Protein AF-C3XWB2-F1 (afdb_monomer_lite)

Structure (mmCIF, N/CA/C/O backbone):
data_AF-C3XWB2-F1
#
_entry.id   AF-C3XWB2-F1
#
loop_
_atom_site.group_PDB
_atom_site.id
_atom_site.type_symbol
_atom_site.label_atom_id
_atom_site.label_alt_id
_atom_site.label_comp_id
_atom_site.label_asym_id
_atom_site.label_entity_id
_atom_site.label_seq_id
_atom_site.pdbx_PDB_ins_code
_atom_site.Cartn_x
_atom_site.Cartn_y
_atom_site.Cartn_z
_atom_site.occupancy
_atom_site.B_iso_or_equiv
_atom_site.auth_seq_id
_atom_site.auth_comp_id
_atom_site.auth_asym_id
_atom_site.auth_atom_id
_atom_site.pdbx_PDB_model_num
ATOM 1 N N . MET A 1 1 ? -42.160 6.434 71.445 1.00 35.78 1 MET A N 1
ATOM 2 C CA . MET A 1 1 ? -40.838 6.828 71.969 1.00 35.78 1 MET A CA 1
ATOM 3 C C . MET A 1 1 ? -39.786 6.283 71.013 1.00 35.78 1 MET A C 1
ATOM 5 O O . MET A 1 1 ? -39.747 5.075 70.828 1.00 35.78 1 MET A O 1
ATOM 9 N N . SER A 1 2 ? -39.023 7.144 70.338 1.00 33.69 2 SER A N 1
ATOM 10 C CA . SER A 1 2 ? -37.844 6.731 69.563 1.00 33.69 2 SER A CA 1
ATOM 11 C C . SER A 1 2 ? -36.627 7.032 70.425 1.00 33.69 2 SER A C 1
ATOM 13 O O . SER A 1 2 ? -36.360 8.200 70.686 1.00 33.69 2 SER A O 1
ATOM 15 N N . LEU A 1 3 ? -35.946 5.997 70.908 1.00 37.41 3 LEU A N 1
ATOM 16 C CA . LEU A 1 3 ? -34.710 6.100 71.681 1.00 37.41 3 LEU A CA 1
ATOM 17 C C . LEU A 1 3 ? -33.627 5.369 70.893 1.00 37.41 3 LEU A C 1
ATOM 19 O O . LEU A 1 3 ? -33.675 4.149 70.769 1.00 37.41 3 LEU A O 1
ATOM 23 N N . SER A 1 4 ? -32.680 6.118 70.330 1.00 36.78 4 SER A N 1
ATOM 24 C CA . SER A 1 4 ? -31.512 5.552 69.651 1.00 36.78 4 SER A CA 1
ATOM 25 C C . SER A 1 4 ? -30.283 5.754 70.532 1.00 36.78 4 SER A C 1
ATOM 27 O O . SER A 1 4 ? -29.968 6.891 70.875 1.00 36.78 4 SER A O 1
ATOM 29 N N . LEU A 1 5 ? -29.584 4.665 70.858 1.00 39.09 5 LEU A N 1
ATOM 30 C CA . LEU A 1 5 ? -28.258 4.664 71.481 1.00 39.09 5 LEU A CA 1
ATOM 31 C C . LEU A 1 5 ? -27.229 4.379 70.385 1.00 39.09 5 LEU A C 1
ATOM 33 O O . LEU A 1 5 ? -27.269 3.314 69.772 1.00 39.09 5 LEU A O 1
ATOM 37 N N . LYS A 1 6 ? -26.335 5.330 70.103 1.00 40.38 6 LYS A N 1
ATOM 38 C CA . LYS A 1 6 ? -25.231 5.129 69.148 1.00 40.38 6 LYS A CA 1
ATOM 39 C C . LYS A 1 6 ? -23.874 5.197 69.862 1.00 40.38 6 LYS A C 1
ATOM 41 O O . LYS A 1 6 ? -23.682 6.118 70.664 1.00 40.38 6 LYS A O 1
ATOM 46 N N . PRO A 1 7 ? -22.929 4.281 69.571 1.00 38.84 7 PRO A N 1
ATOM 47 C CA . PRO A 1 7 ? -21.527 4.447 69.944 1.00 38.84 7 PRO A CA 1
ATOM 48 C C . PRO A 1 7 ? -20.937 5.652 69.202 1.00 38.84 7 PRO A C 1
ATOM 50 O O . PRO A 1 7 ? -21.255 5.885 68.034 1.00 38.84 7 PRO A O 1
ATOM 53 N N . LYS A 1 8 ? -20.073 6.425 69.862 1.00 42.78 8 LYS A N 1
ATOM 54 C CA . LYS A 1 8 ? -19.453 7.639 69.306 1.00 42.78 8 LYS A CA 1
ATOM 55 C C . LYS A 1 8 ? -18.313 7.321 68.326 1.00 42.78 8 LYS A C 1
ATOM 57 O O . LYS A 1 8 ? -17.195 7.795 68.494 1.00 42.78 8 LYS A O 1
ATOM 62 N N . GLU A 1 9 ? -18.569 6.536 67.288 1.00 39.50 9 GLU A N 1
ATOM 63 C CA . GLU A 1 9 ? -17.632 6.371 66.171 1.00 39.50 9 GLU A CA 1
ATOM 64 C C . GLU A 1 9 ? -17.945 7.387 65.071 1.00 39.50 9 GLU A C 1
ATOM 66 O O . GLU A 1 9 ? -18.591 7.056 64.088 1.00 39.50 9 GLU A O 1
ATOM 71 N N . SER A 1 10 ? -17.521 8.639 65.281 1.00 37.78 10 SER A N 1
ATOM 72 C CA . SER A 1 10 ? -17.172 9.645 64.256 1.00 37.78 10 SER A CA 1
ATOM 73 C C . SER A 1 10 ? -17.427 11.048 64.809 1.00 37.78 10 SER A C 1
ATOM 75 O O . SER A 1 10 ? -18.551 11.530 64.748 1.00 37.78 10 SER A O 1
ATOM 77 N N . LEU A 1 11 ? -16.405 11.687 65.383 1.00 38.25 11 LEU A N 1
ATOM 78 C CA . LEU A 1 11 ? -16.204 13.146 65.464 1.00 38.25 11 LEU A CA 1
ATOM 79 C C . LEU A 1 11 ? -14.917 13.385 66.271 1.00 38.25 11 LEU A C 1
ATOM 81 O O . LEU A 1 11 ? -14.787 12.925 67.406 1.00 38.25 11 LEU A O 1
ATOM 85 N N . THR A 1 12 ? -13.943 14.068 65.672 1.00 37.78 12 THR A N 1
ATOM 86 C CA . THR A 1 12 ? -12.661 14.425 66.301 1.00 37.78 12 THR A CA 1
ATOM 87 C C . THR A 1 12 ? -12.878 15.299 67.545 1.00 37.78 12 THR A C 1
ATOM 89 O O . THR A 1 12 ? -13.650 16.257 67.468 1.00 37.78 12 THR A O 1
ATOM 92 N N . PRO A 1 13 ? -12.217 15.020 68.686 1.00 37.06 13 PRO A N 1
ATOM 93 C CA . PRO A 1 13 ? -12.400 15.806 69.903 1.00 37.06 13 PRO A CA 1
ATOM 94 C C . PRO A 1 13 ? -11.777 17.212 69.763 1.00 37.06 13 PRO A C 1
ATOM 96 O O . PRO A 1 13 ? -10.713 17.339 69.151 1.00 37.06 13 PRO A O 1
ATOM 99 N N . PRO A 1 14 ? -12.377 18.270 70.347 1.00 37.12 14 PRO A N 1
ATOM 100 C CA . PRO A 1 14 ? -11.758 19.593 70.403 1.00 37.12 14 PRO A CA 1
ATOM 101 C C . PRO A 1 14 ? -10.474 19.577 71.244 1.00 37.12 14 PRO A C 1
ATOM 103 O O . PRO A 1 14 ? -10.357 18.835 72.224 1.00 37.12 14 PRO A O 1
ATOM 106 N N . ALA A 1 15 ? -9.504 20.411 70.868 1.00 36.38 15 ALA A N 1
ATOM 107 C CA . ALA A 1 15 ? -8.192 20.477 71.505 1.00 36.38 15 ALA A CA 1
ATOM 108 C C . ALA A 1 15 ? -8.295 20.886 72.989 1.00 36.38 15 ALA A C 1
ATOM 110 O O . ALA A 1 15 ? -8.676 22.009 73.306 1.00 36.38 15 ALA A O 1
ATOM 111 N N . GLY A 1 16 ? -7.931 19.971 73.895 1.00 40.25 16 GLY A N 1
ATOM 112 C CA . GLY A 1 16 ? -7.853 20.244 75.338 1.00 40.25 16 GLY A CA 1
ATOM 113 C C . GLY A 1 16 ? -7.986 19.029 76.263 1.00 40.25 16 GLY A C 1
ATOM 114 O O . GLY A 1 16 ? -7.648 19.131 77.437 1.00 40.25 16 GLY A O 1
ATOM 115 N N . LEU A 1 17 ? -8.430 17.871 75.760 1.00 40.91 17 LEU A N 1
ATOM 116 C CA . LEU A 1 17 ? -8.706 16.674 76.577 1.00 40.91 17 LEU A CA 1
ATOM 117 C C . LEU A 1 17 ? -8.000 15.408 76.056 1.00 40.91 17 LEU A C 1
ATOM 119 O O . LEU A 1 17 ? -8.582 14.329 75.983 1.00 40.91 17 LEU A O 1
ATOM 123 N N . ALA A 1 18 ? -6.720 15.519 75.703 1.00 36.84 18 ALA A N 1
ATOM 124 C CA . ALA A 1 18 ? -5.893 14.349 75.413 1.00 36.84 18 ALA A CA 1
ATOM 125 C C . ALA A 1 18 ? -5.374 13.747 76.732 1.00 36.84 18 ALA A C 1
ATOM 127 O O . ALA A 1 18 ? -4.408 14.252 77.299 1.00 36.84 18 ALA A O 1
ATOM 128 N N . GLY A 1 19 ? -6.013 12.684 77.239 1.00 39.84 19 GLY A N 1
ATOM 129 C CA . GLY A 1 19 ? -5.405 11.879 78.311 1.00 39.84 19 GLY A CA 1
ATOM 130 C C . GLY A 1 19 ? -6.315 11.098 79.263 1.00 39.84 19 GLY A C 1
ATOM 131 O O . GLY A 1 19 ? -5.789 10.356 80.086 1.00 39.84 19 GLY A O 1
ATOM 132 N N . LYS A 1 20 ? -7.645 11.204 79.181 1.00 33.16 20 LYS A N 1
ATOM 133 C CA . LYS A 1 20 ? -8.568 10.323 79.922 1.00 33.16 20 LYS A CA 1
ATOM 134 C C . LYS A 1 20 ? -9.719 9.933 78.998 1.00 33.16 20 LYS A C 1
ATOM 136 O O . LYS A 1 20 ? -10.407 10.817 78.500 1.00 33.16 20 LYS A O 1
ATOM 141 N N . ALA A 1 21 ? -9.881 8.638 78.717 1.00 42.06 21 ALA A N 1
ATOM 142 C CA . ALA A 1 21 ? -11.020 8.134 77.944 1.00 42.06 21 ALA A CA 1
ATOM 143 C C . ALA A 1 21 ? -12.341 8.548 78.619 1.00 42.06 21 ALA A C 1
ATOM 145 O O . ALA A 1 21 ? -12.369 8.699 79.845 1.00 42.06 21 ALA A O 1
ATOM 146 N N . PRO A 1 22 ? -13.430 8.705 77.851 1.00 41.75 22 PRO A N 1
ATOM 147 C CA . PRO A 1 22 ? -14.461 7.682 78.016 1.00 41.75 22 PRO A CA 1
ATOM 148 C C . PRO A 1 22 ? -15.227 7.344 76.728 1.00 41.75 22 PRO A C 1
ATOM 150 O O . PRO A 1 22 ? -15.430 8.180 75.848 1.00 41.75 22 PRO A O 1
ATOM 153 N N . GLU A 1 23 ? -15.701 6.104 76.648 1.00 38.88 23 GLU A N 1
ATOM 154 C CA . GLU A 1 23 ? -16.850 5.740 75.821 1.00 38.88 23 GLU A CA 1
ATOM 155 C C . GLU A 1 23 ? -18.050 6.581 76.271 1.00 38.88 23 GLU A C 1
ATOM 157 O O . GLU A 1 23 ? -18.413 6.590 77.446 1.00 38.88 23 GLU A O 1
ATOM 162 N N . VAL A 1 24 ? -18.638 7.335 75.348 1.00 38.25 24 VAL A N 1
ATOM 163 C CA . VAL A 1 24 ? -19.809 8.177 75.608 1.00 38.25 24 VAL A CA 1
ATOM 164 C C . VAL A 1 24 ? -20.880 7.787 74.604 1.00 38.25 24 VAL A C 1
ATOM 166 O O . VAL A 1 24 ? -20.602 7.720 73.407 1.00 38.25 24 VAL A O 1
ATOM 169 N N . PHE A 1 25 ? -22.098 7.547 75.080 1.00 38.28 25 PHE A N 1
ATOM 170 C CA . PHE A 1 25 ? -23.236 7.179 74.241 1.00 38.28 25 PHE A CA 1
ATOM 171 C C . PHE A 1 25 ? -24.106 8.404 73.962 1.00 38.28 25 PHE A C 1
ATOM 173 O O . PHE A 1 25 ? -24.352 9.216 74.858 1.00 38.28 25 PHE A O 1
ATOM 180 N N . GLN A 1 26 ? -24.567 8.539 72.717 1.00 38.66 26 GLN A N 1
ATOM 181 C CA . GLN A 1 26 ? -25.491 9.599 72.320 1.00 38.66 26 GLN A CA 1
ATOM 182 C C . GLN A 1 26 ? -26.931 9.089 72.438 1.00 38.66 26 GLN A C 1
ATOM 184 O O . GLN A 1 26 ? -27.289 8.114 71.775 1.00 38.66 26 GLN A O 1
ATOM 189 N N . LEU A 1 27 ? -27.742 9.757 73.265 1.00 41.56 27 LEU A N 1
ATOM 190 C CA . LEU A 1 27 ? -29.195 9.582 73.318 1.00 41.56 27 LEU A CA 1
ATOM 191 C C . LEU A 1 27 ? -29.868 10.631 72.421 1.00 41.56 27 LEU A C 1
ATOM 193 O O . LEU A 1 27 ? -29.627 11.827 72.584 1.00 41.56 27 LEU A O 1
ATOM 197 N N . GLN A 1 28 ? -30.732 10.192 71.505 1.00 42.50 28 GLN A N 1
ATOM 198 C CA . GLN A 1 28 ? -31.629 11.063 70.735 1.00 42.50 28 GLN A CA 1
ATOM 199 C C . GLN A 1 28 ? -33.080 10.605 70.898 1.00 42.50 28 GLN A C 1
ATOM 201 O O . GLN A 1 28 ? -33.379 9.424 70.701 1.00 42.50 28 GLN A O 1
ATOM 206 N N . GLY A 1 29 ? -33.973 11.547 71.213 1.00 43.44 29 GLY A N 1
ATOM 207 C CA . GLY A 1 29 ? -35.415 11.320 71.271 1.00 43.44 29 GLY A CA 1
ATOM 208 C C . GLY A 1 29 ? -36.224 12.614 71.159 1.00 43.44 29 GLY A C 1
ATOM 209 O O . GLY A 1 29 ? -35.775 13.677 71.580 1.00 43.44 29 GLY A O 1
ATOM 210 N N . SER A 1 30 ? -37.421 12.514 70.579 1.00 39.12 30 SER A N 1
ATOM 211 C CA . SER A 1 30 ? -38.456 13.5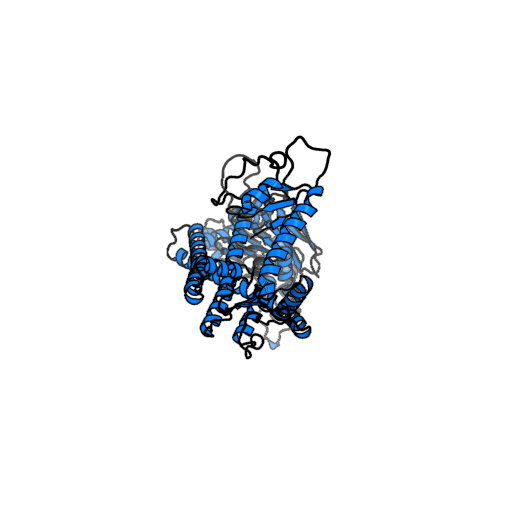54 70.612 1.00 39.12 30 SER A CA 1
ATOM 212 C C . SER A 1 30 ? -39.375 13.285 71.802 1.00 39.12 30 SER A C 1
ATOM 214 O O . SER A 1 30 ? -39.965 12.200 71.875 1.00 39.12 30 SER A O 1
ATOM 216 N N . VAL A 1 31 ? -39.480 14.231 72.728 1.00 43.53 31 VAL A N 1
ATOM 217 C CA . VAL A 1 31 ? -40.151 14.036 74.019 1.00 43.53 31 VAL A CA 1
ATOM 218 C C . VAL A 1 31 ? -41.009 15.267 74.327 1.00 43.53 31 VAL A C 1
ATOM 220 O O . VAL A 1 31 ? -40.606 16.376 73.986 1.00 43.53 31 VAL A O 1
ATOM 223 N N . SER A 1 32 ? -42.197 15.096 74.916 1.00 39.44 32 SER A N 1
ATOM 224 C CA . SER A 1 32 ? -43.096 16.214 75.249 1.00 39.44 32 SER A CA 1
ATOM 225 C C . SER A 1 32 ? -43.724 16.046 76.633 1.00 39.44 32 SER A C 1
ATOM 227 O O . SER A 1 32 ? -44.299 14.997 76.911 1.00 39.44 32 SER A O 1
ATOM 229 N N . GLY A 1 33 ? -43.705 17.100 77.457 1.00 52.94 33 GLY A N 1
ATOM 230 C CA . GLY A 1 33 ? -44.376 17.142 78.767 1.00 52.94 33 GLY A CA 1
ATOM 231 C C . GLY A 1 33 ? -43.506 16.643 79.928 1.00 52.94 33 GLY A C 1
ATOM 232 O O . GLY A 1 33 ? -42.292 16.816 79.896 1.00 52.94 33 GLY A O 1
ATOM 233 N N . GLU A 1 34 ? -44.121 16.006 80.938 1.00 45.06 34 GLU A N 1
ATOM 234 C CA . GLU A 1 34 ? -43.472 15.456 82.160 1.00 45.06 34 GLU A CA 1
ATOM 235 C C . GLU A 1 34 ? -42.282 14.511 81.871 1.00 45.06 34 GLU A C 1
ATOM 237 O O . GLU A 1 34 ? -41.472 14.204 82.739 1.00 45.06 34 GLU A O 1
ATOM 242 N N . GLU A 1 35 ? -42.153 14.057 80.626 1.00 50.09 35 GLU A N 1
ATOM 243 C CA . GLU A 1 35 ? -41.076 13.211 80.121 1.00 50.09 35 GLU A CA 1
ATOM 244 C C . GLU A 1 35 ? -39.731 13.959 79.930 1.00 50.09 35 GLU A C 1
ATOM 246 O O . GLU A 1 35 ? -38.678 13.319 79.897 1.00 50.09 35 GLU A O 1
ATOM 251 N N . GLU A 1 36 ? -39.736 15.295 79.825 1.00 47.91 36 GLU A N 1
ATOM 252 C CA . GLU A 1 36 ? -38.521 16.120 79.705 1.00 47.91 36 GLU A CA 1
ATOM 253 C C . GLU A 1 36 ? -37.814 16.310 81.065 1.00 47.91 36 GLU A C 1
ATOM 255 O O . GLU A 1 36 ? -36.582 16.302 81.127 1.00 47.91 36 GLU A O 1
ATOM 260 N N . GLU A 1 37 ? -38.571 16.379 82.168 1.00 48.28 37 GLU A N 1
ATOM 261 C CA . GLU A 1 37 ? -38.039 16.594 83.528 1.00 48.28 37 GLU A CA 1
ATOM 262 C C . GLU A 1 37 ? -37.189 15.416 84.038 1.00 48.28 37 GLU A C 1
ATOM 264 O O . GLU A 1 37 ? -36.161 15.623 84.686 1.00 48.28 37 GLU A O 1
ATOM 269 N N . ASP A 1 38 ? -37.548 14.174 83.699 1.00 49.09 38 ASP A N 1
ATOM 270 C CA . ASP A 1 38 ? -36.793 12.986 84.127 1.00 49.09 38 ASP A CA 1
ATOM 271 C C . ASP A 1 38 ? -35.475 12.808 83.357 1.00 49.09 38 ASP A C 1
ATOM 273 O O . ASP A 1 38 ? -34.470 12.359 83.914 1.00 49.09 38 ASP A O 1
ATOM 277 N N . LEU A 1 39 ? -35.452 13.172 82.069 1.00 47.81 39 LEU A N 1
ATOM 278 C CA . LEU A 1 39 ? -34.228 13.171 81.259 1.00 47.81 39 LEU A CA 1
ATOM 279 C C . LEU A 1 39 ? -33.274 14.288 81.707 1.00 47.81 39 LEU A C 1
ATOM 281 O O . LEU A 1 39 ? -32.059 14.078 81.753 1.00 47.81 39 LEU A O 1
ATOM 285 N N . GLN A 1 40 ? -33.818 15.436 82.121 1.00 49.50 40 GLN A N 1
ATOM 286 C CA . GLN A 1 40 ? -33.062 16.537 82.724 1.00 49.50 40 GLN A CA 1
ATOM 287 C C . GLN A 1 40 ? -32.513 16.204 84.128 1.00 49.50 40 GLN A C 1
ATOM 289 O O . GLN A 1 40 ? -31.502 16.774 84.529 1.00 49.50 40 GLN A O 1
ATOM 294 N N . GLN A 1 41 ? -33.097 15.249 84.867 1.00 51.56 41 GLN A N 1
ATOM 295 C CA . GLN A 1 41 ? -32.522 14.768 86.137 1.00 51.56 41 GLN A CA 1
ATOM 296 C C . GLN A 1 41 ? -31.297 13.859 85.953 1.00 51.56 41 GLN A C 1
ATOM 298 O O . GLN A 1 41 ? -30.424 13.819 86.823 1.00 51.56 41 GLN A O 1
ATOM 303 N N . ILE A 1 42 ? -31.211 13.133 84.836 1.00 49.38 42 ILE A N 1
ATOM 304 C CA . ILE A 1 42 ? -30.071 12.253 84.525 1.00 49.38 42 ILE A CA 1
ATOM 305 C C . ILE A 1 42 ? -28.914 13.065 83.914 1.00 49.38 42 ILE A C 1
ATOM 307 O O . ILE A 1 42 ? -27.742 12.823 84.234 1.00 49.38 42 ILE A O 1
ATOM 311 N N . CYS A 1 43 ? -29.248 14.051 83.077 1.00 47.72 43 CYS A N 1
ATOM 312 C CA . CYS A 1 43 ? -28.313 14.936 82.388 1.00 47.72 43 CYS A CA 1
ATOM 313 C C . CYS A 1 43 ? -28.108 16.247 83.149 1.00 47.72 43 CYS A C 1
ATOM 315 O O . CYS A 1 43 ? -28.883 17.191 83.016 1.00 47.72 43 CYS A O 1
ATOM 317 N N . THR A 1 44 ? -27.030 16.327 83.932 1.00 47.69 44 THR A N 1
ATOM 318 C CA . THR A 1 44 ? -26.681 17.572 84.631 1.00 47.69 44 THR A CA 1
ATOM 319 C C . THR A 1 44 ? -26.093 18.602 83.650 1.00 47.69 44 THR A C 1
ATOM 321 O O . THR A 1 44 ? -25.522 18.207 82.633 1.00 47.69 44 THR A O 1
ATOM 324 N N . PRO A 1 45 ? -26.143 19.921 83.933 1.00 45.31 45 PRO A N 1
ATOM 325 C CA . PRO A 1 45 ? -25.582 20.954 83.046 1.00 45.31 45 PRO A CA 1
ATOM 326 C C . PRO A 1 45 ? -24.081 20.795 82.742 1.00 45.31 45 PRO A C 1
ATOM 328 O O . PRO A 1 45 ? -23.584 21.396 81.797 1.00 45.31 45 PRO A O 1
ATOM 331 N N . ALA A 1 46 ? -23.355 19.993 83.529 1.00 43.53 46 ALA A N 1
ATOM 332 C CA . ALA A 1 46 ? -21.951 19.658 83.297 1.00 43.53 46 ALA A CA 1
ATOM 333 C C . ALA A 1 46 ? -21.743 18.539 82.250 1.00 43.53 46 ALA A C 1
ATOM 335 O O . ALA A 1 46 ? -20.660 18.446 81.678 1.00 43.53 46 ALA A O 1
ATOM 336 N N . ASP A 1 47 ? -22.774 17.728 81.978 1.00 43.88 47 ASP A N 1
ATOM 337 C CA . ASP A 1 47 ? -22.771 16.621 81.005 1.00 43.88 47 ASP A CA 1
ATOM 338 C C . ASP A 1 47 ? -23.290 17.070 79.613 1.00 43.88 47 ASP A C 1
ATOM 340 O O . ASP A 1 47 ? -23.163 16.363 78.607 1.00 43.88 47 ASP A O 1
ATOM 344 N N . ALA A 1 48 ? -23.863 18.278 79.538 1.00 44.09 48 ALA A N 1
ATOM 345 C CA . ALA A 1 48 ? -24.312 18.919 78.308 1.00 44.09 48 ALA A CA 1
ATOM 346 C C . ALA A 1 48 ? -23.127 19.608 77.612 1.00 44.09 48 ALA A C 1
ATOM 348 O O . ALA A 1 48 ? -22.715 20.712 77.966 1.00 44.09 48 ALA A O 1
ATOM 349 N N . VAL A 1 49 ? -22.551 18.955 76.602 1.00 41.44 49 VAL A N 1
ATOM 350 C CA . VAL A 1 49 ? -21.564 19.608 75.732 1.00 41.44 49 VAL A CA 1
ATOM 351 C C . VAL A 1 49 ? -22.287 20.697 74.940 1.00 41.44 49 VAL A C 1
ATOM 353 O O . VAL A 1 49 ? -23.236 20.404 74.216 1.00 41.44 49 VAL A O 1
ATOM 356 N N . ASN A 1 50 ? -21.827 21.944 75.066 1.00 38.38 50 ASN A N 1
ATOM 357 C CA . ASN A 1 50 ? -22.317 23.085 74.294 1.00 38.38 50 ASN A CA 1
ATOM 358 C C . ASN A 1 50 ? -21.977 22.881 72.802 1.00 38.38 50 ASN A C 1
ATOM 360 O O . ASN A 1 50 ? -20.935 23.316 72.315 1.00 38.38 50 ASN A O 1
ATOM 364 N N . LEU A 1 51 ? -22.835 22.165 72.078 1.00 35.84 51 LEU A N 1
ATOM 365 C CA . LEU A 1 51 ? -22.805 22.060 70.622 1.00 35.84 51 LEU A CA 1
ATOM 366 C C . LEU A 1 51 ? -23.639 23.205 70.042 1.00 35.84 51 LEU A C 1
ATOM 368 O O . LEU A 1 51 ? -24.741 23.001 69.547 1.00 35.84 51 LEU A O 1
ATOM 372 N N . THR A 1 52 ? -23.122 24.429 70.119 1.00 33.53 52 THR A N 1
ATOM 373 C CA . THR A 1 52 ? -23.711 25.601 69.443 1.00 33.53 52 THR A CA 1
ATOM 374 C C . THR A 1 52 ? -23.286 25.741 67.977 1.00 33.53 52 THR A C 1
ATOM 376 O O . THR A 1 52 ? -23.434 26.810 67.402 1.00 33.53 52 THR A O 1
ATOM 379 N N . GLU A 1 53 ? -22.800 24.679 67.333 1.00 32.94 53 GLU A N 1
ATOM 380 C CA . GLU A 1 53 ? -22.518 24.681 65.892 1.00 32.94 53 GLU A CA 1
ATOM 381 C C . GLU A 1 53 ? -23.062 23.411 65.234 1.00 32.94 53 GLU A C 1
ATOM 383 O O . GLU A 1 53 ? -22.317 22.499 64.903 1.00 32.94 53 GLU A O 1
ATOM 388 N N . LEU A 1 54 ? -24.382 23.341 65.081 1.00 33.66 54 LEU A N 1
ATOM 389 C CA . LEU A 1 54 ? -25.074 22.580 64.038 1.00 33.66 54 LEU A CA 1
ATOM 390 C C . LEU A 1 54 ? -26.472 23.196 63.938 1.00 33.66 54 LEU A C 1
ATOM 392 O O . LEU A 1 54 ? -27.293 23.038 64.840 1.00 33.66 54 LEU A O 1
ATOM 396 N N . GLU A 1 55 ? -26.714 23.974 62.884 1.00 28.75 55 GLU A N 1
ATOM 397 C CA . GLU A 1 55 ? -28.048 24.509 62.615 1.00 28.75 55 GLU A CA 1
ATOM 398 C C . GLU A 1 55 ? -29.062 23.357 62.467 1.00 28.75 55 GLU A C 1
ATOM 400 O O . GLU A 1 55 ? -28.766 22.363 61.795 1.00 28.75 55 GLU A O 1
ATOM 405 N N . PRO A 1 56 ? -30.261 23.460 63.065 1.00 34.00 56 PRO A N 1
ATOM 406 C CA . PRO A 1 56 ? -31.311 22.473 62.875 1.00 34.00 56 PRO A CA 1
ATOM 407 C C . PRO A 1 56 ? -31.957 22.682 61.502 1.00 34.00 56 PRO A C 1
ATOM 409 O O . PRO A 1 56 ? -32.569 23.718 61.249 1.00 34.00 56 PRO A O 1
ATOM 412 N N . SER A 1 57 ? -31.861 21.687 60.617 1.00 31.80 57 SER A N 1
ATOM 413 C CA . SER A 1 57 ? -32.609 21.698 59.353 1.00 31.80 57 SER A CA 1
ATOM 414 C C . SER A 1 57 ? -34.088 21.355 59.519 1.00 31.80 57 SER A C 1
ATOM 416 O O . SER A 1 57 ? -34.854 21.596 58.599 1.00 31.80 57 SER A O 1
ATOM 418 N N . ASP A 1 58 ? -34.523 20.862 60.678 1.00 34.16 58 ASP A N 1
ATOM 419 C CA . ASP A 1 58 ? -35.922 20.522 60.924 1.00 34.16 58 ASP A CA 1
ATOM 420 C C . ASP A 1 58 ? -36.269 20.858 62.375 1.00 34.16 58 ASP A C 1
ATOM 422 O O . ASP A 1 58 ? -35.663 20.325 63.301 1.00 34.16 58 ASP A O 1
ATOM 426 N N . GLY A 1 59 ? -37.201 21.795 62.573 1.00 34.66 59 GLY A N 1
ATOM 427 C CA . GLY A 1 59 ? -37.543 22.430 63.852 1.00 34.66 59 GLY A CA 1
ATOM 428 C C . GLY A 1 59 ? -38.146 21.511 64.921 1.00 34.66 59 GLY A C 1
ATOM 429 O O . GLY A 1 59 ? -39.277 21.722 65.352 1.00 34.66 59 GLY A O 1
ATOM 430 N N . VAL A 1 60 ? -37.380 20.532 65.393 1.00 34.25 60 VAL A N 1
ATOM 431 C CA . VAL A 1 60 ? -37.684 19.692 66.553 1.00 34.25 60 VAL A CA 1
ATOM 432 C C . VAL A 1 60 ? -36.601 19.944 67.602 1.00 34.25 60 VAL A C 1
ATOM 434 O O . VAL A 1 60 ? -35.442 19.586 67.404 1.00 34.25 60 VAL A O 1
ATOM 437 N N . LEU A 1 61 ? -36.966 20.575 68.724 1.00 33.84 61 LEU A N 1
ATOM 438 C CA . LEU A 1 61 ? -36.093 20.672 69.898 1.00 33.84 61 LEU A CA 1
ATOM 439 C C . LEU A 1 61 ? -35.882 19.260 70.468 1.00 33.84 61 LEU A C 1
ATOM 441 O O . LEU A 1 61 ? -36.733 18.734 71.179 1.00 33.84 61 LEU A O 1
ATOM 445 N N . GLY A 1 62 ? -34.768 18.624 70.111 1.00 41.78 62 GLY A N 1
ATOM 446 C CA . GLY A 1 62 ? -34.325 17.358 70.687 1.00 41.78 62 GLY A CA 1
ATOM 447 C C . GLY A 1 62 ? -33.215 17.594 71.706 1.00 41.78 62 GLY A C 1
ATOM 448 O O . GLY A 1 62 ? -32.172 18.158 71.371 1.00 41.78 62 GLY A O 1
ATOM 449 N N . VAL A 1 63 ? -33.407 17.145 72.946 1.00 43.19 63 VAL A N 1
ATOM 450 C CA . VAL A 1 63 ? -32.354 17.172 73.970 1.00 43.19 63 VAL A CA 1
ATOM 451 C C . VAL A 1 63 ? -31.301 16.123 73.600 1.00 43.19 63 VAL A C 1
ATOM 453 O O . VAL A 1 63 ? -31.595 14.931 73.561 1.00 43.19 63 VAL A O 1
ATOM 456 N N . THR A 1 64 ? -30.076 16.561 73.302 1.00 41.75 64 THR A N 1
ATOM 457 C CA . THR A 1 64 ? -28.938 15.670 73.017 1.00 41.75 64 THR A CA 1
ATOM 458 C C . THR A 1 64 ? -27.976 15.723 74.200 1.00 41.75 64 THR A C 1
ATOM 460 O O . THR A 1 64 ? -27.495 16.798 74.546 1.00 41.75 64 THR A O 1
ATOM 463 N N . CYS A 1 65 ? -27.698 14.582 74.832 1.00 42.84 65 CYS A N 1
ATOM 464 C CA . CYS A 1 65 ? -26.867 14.514 76.036 1.00 42.84 65 CYS A CA 1
ATOM 465 C C . CYS A 1 65 ? -25.868 13.350 75.973 1.00 42.84 65 CYS A C 1
ATOM 467 O O . CYS A 1 65 ? -26.162 12.290 75.418 1.00 42.84 65 CYS A O 1
ATOM 469 N N . CYS A 1 66 ? -24.679 13.579 76.533 1.00 41.72 66 CYS A N 1
ATOM 470 C CA . CYS A 1 66 ? -23.571 12.633 76.609 1.00 41.72 66 CYS A CA 1
ATOM 471 C C . CYS A 1 66 ? -23.567 11.967 77.992 1.00 41.72 66 CYS A C 1
ATOM 473 O O . CYS A 1 66 ? -23.283 12.633 78.983 1.00 41.72 66 CYS A O 1
ATOM 475 N N . VAL A 1 67 ? -23.872 10.668 78.074 1.00 43.56 67 VAL A N 1
ATOM 476 C CA . VAL A 1 67 ? -23.978 9.959 79.365 1.00 43.56 67 VAL A CA 1
ATOM 477 C C . VAL A 1 67 ? -22.704 9.139 79.649 1.00 43.56 67 VAL A C 1
ATOM 479 O O . VAL A 1 67 ? -22.303 8.357 78.782 1.00 43.56 67 VAL A O 1
ATOM 482 N N . PRO A 1 68 ? -22.061 9.285 80.830 1.00 42.28 68 PRO A N 1
ATOM 483 C CA . PRO A 1 68 ? -20.909 8.472 81.234 1.00 42.28 68 PRO A CA 1
ATOM 484 C C . PRO A 1 68 ? -21.278 6.994 81.496 1.00 42.28 68 PRO A C 1
ATOM 486 O O . PRO A 1 68 ? -22.400 6.728 81.939 1.00 42.28 68 PRO A O 1
ATOM 489 N N . PRO A 1 69 ? -20.342 6.034 81.330 1.00 40.19 69 PRO A N 1
ATOM 490 C CA . PRO A 1 69 ? -20.595 4.594 81.500 1.00 40.19 69 PRO A CA 1
ATOM 491 C C . PRO A 1 69 ? -21.187 4.209 82.862 1.00 40.19 69 PRO A C 1
ATOM 493 O O . PRO A 1 69 ? -22.050 3.346 82.960 1.00 40.19 69 PRO A O 1
ATOM 496 N N . GLU A 1 70 ? -20.783 4.904 83.921 1.00 40.81 70 GLU A N 1
ATOM 497 C CA . GLU A 1 70 ? -21.235 4.674 85.299 1.00 40.81 70 GLU A CA 1
ATOM 498 C C . GLU A 1 70 ? -22.683 5.114 85.592 1.00 40.81 70 GLU A C 1
ATOM 500 O O . GLU A 1 70 ? -23.212 4.819 86.662 1.00 40.81 70 GLU A O 1
ATOM 505 N N . LYS A 1 71 ? -23.354 5.776 84.637 1.00 41.72 71 LYS A N 1
ATOM 506 C CA . LYS A 1 71 ? -24.787 6.113 84.701 1.00 41.72 71 LYS A CA 1
ATOM 507 C C . LYS A 1 71 ? -25.652 5.279 83.737 1.00 41.72 71 LYS A C 1
ATOM 509 O O . LYS A 1 71 ? -26.871 5.467 83.730 1.00 41.72 71 LYS A O 1
ATOM 514 N N . LEU A 1 72 ? -25.073 4.352 82.955 1.00 45.81 72 LEU A N 1
ATOM 515 C CA . LEU A 1 72 ? -25.837 3.518 82.010 1.00 45.81 72 LEU A CA 1
ATOM 516 C C . LEU A 1 72 ? -26.856 2.617 82.714 1.00 45.81 72 LEU A C 1
ATOM 518 O O . LEU A 1 72 ? -27.995 2.554 82.261 1.00 45.81 72 LEU A O 1
ATOM 522 N N . ASP A 1 73 ? -26.505 2.028 83.860 1.00 41.28 73 ASP A N 1
ATOM 523 C CA . ASP A 1 73 ? -27.428 1.201 84.651 1.00 41.28 73 ASP A CA 1
ATOM 524 C C . ASP A 1 73 ? -28.675 1.985 85.084 1.00 41.28 73 ASP A C 1
ATOM 526 O O . ASP A 1 73 ? -29.764 1.425 85.155 1.00 41.28 73 ASP A O 1
ATOM 530 N N . ALA A 1 74 ? -28.570 3.295 85.335 1.00 46.22 74 ALA A N 1
ATOM 531 C CA . ALA A 1 74 ? -29.714 4.130 85.708 1.00 46.22 74 ALA A CA 1
ATOM 532 C C . ALA A 1 74 ? -30.626 4.444 84.507 1.00 46.22 74 ALA A C 1
ATOM 534 O O . ALA A 1 74 ? -31.852 4.483 84.654 1.00 46.22 74 ALA A O 1
ATOM 535 N N . VAL A 1 75 ? -30.047 4.618 83.314 1.00 48.62 75 VAL A N 1
ATOM 536 C CA . VAL A 1 75 ? -30.788 4.786 82.052 1.00 48.62 75 VAL A CA 1
ATOM 537 C C . VAL A 1 75 ? -31.478 3.479 81.673 1.00 48.62 75 VAL A C 1
ATOM 539 O O . VAL A 1 75 ? -32.683 3.471 81.419 1.00 48.62 75 VAL A O 1
ATOM 542 N N . GLU A 1 76 ? -30.752 2.364 81.726 1.00 46.38 76 GLU A N 1
ATOM 543 C CA . GLU A 1 76 ? -31.283 1.028 81.478 1.00 46.38 76 GLU A CA 1
ATOM 544 C C . GLU A 1 76 ? -32.362 0.679 82.503 1.00 46.38 76 GLU A C 1
ATOM 546 O O . GLU A 1 76 ? -33.437 0.233 82.117 1.00 46.38 76 GLU A O 1
ATOM 551 N N . THR A 1 77 ? -32.173 0.988 83.788 1.00 48.31 77 THR A N 1
ATOM 552 C CA . THR A 1 77 ? -33.189 0.768 84.829 1.00 48.31 77 THR A CA 1
ATOM 553 C C . THR A 1 77 ? -34.424 1.642 84.617 1.00 48.31 77 THR A C 1
ATOM 555 O O . THR A 1 77 ? -35.533 1.160 84.825 1.00 48.31 77 THR A O 1
ATOM 558 N N . THR A 1 78 ? -34.291 2.891 84.165 1.00 51.47 78 THR A N 1
ATOM 559 C CA . THR A 1 78 ? -35.434 3.801 83.948 1.00 51.47 78 THR A CA 1
ATOM 560 C C . THR A 1 78 ? -36.229 3.433 82.695 1.00 51.47 78 THR A C 1
ATOM 562 O O . THR A 1 78 ? -37.461 3.360 82.744 1.00 51.47 78 THR A O 1
ATOM 565 N N . VAL A 1 79 ? -35.542 3.110 81.594 1.00 50.38 79 VAL A N 1
ATOM 566 C CA . VAL A 1 79 ? -36.162 2.605 80.359 1.00 50.38 79 VAL A CA 1
ATOM 567 C C . VAL A 1 79 ? -36.787 1.233 80.610 1.00 50.38 79 VAL A C 1
ATOM 569 O O . VAL A 1 79 ? -37.958 1.030 80.299 1.00 50.38 79 VAL A O 1
ATOM 572 N N . THR A 1 80 ? -36.075 0.320 81.274 1.00 45.50 80 THR A N 1
ATOM 573 C CA . THR A 1 80 ? -36.576 -1.018 81.626 1.00 45.50 80 THR A CA 1
ATOM 574 C C . THR A 1 80 ? -37.735 -0.944 82.612 1.00 45.50 80 THR A C 1
ATOM 576 O O . THR A 1 80 ? -38.695 -1.693 82.465 1.00 45.50 80 THR A O 1
ATOM 579 N N . LYS A 1 81 ? -37.717 -0.029 83.589 1.00 47.94 81 LYS A N 1
ATOM 580 C CA . LYS A 1 81 ? -38.836 0.198 84.516 1.00 47.94 81 LYS A CA 1
ATOM 581 C C . LYS A 1 81 ? -40.063 0.722 83.778 1.00 47.94 81 LYS A C 1
ATOM 583 O O . LYS A 1 81 ? -41.144 0.206 84.026 1.00 47.94 81 LYS A O 1
ATOM 588 N N . ARG A 1 82 ? -39.922 1.664 82.838 1.00 54.00 82 ARG A N 1
ATOM 589 C CA . ARG A 1 82 ? -41.052 2.204 82.054 1.00 54.00 82 ARG A CA 1
ATOM 590 C C . ARG A 1 82 ? -41.590 1.222 81.020 1.00 54.00 82 ARG A C 1
ATOM 592 O O . ARG A 1 82 ? -42.804 1.092 80.902 1.00 54.00 82 ARG A O 1
ATOM 599 N N . VAL A 1 83 ? -40.721 0.470 80.346 1.00 47.81 83 VAL A N 1
ATOM 600 C CA . VAL A 1 83 ? -41.119 -0.638 79.466 1.00 47.81 83 VAL A CA 1
ATOM 601 C C . VAL A 1 83 ? -41.835 -1.715 80.286 1.00 47.81 83 VAL A C 1
ATOM 603 O O . VAL A 1 83 ? -42.937 -2.103 79.921 1.00 47.81 83 VAL A O 1
ATOM 606 N N . LYS A 1 84 ? -41.311 -2.110 81.457 1.00 45.22 84 LYS A N 1
ATOM 607 C CA . LYS A 1 84 ? -41.987 -3.043 82.380 1.00 45.22 84 LYS A CA 1
ATOM 608 C C . LYS A 1 84 ? -43.296 -2.491 82.944 1.00 45.22 84 LYS A C 1
ATOM 610 O O . LYS A 1 84 ? -44.223 -3.266 83.119 1.00 45.22 84 LYS A O 1
ATOM 615 N N . GLN A 1 85 ? -43.406 -1.189 83.204 1.00 48.59 85 GLN A N 1
ATOM 616 C CA . GLN A 1 85 ? -44.620 -0.553 83.726 1.00 48.59 85 GLN A CA 1
ATOM 617 C C . GLN A 1 85 ? -45.708 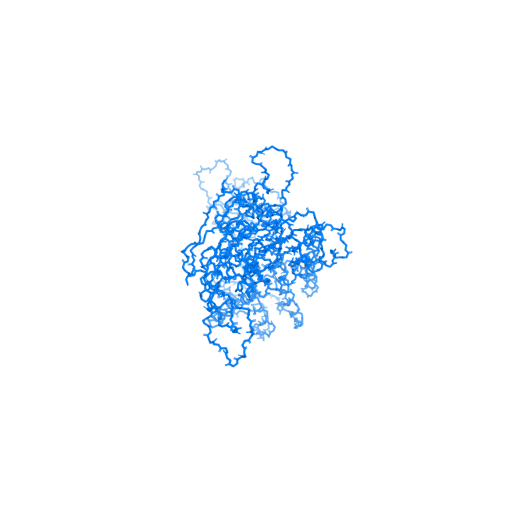-0.454 82.648 1.00 48.59 85 GLN A C 1
ATOM 619 O O . GLN A 1 85 ? -46.858 -0.777 82.923 1.00 48.59 85 GLN A O 1
ATOM 624 N N . ARG A 1 86 ? -45.339 -0.147 81.396 1.00 48.22 86 ARG A N 1
ATOM 625 C CA . ARG A 1 86 ? -46.262 -0.171 80.250 1.00 48.22 86 ARG A CA 1
ATOM 626 C C . ARG A 1 86 ? -46.664 -1.598 79.868 1.00 48.22 86 ARG A C 1
ATOM 628 O O . ARG A 1 86 ? -47.826 -1.843 79.572 1.00 48.22 86 ARG A O 1
ATOM 635 N N . ILE A 1 87 ? -45.735 -2.555 79.947 1.00 43.09 87 ILE A N 1
ATOM 636 C CA . ILE A 1 87 ? -46.013 -3.992 79.799 1.00 43.09 87 ILE A CA 1
ATOM 637 C C . ILE A 1 87 ? -46.903 -4.497 80.944 1.00 43.09 87 ILE A C 1
ATOM 639 O O . ILE A 1 87 ? -47.792 -5.295 80.686 1.00 43.09 87 ILE A O 1
ATOM 643 N N . ALA A 1 88 ? -46.727 -4.032 82.186 1.00 44.12 88 ALA A N 1
ATOM 644 C CA . ALA A 1 88 ? -47.562 -4.408 83.331 1.00 44.12 88 ALA A CA 1
ATOM 645 C C . ALA A 1 88 ? -48.985 -3.822 83.243 1.00 44.12 88 ALA A C 1
ATOM 647 O O . ALA A 1 88 ? -49.948 -4.526 83.543 1.00 44.12 88 ALA A O 1
ATOM 648 N N . GLU A 1 89 ? -49.131 -2.583 82.762 1.00 46.28 89 GLU A N 1
ATOM 649 C CA . GLU A 1 89 ? -50.430 -1.961 82.451 1.00 46.28 89 GLU A CA 1
ATOM 650 C C . GLU A 1 89 ? -51.159 -2.683 81.302 1.00 46.28 89 GLU A C 1
ATOM 652 O O . GLU A 1 89 ? -52.384 -2.801 81.320 1.00 46.28 89 GLU A O 1
ATOM 657 N N . LEU A 1 90 ? -50.419 -3.217 80.323 1.00 38.59 90 LEU A N 1
ATOM 658 C CA . LEU A 1 90 ? -50.965 -3.973 79.186 1.00 38.59 90 LEU A CA 1
ATOM 659 C C . LEU A 1 90 ? -51.195 -5.467 79.503 1.00 38.59 90 LEU A C 1
ATOM 661 O O . LEU A 1 90 ? -52.107 -6.082 78.951 1.00 38.59 90 LEU A O 1
ATOM 665 N N . SER A 1 91 ? -50.420 -6.037 80.430 1.00 36.88 91 SER A N 1
ATOM 666 C CA . SER A 1 91 ? -50.519 -7.417 80.936 1.00 36.88 91 SER A CA 1
ATOM 667 C C . SER A 1 91 ? -51.758 -7.633 81.809 1.00 36.88 91 SER A C 1
ATOM 669 O O . SER A 1 91 ? -52.376 -8.694 81.752 1.00 36.88 91 SER A O 1
ATOM 671 N N . GLN A 1 92 ? -52.229 -6.598 82.518 1.00 41.59 92 GLN A N 1
ATOM 672 C CA . GLN A 1 92 ? -53.499 -6.660 83.257 1.00 41.59 92 GLN A CA 1
ATOM 673 C C . GLN A 1 92 ? -54.747 -6.843 82.364 1.00 41.59 92 GLN A C 1
ATOM 675 O O . GLN A 1 92 ? -55.853 -6.967 82.890 1.00 41.59 92 GLN A O 1
ATOM 680 N N . ARG A 1 93 ? -54.603 -6.890 81.029 1.00 43.84 93 ARG A N 1
ATOM 681 C CA . ARG A 1 93 ? -55.710 -7.069 80.075 1.00 43.84 93 ARG A CA 1
ATOM 682 C C . ARG A 1 93 ? -55.630 -8.294 79.152 1.00 43.84 93 ARG A C 1
ATOM 684 O O . ARG A 1 93 ? -56.505 -8.415 78.300 1.00 43.84 93 ARG A O 1
ATOM 691 N N . SER A 1 94 ? -54.685 -9.228 79.308 1.00 34.12 94 SER A N 1
ATOM 692 C CA . SER A 1 94 ? -54.632 -10.416 78.431 1.00 34.12 94 SER A CA 1
ATOM 693 C C . SER A 1 94 ? -54.323 -11.715 79.173 1.00 34.12 94 SER A C 1
ATOM 695 O O . SER A 1 94 ? -53.323 -11.820 79.874 1.00 34.12 94 SER A O 1
ATOM 697 N N . GLY A 1 95 ? -55.193 -12.710 78.969 1.00 37.03 95 GLY A N 1
ATOM 698 C CA . GLY A 1 95 ? -55.084 -14.069 79.495 1.00 37.03 95 GLY A CA 1
ATOM 699 C C . GLY A 1 95 ? -53.976 -14.915 78.858 1.00 37.03 95 GLY A C 1
ATOM 700 O O . GLY A 1 95 ? -53.382 -14.563 77.839 1.00 37.03 95 GLY A O 1
ATOM 701 N N . GLU A 1 96 ? -53.720 -16.034 79.530 1.00 40.06 96 GLU A N 1
ATOM 702 C CA . GLU A 1 96 ? -52.592 -16.965 79.428 1.00 40.06 96 GLU A CA 1
ATOM 703 C C . GLU A 1 96 ? -52.381 -17.567 78.024 1.00 40.06 96 GLU A C 1
ATOM 705 O O . GLU A 1 96 ? -53.059 -18.513 77.631 1.00 40.06 96 GLU A O 1
ATOM 710 N N . ASN A 1 97 ? -51.443 -16.992 77.262 1.00 39.94 97 ASN A N 1
ATOM 711 C CA . ASN A 1 97 ? -50.435 -17.651 76.405 1.00 39.94 97 ASN A CA 1
ATOM 712 C C . ASN A 1 97 ? -49.809 -16.580 75.496 1.00 39.94 97 ASN A C 1
ATOM 714 O O . ASN A 1 97 ? -50.242 -16.338 74.370 1.00 39.94 97 ASN A O 1
ATOM 718 N N . GLY A 1 98 ? -48.826 -15.865 76.050 1.00 48.66 98 GLY A N 1
ATOM 719 C CA . GLY A 1 98 ? -48.194 -14.700 75.436 1.00 48.66 98 GLY A CA 1
ATOM 720 C C . GLY A 1 98 ? -47.269 -15.049 74.271 1.00 48.66 98 GLY A C 1
ATOM 721 O O . GLY A 1 98 ? -46.299 -15.774 74.450 1.00 48.66 98 GLY A O 1
ATOM 722 N N . THR A 1 99 ? -47.582 -14.490 73.101 1.00 43.47 99 THR A N 1
ATOM 723 C CA . THR A 1 99 ? -46.684 -14.238 71.943 1.00 43.47 99 THR A CA 1
ATOM 724 C C . THR A 1 99 ? -47.339 -13.300 70.909 1.00 43.47 99 THR A C 1
ATOM 726 O O . THR A 1 99 ? -46.642 -12.690 70.104 1.00 43.47 99 THR A O 1
ATOM 729 N N . CYS A 1 100 ? -48.663 -13.084 70.966 1.00 37.00 100 CYS A N 1
ATOM 730 C CA . CYS A 1 100 ? -49.375 -12.081 70.163 1.00 37.00 100 CYS A CA 1
ATOM 731 C C . CYS A 1 100 ? -50.277 -11.189 71.026 1.00 37.00 100 CYS A C 1
ATOM 733 O O . CYS A 1 100 ? -51.083 -11.695 71.805 1.00 37.00 100 CYS A O 1
ATOM 735 N N . ILE A 1 101 ? -50.213 -9.870 70.815 1.00 40.12 101 ILE A N 1
ATOM 736 C CA . ILE A 1 101 ? -51.214 -8.918 71.321 1.00 40.12 101 ILE A CA 1
ATOM 737 C C . ILE A 1 101 ? -52.215 -8.673 70.184 1.00 40.12 101 ILE A C 1
ATOM 739 O O . ILE A 1 101 ? -51.858 -8.118 69.143 1.00 40.12 101 ILE A O 1
ATOM 743 N N . ARG A 1 102 ? -53.468 -9.116 70.351 1.00 35.88 102 ARG A N 1
ATOM 744 C CA . ARG A 1 102 ? -54.555 -8.831 69.399 1.00 35.88 102 ARG A CA 1
ATOM 745 C C . ARG A 1 102 ? -55.137 -7.446 69.690 1.00 35.88 102 ARG A C 1
ATOM 747 O O . ARG A 1 102 ? -55.825 -7.276 70.692 1.00 35.88 102 ARG A O 1
ATOM 754 N N . LEU A 1 103 ? -54.893 -6.483 68.805 1.00 39.53 103 LEU A N 1
ATOM 755 C CA . LEU A 1 103 ? -55.748 -5.301 68.659 1.00 39.53 103 LEU A CA 1
ATOM 756 C C . LEU A 1 103 ? -56.827 -5.629 67.617 1.00 39.53 103 LEU A C 1
ATOM 758 O O . LEU A 1 103 ? -56.571 -6.436 66.724 1.00 39.53 103 LEU A O 1
ATOM 762 N N . GLU A 1 104 ? -58.020 -5.035 67.730 1.00 41.47 104 GLU A N 1
ATOM 763 C CA . GLU A 1 104 ? -59.200 -5.370 66.906 1.00 41.47 104 GLU A CA 1
ATOM 764 C C . GLU A 1 104 ? -58.973 -5.266 65.384 1.00 41.47 104 GLU A C 1
ATOM 766 O O . GLU A 1 104 ? -59.745 -5.854 64.633 1.00 41.47 104 GLU A O 1
ATOM 771 N N . GLU A 1 105 ? -57.887 -4.635 64.916 1.00 41.09 105 GLU A N 1
ATOM 772 C CA . GLU A 1 105 ? -57.572 -4.550 63.480 1.00 41.09 105 GLU A CA 1
ATOM 773 C C . GLU A 1 105 ? -56.123 -4.895 63.083 1.00 41.09 105 GLU A C 1
ATOM 775 O O . GLU A 1 105 ? -55.854 -5.062 61.896 1.00 41.09 105 GLU A O 1
ATOM 780 N N . THR A 1 106 ? -55.174 -5.067 64.014 1.00 35.91 106 THR A N 1
ATOM 781 C CA . THR A 1 106 ? -53.789 -5.461 63.665 1.00 35.91 106 THR A CA 1
ATOM 782 C C . THR A 1 106 ? -53.104 -6.263 64.781 1.00 35.91 106 THR A C 1
ATOM 784 O O . THR A 1 106 ? -53.006 -5.790 65.915 1.00 35.91 106 THR A O 1
ATOM 787 N N . PRO A 1 107 ? -52.607 -7.484 64.505 1.00 43.31 107 PRO A N 1
ATOM 788 C CA . PRO A 1 107 ? -51.833 -8.243 65.481 1.00 43.31 107 PRO A CA 1
ATOM 789 C C . PRO A 1 107 ? -50.425 -7.652 65.625 1.00 43.31 107 PRO A C 1
ATOM 791 O O . PRO A 1 107 ? -49.722 -7.464 64.633 1.00 43.31 107 PRO A O 1
ATOM 794 N N . ILE A 1 108 ? -49.994 -7.399 66.863 1.00 44.28 108 ILE A N 1
ATOM 795 C CA . ILE A 1 108 ? -48.603 -7.043 67.170 1.00 44.28 108 ILE A CA 1
ATOM 796 C C . ILE A 1 108 ? -47.871 -8.320 67.593 1.00 44.28 108 ILE A C 1
ATOM 798 O O . ILE A 1 108 ? -48.254 -8.970 68.573 1.00 44.28 108 ILE A O 1
ATOM 802 N N . VAL A 1 109 ? -46.827 -8.673 66.838 1.00 47.06 109 VAL A N 1
ATOM 803 C CA . VAL A 1 109 ? -45.912 -9.789 67.119 1.00 47.06 109 VAL A CA 1
ATOM 804 C C . VAL A 1 109 ? -44.634 -9.212 67.722 1.00 47.06 109 VAL A C 1
ATOM 806 O O . VAL A 1 109 ? -44.019 -8.327 67.129 1.00 47.06 109 VAL A O 1
ATOM 809 N N . VAL A 1 110 ? -44.248 -9.692 68.904 1.00 49.81 110 VAL A N 1
ATOM 810 C CA . VAL A 1 110 ? -42.991 -9.316 69.565 1.00 49.81 110 VAL A CA 1
ATOM 811 C C . VAL A 1 110 ? -42.011 -10.464 69.363 1.00 49.81 110 VAL A C 1
ATOM 813 O O . VAL A 1 110 ? -42.248 -11.552 69.878 1.00 49.81 110 VAL A O 1
ATOM 816 N N . LEU A 1 111 ? -40.950 -10.221 68.592 1.00 53.56 111 LEU A N 1
ATOM 817 C CA . LEU A 1 111 ? -39.869 -11.178 68.342 1.00 53.56 111 LEU A CA 1
ATOM 818 C C . LEU A 1 111 ? -38.658 -10.816 69.210 1.00 53.56 111 LEU A C 1
ATOM 820 O O . LEU A 1 111 ? -38.317 -9.638 69.341 1.00 53.56 111 LEU A O 1
ATOM 824 N N . SER A 1 112 ? -38.004 -11.819 69.790 1.00 57.56 112 SER A N 1
ATOM 825 C CA . SER A 1 112 ? -36.642 -11.685 70.319 1.00 57.56 112 SER A CA 1
ATOM 826 C C . SER A 1 112 ? -35.628 -11.490 69.178 1.00 57.56 112 SER A C 1
ATOM 828 O O . SER A 1 112 ? -35.953 -11.713 68.012 1.00 57.56 112 SER A O 1
ATOM 830 N N . GLY A 1 113 ? -34.399 -11.061 69.495 1.00 60.44 113 GLY A N 1
ATOM 831 C CA . GLY A 1 113 ? -33.342 -10.870 68.488 1.00 60.44 113 GLY A CA 1
ATOM 832 C C . GLY A 1 113 ? -33.088 -12.131 67.652 1.00 60.44 113 GLY A C 1
ATOM 833 O O . GLY A 1 113 ? -33.129 -12.066 66.428 1.00 60.44 113 GLY A O 1
ATOM 834 N N . ASP A 1 114 ? -32.972 -13.287 68.312 1.00 64.25 114 ASP A N 1
ATOM 835 C CA . ASP A 1 114 ? -32.743 -14.582 67.654 1.00 64.25 114 ASP A CA 1
ATOM 836 C C . ASP A 1 114 ? -33.921 -15.009 66.753 1.00 64.25 114 ASP A C 1
ATOM 838 O O . ASP A 1 114 ? -33.732 -15.609 65.695 1.00 64.25 114 ASP A O 1
ATOM 842 N N . GLU A 1 115 ? -35.159 -14.692 67.146 1.00 62.28 115 GLU A N 1
ATOM 843 C CA . GLU A 1 115 ? -36.355 -14.988 66.344 1.00 62.28 115 GLU A CA 1
ATOM 844 C C . GLU A 1 115 ? -36.480 -14.059 65.132 1.00 62.28 115 GLU A C 1
ATOM 846 O O . GLU A 1 115 ? -36.931 -14.490 64.068 1.00 62.28 115 GLU A O 1
ATOM 851 N N . LEU A 1 116 ? -36.073 -12.794 65.269 1.00 75.88 116 LEU A N 1
ATOM 852 C CA . LEU A 1 116 ? -36.008 -11.861 64.149 1.00 75.88 116 LEU A CA 1
ATOM 853 C C . LEU A 1 116 ? -34.956 -12.311 63.132 1.00 75.88 116 LEU A C 1
ATOM 855 O O . LEU A 1 116 ? -35.254 -12.332 61.937 1.00 75.88 116 LEU A O 1
ATOM 859 N N . ASP A 1 117 ? -33.780 -12.731 63.596 1.00 77.75 117 ASP A N 1
ATOM 860 C CA . ASP A 1 117 ? -32.723 -13.261 62.734 1.00 77.75 117 ASP A CA 1
ATOM 861 C C . ASP A 1 117 ? -33.189 -14.522 61.994 1.00 77.75 117 ASP A C 1
ATOM 863 O O . ASP A 1 117 ? -33.027 -14.616 60.778 1.00 77.75 117 ASP A O 1
ATOM 867 N N . ALA A 1 118 ? -33.893 -15.437 62.669 1.00 75.88 118 ALA A N 1
ATOM 868 C CA . ALA A 1 118 ? -34.468 -16.619 62.025 1.00 75.88 118 ALA A CA 1
ATOM 869 C C . ALA A 1 118 ? -35.506 -16.269 60.937 1.00 75.88 118 ALA A C 1
ATOM 871 O O . ALA A 1 118 ? -35.548 -16.904 59.879 1.00 75.88 118 ALA A O 1
ATOM 872 N N . VAL A 1 119 ? -36.348 -15.253 61.163 1.00 80.38 119 VAL A N 1
ATOM 873 C CA . VAL A 1 119 ? -37.302 -14.770 60.149 1.00 80.38 119 VAL A CA 1
ATOM 874 C C . VAL A 1 119 ? -36.564 -14.129 58.974 1.00 80.38 119 VAL A C 1
ATOM 876 O O . VAL A 1 119 ? -36.908 -14.400 57.821 1.00 80.38 119 VAL A O 1
ATOM 879 N N . ILE A 1 120 ? -35.539 -13.319 59.245 1.00 85.81 120 ILE A N 1
ATOM 880 C CA . ILE A 1 120 ? -34.698 -12.708 58.211 1.00 85.81 120 ILE A CA 1
ATOM 881 C C . ILE A 1 120 ? -34.012 -13.796 57.382 1.00 85.81 120 ILE A C 1
ATOM 883 O O . ILE A 1 120 ? -34.079 -13.730 56.158 1.00 85.81 120 ILE A O 1
ATOM 887 N N . ASP A 1 121 ? -33.451 -14.834 58.000 1.00 85.25 121 ASP A N 1
ATOM 888 C CA . ASP A 1 121 ? -32.804 -15.951 57.305 1.00 85.25 121 ASP A CA 1
ATOM 889 C C . ASP A 1 121 ? -33.765 -16.684 56.364 1.00 85.25 121 ASP A C 1
ATOM 891 O O . ASP A 1 121 ? -33.420 -16.989 55.217 1.00 85.25 121 ASP A O 1
ATOM 895 N N . VAL A 1 122 ? -35.002 -16.929 56.805 1.00 81.31 122 VAL A N 1
ATOM 896 C CA . VAL A 1 122 ? -36.039 -17.548 55.965 1.00 81.31 122 VAL A CA 1
ATOM 897 C C . VAL A 1 122 ? -36.426 -16.632 54.805 1.00 81.31 122 VAL A C 1
ATOM 899 O O . VAL A 1 122 ? -36.565 -17.104 53.673 1.00 81.31 122 VAL A O 1
ATOM 902 N N . VAL A 1 123 ? -36.564 -15.326 55.049 1.00 81.81 123 VAL A N 1
ATOM 903 C CA . VAL A 1 123 ? -36.863 -14.333 54.007 1.00 81.81 123 VAL A CA 1
ATOM 904 C C . VAL A 1 123 ? -35.717 -14.240 52.999 1.00 81.81 123 VAL A C 1
ATOM 906 O O . VAL A 1 123 ? -35.961 -14.283 51.794 1.00 81.81 123 VAL A O 1
ATOM 909 N N . VAL A 1 124 ? -34.468 -14.187 53.459 1.00 81.56 124 VAL A N 1
ATOM 910 C CA . VAL A 1 124 ? -33.267 -14.167 52.615 1.00 81.56 124 VAL A CA 1
ATOM 911 C C . VAL A 1 124 ? -33.173 -15.452 51.794 1.00 81.56 124 VAL A C 1
ATOM 913 O O . VAL A 1 124 ? -32.944 -15.395 50.586 1.00 81.56 124 VAL A O 1
ATOM 916 N N . LEU A 1 125 ? -33.421 -16.617 52.396 1.00 77.44 125 LEU A N 1
ATOM 917 C CA . LEU A 1 125 ? -33.457 -17.898 51.690 1.00 77.44 125 LEU A CA 1
ATOM 918 C C . LEU A 1 125 ? -34.562 -17.937 50.624 1.00 77.44 125 LEU A C 1
ATOM 920 O O . LEU A 1 125 ? -34.333 -18.443 49.523 1.00 77.44 125 LEU A O 1
ATOM 924 N N . ALA A 1 126 ? -35.748 -17.409 50.932 1.00 74.69 126 ALA A N 1
ATOM 925 C CA . ALA A 1 126 ? -36.859 -17.321 49.992 1.00 74.69 126 ALA A CA 1
ATOM 926 C C . ALA A 1 126 ? -36.509 -16.410 48.805 1.00 74.69 126 ALA A C 1
ATOM 928 O O . ALA A 1 126 ? -36.654 -16.824 47.653 1.00 74.69 126 ALA A O 1
ATOM 929 N N . VAL A 1 127 ? -35.951 -15.226 49.074 1.00 73.75 127 VAL A N 1
ATOM 930 C CA . VAL A 1 127 ? -35.478 -14.285 48.047 1.00 73.75 127 VAL A CA 1
ATOM 931 C C . VAL A 1 127 ? -34.379 -14.915 47.185 1.00 73.75 127 VAL A C 1
ATOM 933 O O . VAL A 1 127 ? -34.455 -14.842 45.959 1.00 73.75 127 VAL A O 1
ATOM 936 N N . ASN A 1 128 ? -33.421 -15.624 47.789 1.00 69.81 128 ASN A N 1
ATOM 937 C CA . ASN A 1 128 ? -32.356 -16.343 47.077 1.00 69.81 128 ASN A CA 1
ATOM 938 C C . ASN A 1 128 ? -32.884 -17.477 46.185 1.00 69.81 128 ASN A C 1
ATOM 940 O O . ASN A 1 128 ? -32.258 -17.833 45.189 1.00 69.81 128 ASN A O 1
ATOM 944 N N . ARG A 1 129 ? -34.050 -18.040 46.517 1.00 69.12 129 ARG A N 1
ATOM 945 C CA . ARG A 1 129 ? -34.767 -19.019 45.683 1.00 69.12 129 ARG A CA 1
ATOM 946 C C . ARG A 1 129 ? -35.700 -18.368 44.654 1.00 69.12 129 ARG A C 1
ATOM 948 O O . ARG A 1 129 ? -36.407 -19.083 43.947 1.00 69.12 129 ARG A O 1
ATOM 955 N N . GLY A 1 130 ? -35.696 -17.038 44.551 1.00 63.75 130 GLY A N 1
ATOM 956 C CA . GLY A 1 130 ? -36.518 -16.274 43.612 1.00 63.75 130 GLY A CA 1
ATOM 957 C C . GLY A 1 130 ? -37.984 -16.134 44.029 1.00 63.75 130 GLY A C 1
ATOM 958 O O . GLY A 1 130 ? -38.828 -15.854 43.178 1.00 63.75 130 GLY A O 1
ATOM 959 N N . LEU A 1 131 ? -38.303 -16.349 45.308 1.00 68.56 131 LEU A N 1
ATOM 960 C CA . LEU A 1 131 ? -39.645 -16.165 45.863 1.00 68.56 131 LEU A CA 1
ATOM 961 C C . LEU A 1 131 ? -39.816 -14.717 46.344 1.00 68.56 131 LEU A C 1
ATOM 963 O O . LEU A 1 131 ? -38.893 -14.137 46.915 1.00 68.56 131 LEU A O 1
ATOM 967 N N . ASP A 1 132 ? -40.993 -14.124 46.120 1.00 64.50 132 ASP A N 1
ATOM 968 C CA . ASP A 1 132 ? -41.329 -12.811 46.682 1.00 64.50 132 ASP A CA 1
ATOM 969 C C . ASP A 1 132 ? -41.941 -12.988 48.081 1.00 64.50 132 ASP A C 1
ATOM 971 O O . ASP A 1 132 ? -43.071 -13.474 48.179 1.00 64.50 132 ASP A O 1
ATOM 975 N N . PRO A 1 133 ? -41.250 -12.582 49.162 1.00 65.62 133 PRO A N 1
ATOM 976 C CA . PRO A 1 133 ? -41.754 -12.721 50.529 1.00 65.62 133 PRO A CA 1
ATOM 977 C C . PRO A 1 133 ? -42.983 -11.840 50.816 1.00 65.62 133 PRO A C 1
ATOM 979 O O . PRO A 1 133 ? -43.603 -11.988 51.864 1.00 65.62 133 PRO A O 1
ATOM 982 N N . ARG A 1 134 ? -43.347 -10.926 49.904 1.00 59.56 134 ARG A N 1
ATOM 983 C CA . ARG A 1 134 ? -44.518 -10.040 50.017 1.00 59.56 134 ARG A CA 1
ATOM 984 C C . ARG A 1 134 ? -45.736 -10.549 49.238 1.00 59.56 134 ARG A C 1
ATOM 986 O O . ARG A 1 134 ? -46.803 -9.949 49.334 1.00 59.56 134 ARG A O 1
ATOM 993 N N . SER A 1 135 ? -45.591 -11.615 48.446 1.00 59.19 135 SER A N 1
ATOM 994 C CA . SER A 1 135 ? -46.694 -12.167 47.654 1.00 59.19 135 SER A CA 1
ATOM 995 C C . SER A 1 135 ? -47.707 -12.874 48.556 1.00 59.19 135 SER A C 1
ATOM 997 O O . SER A 1 135 ? -47.388 -13.869 49.198 1.00 59.19 135 SER A O 1
ATOM 999 N N . THR A 1 136 ? -48.952 -12.397 48.557 1.00 53.91 136 THR A N 1
ATOM 1000 C CA . THR A 1 136 ? -50.085 -12.996 49.287 1.00 53.91 136 THR A CA 1
ATOM 1001 C C . THR A 1 136 ? -50.846 -14.054 48.481 1.00 53.91 136 THR A C 1
ATOM 1003 O O . THR A 1 136 ? -51.836 -14.600 48.963 1.00 53.91 136 THR A O 1
ATOM 1006 N N . GLN A 1 137 ? -50.416 -14.363 47.252 1.00 52.53 137 GLN A N 1
ATOM 1007 C CA . GLN A 1 137 ? -51.075 -15.354 46.398 1.00 52.53 137 GLN A CA 1
ATOM 1008 C C . GLN A 1 137 ? -50.417 -16.737 46.508 1.00 52.53 137 GLN A C 1
ATOM 1010 O O . GLN A 1 137 ? -49.267 -16.909 46.105 1.00 52.53 137 GLN A O 1
ATOM 1015 N N . GLU A 1 138 ? -51.181 -17.743 46.951 1.00 50.00 138 GLU A N 1
ATOM 1016 C CA . GLU A 1 138 ? -50.759 -19.157 47.058 1.00 50.00 138 GLU A CA 1
ATOM 1017 C C . GLU A 1 138 ? -50.340 -19.793 45.710 1.00 50.00 138 GLU A C 1
ATOM 1019 O O . GLU A 1 138 ? -49.637 -20.800 45.694 1.00 50.00 138 GLU A O 1
ATOM 1024 N N . ASN A 1 139 ? -50.723 -19.200 44.568 1.00 47.69 139 ASN A N 1
ATOM 1025 C CA . ASN A 1 139 ? -50.494 -19.753 43.223 1.00 47.69 139 ASN A CA 1
ATOM 1026 C C . ASN A 1 139 ? -49.308 -19.150 42.446 1.00 47.69 139 ASN A C 1
ATOM 1028 O O . ASN A 1 139 ? -49.032 -19.594 41.327 1.00 47.69 139 ASN A O 1
ATOM 1032 N N . ASN A 1 140 ? -48.571 -18.189 43.010 1.00 44.19 140 ASN A N 1
ATOM 1033 C CA . ASN A 1 140 ? -47.386 -17.632 42.353 1.00 44.19 140 ASN A CA 1
ATOM 1034 C C . ASN A 1 140 ? -46.123 -18.370 42.804 1.00 44.19 140 ASN A C 1
ATOM 1036 O O . ASN A 1 140 ? -45.320 -17.896 43.603 1.00 44.19 140 ASN A O 1
ATOM 1040 N N . SER A 1 141 ? -45.966 -19.565 42.229 1.00 47.91 141 SER A N 1
ATOM 1041 C CA . SER A 1 141 ? -44.682 -20.252 42.037 1.00 47.91 141 SER A CA 1
ATOM 1042 C C . SER A 1 141 ? -43.600 -19.270 41.537 1.00 47.91 141 SER A C 1
ATOM 1044 O O . SER A 1 141 ? -43.967 -18.251 40.943 1.00 47.91 141 SER A O 1
ATOM 1046 N N . PRO A 1 142 ? -42.288 -19.556 41.716 1.00 50.78 142 PRO A N 1
ATOM 1047 C CA . PRO A 1 142 ? -41.206 -18.678 41.249 1.00 50.78 142 PRO A CA 1
ATOM 1048 C C . PRO A 1 142 ? -41.464 -18.213 39.811 1.00 50.78 142 PRO A C 1
ATOM 1050 O O . PRO A 1 142 ? -42.056 -18.986 39.047 1.00 50.78 142 PRO A O 1
ATOM 1053 N N . PRO A 1 143 ? -41.055 -16.982 39.436 1.00 54.00 143 PRO A N 1
ATOM 1054 C CA . PRO A 1 143 ? -41.381 -16.386 38.144 1.00 54.00 143 PRO A CA 1
ATOM 1055 C C . PRO A 1 143 ? -41.171 -17.417 37.036 1.00 54.00 143 PRO A C 1
ATOM 1057 O O . PRO A 1 143 ? -40.052 -17.873 36.797 1.00 54.00 143 PRO A O 1
ATOM 1060 N N . LYS A 1 144 ? -42.269 -17.869 36.415 1.00 56.38 144 LYS A N 1
ATOM 1061 C CA . LYS A 1 144 ? -42.198 -18.885 35.363 1.00 56.38 144 LYS A CA 1
ATOM 1062 C C . LYS A 1 144 ? -41.330 -18.306 34.252 1.00 56.38 144 LYS A C 1
ATOM 1064 O O . LYS A 1 144 ? -41.637 -17.224 33.755 1.00 56.38 144 LYS A O 1
ATOM 1069 N N . TRP A 1 145 ? -40.266 -19.015 33.865 1.00 65.75 145 TRP A N 1
ATOM 1070 C CA . TRP A 1 145 ? -39.462 -18.654 32.698 1.00 65.75 145 TRP A CA 1
ATOM 1071 C C . TRP A 1 145 ? -40.387 -18.542 31.484 1.00 65.75 145 TRP A C 1
ATOM 1073 O O . TRP A 1 145 ? -40.838 -19.544 30.931 1.00 65.75 145 TRP A O 1
ATOM 1083 N N . SER A 1 146 ? -40.714 -17.311 31.098 1.00 71.19 146 SER A N 1
ATOM 1084 C CA . SER A 1 146 ? -41.438 -17.029 29.867 1.00 71.19 146 SER A CA 1
ATOM 1085 C C . SER A 1 146 ? -40.442 -16.987 28.713 1.00 71.19 146 SER A C 1
ATOM 1087 O O . SER A 1 146 ? -39.261 -16.703 28.914 1.00 71.19 146 SER A O 1
ATOM 1089 N N . PHE A 1 147 ? -40.901 -17.245 27.487 1.00 75.31 147 PHE A N 1
ATOM 1090 C CA . PHE A 1 147 ? -40.039 -17.133 26.305 1.00 75.31 147 PHE A CA 1
ATOM 1091 C C . PHE A 1 147 ? -39.383 -15.745 26.214 1.00 75.31 147 PHE A C 1
ATOM 1093 O O . PHE A 1 147 ? -38.188 -15.631 25.972 1.00 75.31 147 PHE A O 1
ATOM 1100 N N . SER A 1 148 ? -40.150 -14.693 26.505 1.00 69.75 148 SER A N 1
ATOM 1101 C CA . SER A 1 148 ? -39.647 -13.320 26.525 1.00 69.75 148 SER A CA 1
ATOM 1102 C C . SER A 1 148 ? -38.628 -13.074 27.647 1.00 69.75 148 SER A C 1
ATOM 1104 O O . SER A 1 148 ? -37.572 -12.500 27.402 1.00 69.75 148 SER A O 1
ATOM 1106 N N . GLY A 1 149 ? -38.874 -13.594 28.856 1.00 74.88 149 GLY A N 1
ATOM 1107 C CA . GLY A 1 149 ? -37.897 -13.558 29.948 1.00 74.88 149 GLY A CA 1
ATOM 1108 C C . GLY A 1 149 ? -36.604 -14.306 29.603 1.00 74.88 149 GLY A C 1
ATOM 1109 O O . GLY A 1 149 ? -35.515 -13.840 29.935 1.00 74.88 149 GLY A O 1
ATOM 1110 N N . ALA A 1 150 ? -36.709 -15.415 28.860 1.00 80.69 150 ALA A N 1
ATOM 1111 C CA . ALA A 1 150 ? -35.561 -16.152 28.343 1.00 80.69 150 ALA A CA 1
ATOM 1112 C C . ALA A 1 150 ? -34.765 -15.345 27.308 1.00 80.69 150 ALA A C 1
ATOM 1114 O O . ALA A 1 150 ? -33.537 -15.307 27.387 1.00 80.69 150 ALA A O 1
ATOM 1115 N N . CYS A 1 151 ? -35.443 -14.652 26.387 1.00 78.75 151 CYS A N 1
ATOM 1116 C CA . CYS A 1 151 ? -34.807 -13.730 25.446 1.00 78.75 151 CYS A CA 1
ATOM 1117 C C . CYS A 1 151 ? -34.093 -12.581 26.168 1.00 78.75 151 CYS A C 1
ATOM 1119 O O . CYS A 1 151 ? -32.942 -12.296 25.844 1.00 78.75 151 CYS A O 1
ATOM 1121 N N . SER A 1 152 ? -34.729 -11.964 27.168 1.00 78.06 152 SER A N 1
ATOM 1122 C CA . SER A 1 152 ? -34.130 -10.882 27.959 1.00 78.06 152 SER A CA 1
ATOM 1123 C C . SER A 1 152 ? -32.891 -11.346 28.721 1.00 78.06 152 SER A C 1
ATOM 1125 O O . SER A 1 152 ? -31.846 -10.706 28.625 1.00 78.06 152 SER A O 1
ATOM 1127 N N . PHE A 1 153 ? -32.959 -12.492 29.408 1.00 84.69 153 PHE A N 1
ATOM 1128 C CA . PHE A 1 153 ? -31.794 -13.085 30.069 1.00 84.69 153 PHE A CA 1
ATOM 1129 C C . PHE A 1 153 ? -30.664 -13.338 29.063 1.00 84.69 153 PHE A C 1
ATOM 1131 O O . PHE A 1 153 ? -29.547 -12.857 29.237 1.00 84.69 153 PHE A O 1
ATOM 1138 N N . SER A 1 154 ? -30.980 -14.024 27.964 1.00 88.25 154 SER A N 1
ATOM 1139 C CA . SER A 1 154 ? -30.021 -14.382 26.923 1.00 88.25 154 SER A CA 1
ATOM 1140 C C . SER A 1 154 ? -29.336 -13.155 26.308 1.00 88.25 154 SER A C 1
ATOM 1142 O O . SER A 1 154 ? -28.114 -13.159 26.158 1.00 88.25 154 SER A O 1
ATOM 1144 N N . LEU A 1 155 ? -30.100 -12.090 26.029 1.00 87.88 155 LEU A N 1
ATOM 1145 C CA . LEU A 1 155 ? -29.590 -10.812 25.537 1.00 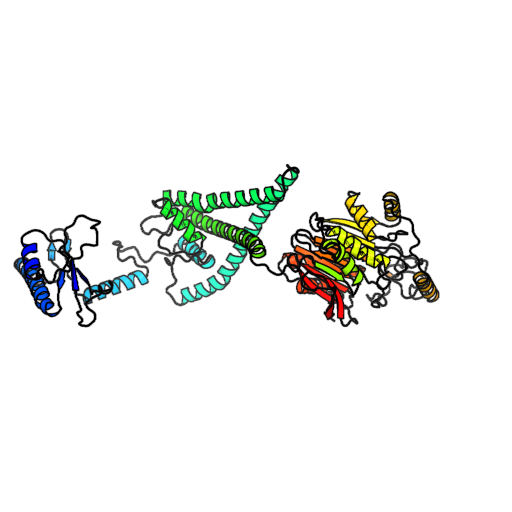87.88 155 LEU A CA 1
ATOM 1146 C C . LEU A 1 155 ? -28.642 -10.177 26.556 1.00 87.88 155 LEU A C 1
ATOM 1148 O O . LEU A 1 155 ? -27.504 -9.890 26.210 1.00 87.88 155 LEU A O 1
ATOM 1152 N N . THR A 1 156 ? -29.074 -10.020 27.812 1.00 89.56 156 THR A N 1
ATOM 1153 C CA . THR A 1 156 ? -28.268 -9.355 28.854 1.00 89.56 156 THR A CA 1
ATOM 1154 C C . THR A 1 156 ? -26.949 -10.063 29.160 1.00 89.56 156 THR A C 1
ATOM 1156 O O . THR A 1 156 ? -25.987 -9.390 29.529 1.00 89.56 156 THR A O 1
ATOM 1159 N N . VAL A 1 157 ? -26.886 -11.391 28.983 1.00 91.50 157 VAL A N 1
ATOM 1160 C CA . VAL A 1 157 ? -25.649 -12.174 29.124 1.00 91.50 157 VAL A CA 1
ATOM 1161 C C . VAL A 1 157 ? -24.677 -11.878 27.982 1.00 91.50 157 VAL A C 1
ATOM 1163 O O . VAL A 1 157 ? -23.517 -11.567 28.240 1.00 91.50 157 VAL A O 1
ATOM 1166 N N . VAL A 1 158 ? -25.122 -11.950 26.721 1.00 92.81 158 VAL A N 1
ATOM 1167 C CA . VAL A 1 158 ? -24.213 -11.773 25.568 1.00 92.81 158 VAL A CA 1
ATOM 1168 C C . VAL A 1 158 ? -23.829 -10.321 25.315 1.00 92.81 158 VAL A C 1
ATOM 1170 O O . VAL A 1 158 ? -22.753 -10.065 24.784 1.00 92.81 158 VAL A O 1
ATOM 1173 N N . THR A 1 159 ? -24.675 -9.371 25.717 1.00 91.69 159 THR A N 1
ATOM 1174 C CA . THR A 1 159 ? -24.373 -7.934 25.669 1.00 91.69 159 THR A CA 1
ATOM 1175 C C . THR A 1 159 ? -23.647 -7.428 26.909 1.00 91.69 159 THR A C 1
ATOM 1177 O O . THR A 1 159 ? -23.414 -6.227 27.005 1.00 91.69 159 THR A O 1
ATOM 1180 N N . THR A 1 160 ? -23.346 -8.313 27.867 1.00 92.25 160 THR A N 1
ATOM 1181 C CA . THR A 1 160 ? -22.656 -8.001 29.128 1.00 92.25 160 THR A CA 1
ATOM 1182 C C . THR A 1 160 ? -23.312 -6.898 29.964 1.00 92.25 160 THR A C 1
ATOM 1184 O O . THR A 1 160 ? -22.628 -6.252 30.744 1.00 92.25 160 THR A O 1
ATOM 1187 N N . ILE A 1 161 ? -24.623 -6.668 29.816 1.00 92.19 161 ILE A N 1
ATOM 1188 C CA . ILE A 1 161 ? -25.352 -5.686 30.638 1.00 92.19 161 ILE A CA 1
ATOM 1189 C C . ILE A 1 161 ? -25.564 -6.241 32.047 1.00 92.19 161 ILE A C 1
ATOM 1191 O O . ILE A 1 161 ? -25.298 -5.552 33.015 1.00 92.19 161 ILE A O 1
ATOM 1195 N N . GLY A 1 162 ? -26.084 -7.470 32.145 1.00 85.19 162 GLY A N 1
ATOM 1196 C CA . GLY A 1 162 ? -26.289 -8.191 33.405 1.00 85.19 162 GLY A CA 1
ATOM 1197 C C . GLY A 1 162 ? -26.965 -7.409 34.542 1.00 85.19 162 GLY A C 1
ATOM 1198 O O . GLY A 1 162 ? -26.312 -7.111 35.530 1.00 85.19 162 GLY A O 1
ATOM 1199 N N . TYR A 1 163 ? -28.286 -7.193 34.485 1.00 82.75 163 TYR A N 1
ATOM 1200 C CA . TYR A 1 163 ? -29.032 -6.503 35.557 1.00 82.75 163 TYR A CA 1
ATOM 1201 C C . TYR A 1 163 ? -29.021 -7.206 36.929 1.00 82.75 163 TYR A C 1
ATOM 1203 O O . TYR A 1 163 ? -29.477 -6.641 37.912 1.00 82.75 163 TYR A O 1
ATOM 1211 N N . GLY A 1 164 ? -28.612 -8.473 37.022 1.00 70.38 164 GLY A N 1
ATOM 1212 C CA . GLY A 1 164 ? -28.609 -9.211 38.294 1.00 70.38 164 GLY A CA 1
ATOM 1213 C C . GLY A 1 164 ? -29.995 -9.571 38.852 1.00 70.38 164 GLY A C 1
ATOM 1214 O O . GLY A 1 164 ? -30.086 -10.218 39.890 1.00 70.38 164 GLY A O 1
ATOM 1215 N N . ASN A 1 165 ? -31.082 -9.228 38.154 1.00 69.94 165 ASN A N 1
ATOM 1216 C CA . ASN A 1 165 ? -32.453 -9.594 38.524 1.00 69.94 165 ASN A CA 1
ATOM 1217 C C . ASN A 1 165 ? -32.810 -11.059 38.189 1.00 69.94 165 ASN A C 1
ATOM 1219 O O . ASN A 1 165 ? -33.779 -11.595 38.726 1.00 69.94 165 ASN A O 1
ATOM 1223 N N . LEU A 1 166 ? -32.037 -11.703 37.307 1.00 73.69 166 LEU A N 1
ATOM 1224 C CA . LEU A 1 166 ? -32.153 -13.110 36.918 1.00 73.69 166 LEU A CA 1
ATOM 1225 C C . LEU A 1 166 ? -30.757 -13.737 36.848 1.00 73.69 166 LEU A C 1
ATOM 1227 O O . LEU A 1 166 ? -29.912 -13.289 36.074 1.00 73.69 166 LEU A O 1
ATOM 1231 N N . ALA A 1 167 ? -30.525 -14.798 37.621 1.00 77.44 167 ALA A N 1
ATOM 1232 C CA . ALA A 1 167 ? -29.248 -15.505 37.653 1.00 77.44 167 ALA A CA 1
ATOM 1233 C C . ALA A 1 167 ? -29.443 -17.027 37.792 1.00 77.44 167 ALA A C 1
ATOM 1235 O O . ALA A 1 167 ? -30.386 -17.474 38.455 1.00 77.44 167 ALA A O 1
ATOM 1236 N N . PRO A 1 168 ? -28.569 -17.851 37.184 1.00 82.00 168 PRO A N 1
ATOM 1237 C CA . PRO A 1 168 ? -28.629 -19.297 37.339 1.00 82.00 168 PRO A CA 1
ATOM 1238 C C . PRO A 1 168 ? -28.182 -19.721 38.746 1.00 82.00 168 PRO A C 1
ATOM 1240 O O . PRO A 1 168 ? -27.053 -19.465 39.163 1.00 82.00 168 PRO A O 1
ATOM 1243 N N . TYR A 1 169 ? -29.060 -20.428 39.457 1.00 77.81 169 TYR A N 1
ATOM 1244 C CA . TYR A 1 169 ? -28.768 -20.966 40.791 1.00 77.81 169 TYR A CA 1
ATOM 1245 C C . TYR A 1 169 ? -28.192 -22.391 40.757 1.00 77.81 169 TYR A C 1
ATOM 1247 O O . TYR A 1 169 ? -27.398 -22.768 41.615 1.00 77.81 169 TYR A O 1
ATOM 1255 N N . THR A 1 170 ? -28.581 -23.210 39.774 1.00 85.06 170 THR A N 1
ATOM 1256 C CA . THR A 1 170 ? -28.142 -24.611 39.704 1.00 85.06 170 THR A CA 1
ATOM 1257 C C . THR A 1 170 ? -26.740 -24.733 39.097 1.00 85.06 170 THR A C 1
ATOM 1259 O O . THR A 1 170 ? -26.427 -23.998 38.155 1.00 85.06 170 THR A O 1
ATOM 1262 N N . PRO A 1 171 ? -25.921 -25.715 39.529 1.00 89.44 171 PRO A N 1
ATOM 1263 C CA . PRO A 1 171 ? -24.595 -25.941 38.947 1.00 89.44 171 PRO A CA 1
ATOM 1264 C C . PRO A 1 171 ? -24.629 -26.142 37.424 1.00 89.44 171 PRO A C 1
ATOM 1266 O O . PRO A 1 171 ? -23.797 -25.604 36.696 1.00 89.44 171 PRO A O 1
ATOM 1269 N N . GLY A 1 172 ? -25.636 -26.866 36.919 1.00 93.25 172 GLY A N 1
ATOM 1270 C CA . GLY A 1 172 ? -25.823 -27.075 35.481 1.00 93.25 172 GLY A CA 1
ATOM 1271 C C . GLY A 1 172 ? -26.171 -25.790 34.721 1.00 93.25 172 GLY A C 1
ATOM 1272 O O . GLY A 1 172 ? -25.619 -25.544 33.651 1.00 93.25 172 GLY A O 1
ATOM 1273 N N . GLY A 1 173 ? -27.040 -24.939 35.281 1.00 88.75 173 GLY A N 1
ATOM 1274 C CA . GLY A 1 173 ? -27.380 -23.646 34.682 1.00 88.75 173 GLY A CA 1
ATOM 1275 C C . GLY A 1 173 ? -26.192 -22.682 34.658 1.00 88.75 173 GLY A C 1
ATOM 1276 O O . GLY A 1 173 ? -25.986 -21.981 33.670 1.00 88.75 173 GLY A O 1
ATOM 1277 N N . GLN A 1 174 ? -25.372 -22.692 35.712 1.00 91.00 174 GLN A N 1
ATOM 1278 C CA . GLN A 1 174 ? -24.137 -21.909 35.787 1.00 91.00 174 GLN A CA 1
ATOM 1279 C C . GLN A 1 174 ? -23.120 -22.369 34.734 1.00 91.00 174 GLN A C 1
ATOM 1281 O O . GLN A 1 174 ? -22.614 -21.541 33.977 1.00 91.00 174 GLN A O 1
ATOM 1286 N N . ALA A 1 175 ? -22.885 -23.681 34.608 1.00 93.00 175 ALA A N 1
ATOM 1287 C CA . ALA A 1 175 ? -21.994 -24.240 33.588 1.00 93.00 175 ALA A CA 1
ATOM 1288 C C . ALA A 1 175 ? -22.459 -23.910 32.157 1.00 93.00 175 ALA A C 1
ATOM 1290 O O . ALA A 1 175 ? -21.652 -23.510 31.315 1.00 93.00 175 ALA A O 1
ATOM 1291 N N . PHE A 1 176 ? -23.766 -24.009 31.887 1.00 92.88 176 PHE A N 1
ATOM 1292 C CA . PHE A 1 176 ? -24.337 -23.597 30.605 1.00 92.88 176 PHE A CA 1
ATOM 1293 C C . PHE A 1 176 ? -24.108 -22.106 30.332 1.00 92.88 176 PHE A C 1
ATOM 1295 O O . PHE A 1 176 ? -23.711 -21.746 29.228 1.00 92.88 176 PHE A O 1
ATOM 1302 N N . CYS A 1 177 ? -24.311 -21.240 31.329 1.00 91.50 177 CYS A N 1
ATOM 1303 C CA . CYS A 1 177 ? -24.116 -19.798 31.184 1.00 91.50 177 CYS A CA 1
ATOM 1304 C C . CYS A 1 177 ? -22.660 -19.436 30.843 1.00 91.50 177 CYS A C 1
ATOM 1306 O O . CYS A 1 177 ? -22.434 -18.563 30.007 1.00 91.50 177 CYS A O 1
ATOM 1308 N N . VAL A 1 178 ? -21.678 -20.135 31.428 1.00 93.94 178 VAL A N 1
ATOM 1309 C CA . VAL A 1 178 ? -20.248 -19.966 31.099 1.00 93.94 178 VAL A CA 1
ATOM 1310 C C . VAL A 1 178 ? -19.972 -20.333 29.638 1.00 93.94 178 VAL A C 1
ATOM 1312 O O . VAL A 1 178 ? -19.340 -19.566 28.906 1.00 93.94 178 VAL A O 1
ATOM 1315 N N . MET A 1 179 ? -20.483 -21.479 29.181 1.00 94.62 179 MET A N 1
ATOM 1316 C CA . MET A 1 179 ? -20.340 -21.908 27.786 1.00 94.62 179 MET A CA 1
ATOM 1317 C C . MET A 1 179 ? -21.061 -20.962 26.821 1.00 94.62 179 MET A C 1
ATOM 1319 O O . MET A 1 179 ? -20.516 -20.586 25.792 1.00 94.62 179 MET A O 1
ATOM 1323 N N . TYR A 1 180 ? -22.270 -20.521 27.155 1.00 94.44 180 TYR A N 1
ATOM 1324 C CA . TYR A 1 180 ? -23.032 -19.597 26.323 1.00 94.44 180 TYR A CA 1
ATOM 1325 C C . TYR A 1 180 ? -22.347 -18.226 26.206 1.00 94.44 180 TYR A C 1
ATOM 1327 O O . TYR A 1 180 ? -22.185 -17.709 25.101 1.00 94.44 180 TYR A O 1
ATOM 1335 N N . GLY A 1 181 ? -21.881 -17.660 27.324 1.00 93.88 181 GLY A N 1
ATOM 1336 C CA . GLY A 1 181 ? -21.199 -16.365 27.352 1.00 93.88 181 GLY A CA 1
ATOM 1337 C C . GLY A 1 181 ? -19.854 -16.367 26.620 1.00 93.88 181 GLY A C 1
ATOM 1338 O O . GLY A 1 181 ? -19.563 -15.427 25.884 1.00 93.88 181 GLY A O 1
ATOM 1339 N N . SER A 1 182 ? -19.061 -17.436 26.746 1.00 93.88 182 SER A N 1
ATOM 1340 C CA . SER A 1 182 ? -17.731 -17.528 26.117 1.00 93.88 182 SER A CA 1
ATOM 1341 C C . SER A 1 182 ? -17.759 -17.468 24.584 1.00 93.88 182 SER A C 1
ATOM 1343 O O . SER A 1 182 ? -16.820 -16.943 23.991 1.00 93.88 182 SER A O 1
ATOM 1345 N N . PHE A 1 183 ? -18.840 -17.918 23.938 1.00 94.56 183 PHE A N 1
ATOM 1346 C CA . PHE A 1 183 ? -19.041 -17.743 22.491 1.00 94.56 183 PHE A CA 1
ATOM 1347 C C . PHE A 1 183 ? -19.926 -16.539 22.152 1.00 94.56 183 PHE A C 1
ATOM 1349 O O . PHE A 1 183 ? -19.665 -15.827 21.180 1.00 94.56 183 PHE A O 1
ATOM 1356 N N . GLY A 1 184 ? -20.968 -16.295 22.949 1.00 94.62 184 GLY A N 1
ATOM 1357 C CA . GLY A 1 184 ? -21.951 -15.249 22.692 1.00 94.62 184 GLY A CA 1
ATOM 1358 C C . GLY A 1 184 ? -21.385 -13.837 22.830 1.00 94.62 184 GLY A C 1
ATOM 1359 O O . GLY A 1 184 ? -21.678 -12.990 21.986 1.00 94.62 184 GLY A O 1
ATOM 1360 N N . ILE A 1 185 ? -20.544 -13.583 23.839 1.00 94.12 185 ILE A N 1
ATOM 1361 C CA . ILE A 1 185 ? -19.962 -12.255 24.086 1.00 94.12 185 ILE A CA 1
ATOM 1362 C C . ILE A 1 185 ? -19.020 -11.843 22.940 1.00 94.12 185 ILE A C 1
ATOM 1364 O O . ILE A 1 185 ? -19.254 -10.781 22.357 1.00 94.12 185 ILE A O 1
ATOM 1368 N N . PRO A 1 186 ? -18.020 -12.653 22.515 1.00 93.94 186 PRO A N 1
ATOM 1369 C CA . PRO A 1 186 ? -17.176 -12.290 21.374 1.00 93.94 186 PRO A CA 1
ATOM 1370 C C . PRO A 1 186 ? -17.966 -12.098 20.076 1.00 93.94 186 PRO A C 1
ATOM 1372 O O . PRO A 1 186 ? -17.716 -11.146 19.337 1.00 93.94 186 PRO A O 1
ATOM 1375 N N . LEU A 1 187 ? -18.947 -12.967 19.801 1.00 93.44 187 LEU A N 1
ATOM 1376 C CA . LEU A 1 187 ? -19.777 -12.856 18.601 1.00 93.44 187 LEU A CA 1
ATOM 1377 C C . LEU A 1 187 ? -20.601 -11.561 18.604 1.00 93.44 187 LEU A C 1
ATOM 1379 O O . LEU A 1 187 ? -20.690 -10.881 17.582 1.00 93.44 187 LEU A O 1
ATOM 1383 N N . THR A 1 188 ? -21.157 -11.198 19.761 1.00 90.81 188 THR A N 1
ATOM 1384 C CA . THR A 1 188 ? -21.907 -9.950 19.939 1.00 90.81 188 THR A CA 1
ATOM 1385 C C . THR A 1 188 ? -20.989 -8.743 19.783 1.00 90.81 188 THR A C 1
ATOM 1387 O O . THR A 1 188 ? -21.337 -7.819 19.055 1.00 90.81 188 THR A O 1
ATOM 1390 N N . ALA A 1 189 ? -19.780 -8.765 20.351 1.00 88.06 189 ALA A N 1
ATOM 1391 C CA . ALA A 1 189 ? -18.799 -7.694 20.173 1.00 88.06 189 ALA A CA 1
ATOM 1392 C C . ALA A 1 189 ? -18.436 -7.475 18.690 1.00 88.06 189 ALA A C 1
ATOM 1394 O O . ALA A 1 189 ? -18.440 -6.340 18.209 1.00 88.06 189 ALA A O 1
ATOM 1395 N N . VAL A 1 190 ? -18.199 -8.555 17.933 1.00 87.12 190 VAL A N 1
ATOM 1396 C CA . VAL A 1 190 ? -17.937 -8.482 16.483 1.00 87.12 190 VAL A CA 1
ATOM 1397 C C . VAL A 1 190 ? -19.146 -7.933 15.723 1.00 87.12 190 VAL A C 1
ATOM 1399 O O . VAL A 1 190 ? -18.981 -7.089 14.838 1.00 87.12 190 VAL A O 1
ATOM 1402 N N . LEU A 1 191 ? -20.359 -8.377 16.063 1.00 89.56 191 LEU A N 1
ATOM 1403 C CA . LEU A 1 191 ? -21.593 -7.876 15.458 1.00 89.56 191 LEU A CA 1
ATOM 1404 C C . LEU A 1 191 ? -21.751 -6.367 15.686 1.00 89.56 191 LEU A C 1
ATOM 1406 O O . LEU A 1 191 ? -21.965 -5.628 14.723 1.00 89.56 191 LEU A O 1
ATOM 1410 N N . LEU A 1 192 ? -21.596 -5.903 16.930 1.00 87.12 192 LEU A N 1
ATOM 1411 C CA . LEU A 1 192 ? -21.687 -4.484 17.282 1.00 87.12 192 LEU A CA 1
ATOM 1412 C C . LEU A 1 192 ? -20.636 -3.658 16.524 1.00 87.12 192 LEU A C 1
ATOM 1414 O O . LEU A 1 192 ? -20.978 -2.625 15.949 1.00 87.12 192 LEU A O 1
ATOM 1418 N N . ALA A 1 193 ? -19.395 -4.149 16.424 1.00 81.62 193 ALA A N 1
ATOM 1419 C CA . ALA A 1 193 ? -18.333 -3.492 15.662 1.00 81.62 193 ALA A CA 1
ATOM 1420 C C . ALA A 1 193 ? -18.663 -3.383 14.162 1.00 81.62 193 ALA A C 1
ATOM 1422 O O . ALA A 1 193 ? -18.473 -2.328 13.555 1.00 81.62 193 ALA A O 1
ATOM 1423 N N . LYS A 1 194 ? -19.199 -4.443 13.543 1.00 84.00 194 LYS A N 1
ATOM 1424 C CA . LYS A 1 194 ? -19.573 -4.429 12.117 1.00 84.00 194 LYS A CA 1
ATOM 1425 C C . LYS A 1 194 ? -20.747 -3.500 11.825 1.00 84.00 194 LYS A C 1
ATOM 1427 O O . LYS A 1 194 ? -20.724 -2.795 10.815 1.00 84.00 194 LYS A O 1
ATOM 1432 N N . VAL A 1 195 ? -21.744 -3.462 12.707 1.00 86.50 195 VAL A N 1
ATOM 1433 C CA . VAL A 1 195 ? -22.867 -2.520 12.594 1.00 86.50 195 VAL A CA 1
ATOM 1434 C C . VAL A 1 195 ? -22.371 -1.079 12.737 1.00 86.50 195 VAL A C 1
ATOM 1436 O O . VAL A 1 195 ? -22.715 -0.240 11.903 1.00 86.50 195 VAL A O 1
ATOM 1439 N N . ALA A 1 196 ? -21.506 -0.800 13.719 1.00 81.25 196 ALA A N 1
ATOM 1440 C CA . ALA A 1 196 ? -20.891 0.514 13.901 1.00 81.25 196 ALA A CA 1
ATOM 1441 C C . ALA A 1 196 ? -20.100 0.956 12.655 1.00 81.25 196 ALA A C 1
ATOM 1443 O O . ALA A 1 196 ? -20.321 2.054 12.141 1.00 81.25 196 ALA A O 1
ATOM 1444 N N . GLN A 1 197 ? -19.263 0.078 12.090 1.00 77.62 197 GLN A N 1
ATOM 1445 C CA . GLN A 1 197 ? -18.528 0.338 10.843 1.00 77.62 197 GLN A CA 1
ATOM 1446 C C . GLN A 1 197 ? -19.468 0.638 9.664 1.00 77.62 197 GLN A C 1
ATOM 1448 O O . GLN A 1 197 ? -19.228 1.575 8.901 1.00 77.62 197 GLN A O 1
ATOM 1453 N N . GLY A 1 198 ? -20.565 -0.114 9.525 1.00 81.56 198 GLY A N 1
ATOM 1454 C CA . GLY A 1 198 ? -21.568 0.116 8.483 1.00 81.56 198 GLY A CA 1
ATOM 1455 C C . GLY A 1 198 ? -22.253 1.481 8.599 1.00 81.56 198 GLY A C 1
ATOM 1456 O O . GLY A 1 198 ? -22.393 2.190 7.599 1.00 81.56 198 GLY A O 1
ATOM 1457 N N . LEU A 1 199 ? -22.633 1.879 9.818 1.00 81.00 199 LEU A N 1
ATOM 1458 C CA . LEU A 1 199 ? -23.229 3.190 10.100 1.00 81.00 199 LEU A CA 1
ATOM 1459 C C . LEU A 1 199 ? -22.235 4.336 9.855 1.00 81.00 199 LEU A C 1
ATOM 1461 O O . LEU A 1 199 ? -22.592 5.334 9.227 1.00 81.00 199 LEU A O 1
ATOM 1465 N N . SER A 1 200 ? -20.976 4.169 10.269 1.00 79.69 200 SER A N 1
ATOM 1466 C CA . SER A 1 200 ? -19.893 5.120 9.982 1.00 79.69 200 SER A CA 1
ATOM 1467 C C . SER A 1 200 ? -19.687 5.296 8.471 1.00 79.69 200 SER A C 1
ATOM 1469 O O . SER A 1 200 ? -19.655 6.419 7.961 1.00 79.69 200 SER A O 1
ATOM 1471 N N . GLY A 1 201 ? -19.663 4.191 7.717 1.00 77.44 201 GLY A N 1
ATOM 1472 C CA . GLY A 1 201 ? -19.566 4.211 6.257 1.00 77.44 201 GLY A CA 1
ATOM 1473 C C . GLY A 1 201 ? -20.751 4.906 5.577 1.00 77.44 201 GLY A C 1
ATOM 1474 O O . GLY A 1 201 ? -20.566 5.617 4.588 1.00 77.44 201 GLY A O 1
ATOM 1475 N N . LEU A 1 202 ? -21.970 4.768 6.112 1.00 82.75 202 LEU A N 1
ATOM 1476 C CA . LEU A 1 202 ? -23.135 5.513 5.625 1.00 82.75 202 LEU A CA 1
ATOM 1477 C C . LEU A 1 202 ? -22.957 7.027 5.818 1.00 82.75 202 LEU A C 1
ATOM 1479 O O . LEU A 1 202 ? -23.237 7.788 4.890 1.00 82.75 202 LEU A O 1
ATOM 1483 N N . ALA A 1 203 ? -22.453 7.462 6.976 1.00 83.38 203 ALA A N 1
ATOM 1484 C CA . ALA A 1 203 ? -22.167 8.872 7.232 1.00 83.38 203 ALA A CA 1
ATOM 1485 C C . ALA A 1 203 ? -21.132 9.431 6.237 1.00 83.38 203 ALA A C 1
ATOM 1487 O O . ALA A 1 203 ? -21.328 10.518 5.693 1.00 83.38 203 ALA A O 1
ATOM 1488 N N . VAL A 1 204 ? -20.084 8.662 5.919 1.00 80.75 204 VAL A N 1
ATOM 1489 C CA . VAL A 1 204 ? -19.087 9.036 4.897 1.00 80.75 204 VAL A CA 1
ATOM 1490 C C . VAL A 1 204 ? -19.727 9.156 3.511 1.00 80.75 204 VAL A C 1
ATOM 1492 O O . VAL A 1 204 ? -19.572 10.183 2.855 1.00 80.75 204 VAL A O 1
ATOM 1495 N N . ARG A 1 205 ? -20.545 8.182 3.090 1.00 84.38 205 ARG A N 1
ATOM 1496 C CA . ARG A 1 205 ? -21.248 8.231 1.791 1.00 84.38 205 ARG A CA 1
ATOM 1497 C C . ARG A 1 205 ? -22.166 9.449 1.660 1.00 84.38 205 ARG A C 1
ATOM 1499 O O . ARG A 1 205 ? -22.282 10.019 0.574 1.00 84.38 205 ARG A O 1
ATOM 1506 N N . ILE A 1 206 ? -22.840 9.840 2.744 1.00 86.44 206 ILE A N 1
ATOM 1507 C CA . ILE A 1 206 ? -23.678 11.046 2.780 1.00 86.44 206 ILE A CA 1
ATOM 1508 C C . ILE A 1 206 ? -22.804 12.298 2.664 1.00 86.44 206 ILE A C 1
ATOM 1510 O O . ILE A 1 206 ? -23.115 13.173 1.854 1.00 86.44 206 ILE A O 1
ATOM 1514 N N . ALA A 1 207 ? -21.696 12.365 3.407 1.00 83.12 207 ALA A N 1
ATOM 1515 C CA . ALA A 1 207 ? -20.742 13.469 3.316 1.00 83.12 207 ALA A CA 1
ATOM 1516 C C . ALA A 1 207 ? -20.181 13.619 1.893 1.00 83.12 207 ALA A C 1
ATOM 1518 O O . ALA A 1 207 ? -20.165 14.728 1.360 1.00 83.12 207 ALA A O 1
ATOM 1519 N N . ASP A 1 208 ? -19.834 12.516 1.228 1.00 80.69 208 ASP A N 1
ATOM 1520 C CA . ASP A 1 208 ? -19.361 12.526 -0.158 1.00 80.69 208 ASP A CA 1
ATOM 1521 C C . ASP A 1 208 ? -20.442 12.963 -1.148 1.00 80.69 208 ASP A C 1
ATOM 1523 O O . ASP A 1 208 ? -20.159 13.682 -2.108 1.00 80.69 208 ASP A O 1
ATOM 1527 N N . ARG A 1 209 ? -21.703 12.573 -0.928 1.00 88.75 209 ARG A N 1
ATOM 1528 C CA . ARG A 1 209 ? -22.824 13.032 -1.761 1.00 88.75 209 ARG A CA 1
ATOM 1529 C C . ARG A 1 209 ? -23.043 14.542 -1.620 1.00 88.75 209 ARG A C 1
ATOM 1531 O O . ARG A 1 209 ? -23.278 15.218 -2.625 1.00 88.75 209 ARG A O 1
ATOM 1538 N N . ILE A 1 210 ? -22.929 15.076 -0.402 1.00 87.75 210 ILE A N 1
ATOM 1539 C CA . ILE A 1 210 ? -22.994 16.521 -0.134 1.00 87.75 210 ILE A CA 1
ATOM 1540 C C . ILE A 1 210 ? -21.804 17.229 -0.789 1.00 87.75 210 ILE A C 1
ATOM 1542 O O . ILE A 1 210 ? -22.008 18.223 -1.483 1.00 87.75 210 ILE A O 1
ATOM 1546 N N . ARG A 1 211 ? -20.592 16.673 -0.663 1.00 86.06 211 ARG A N 1
ATOM 1547 C CA . ARG A 1 211 ? -19.365 17.180 -1.299 1.00 86.06 211 ARG A CA 1
ATOM 1548 C C . ARG A 1 211 ? -19.518 17.306 -2.813 1.00 86.06 211 ARG A C 1
ATOM 1550 O O . ARG A 1 211 ? -19.208 18.352 -3.369 1.00 86.06 211 ARG A O 1
ATOM 1557 N N . ARG A 1 212 ? -20.052 16.276 -3.481 1.00 84.19 212 ARG A N 1
ATOM 1558 C CA . ARG A 1 212 ? -20.313 16.307 -4.934 1.00 84.19 212 ARG A CA 1
ATOM 1559 C C . ARG A 1 212 ? -21.347 17.364 -5.326 1.00 84.19 212 ARG A C 1
ATOM 1561 O O . ARG A 1 212 ? -21.232 17.961 -6.387 1.00 84.19 212 ARG A O 1
ATOM 1568 N N . SER A 1 213 ? -22.349 17.593 -4.478 1.00 89.56 213 SER A N 1
ATOM 1569 C CA . SER A 1 213 ? -23.428 18.555 -4.748 1.00 89.56 213 SER A CA 1
ATOM 1570 C C . SER A 1 213 ? -23.029 20.008 -4.457 1.00 89.56 213 SER A C 1
ATOM 1572 O O . SER A 1 213 ? -23.639 20.935 -4.991 1.00 89.56 213 SER A O 1
ATOM 1574 N N . LYS A 1 214 ? -22.040 20.222 -3.579 1.00 84.38 214 LYS A N 1
ATOM 1575 C CA . LYS A 1 214 ? -21.540 21.539 -3.153 1.00 84.38 214 LYS A CA 1
ATOM 1576 C C . LYS A 1 214 ? -19.998 21.540 -3.097 1.00 84.38 214 LYS A C 1
ATOM 1578 O O . LYS A 1 214 ? -19.436 21.527 -2.001 1.00 84.38 214 LYS A O 1
ATOM 1583 N N . PRO A 1 215 ? -19.307 21.581 -4.253 1.00 79.56 215 PRO A N 1
ATOM 1584 C CA . PRO A 1 215 ? -17.840 21.521 -4.320 1.00 79.56 215 PRO A CA 1
ATOM 1585 C C . PRO A 1 215 ? -17.134 22.695 -3.628 1.00 79.56 215 PRO A C 1
ATOM 1587 O O . PRO A 1 215 ? -15.985 22.582 -3.224 1.00 79.56 215 PRO A O 1
ATOM 1590 N N . GLN A 1 216 ? -17.827 23.826 -3.474 1.00 85.75 216 GLN A N 1
ATOM 1591 C CA . GLN A 1 216 ? -17.302 25.055 -2.878 1.00 85.75 216 GLN A CA 1
ATOM 1592 C C . GLN A 1 216 ? -17.209 25.026 -1.342 1.00 85.75 216 GLN A C 1
ATOM 1594 O O . GLN A 1 216 ? -16.753 25.991 -0.734 1.00 85.75 216 GLN A O 1
ATOM 1599 N N . TRP A 1 217 ? -17.689 23.965 -0.688 1.00 81.06 217 TRP A N 1
ATOM 1600 C CA . TRP A 1 217 ? -17.652 23.829 0.770 1.00 81.06 217 TRP A CA 1
ATOM 1601 C C . TRP A 1 217 ? -16.410 23.060 1.220 1.00 81.06 217 TRP A C 1
ATOM 1603 O O . TRP A 1 217 ? -15.997 22.097 0.581 1.00 81.06 217 TRP A O 1
ATOM 1613 N N . ASN A 1 218 ? -15.834 23.461 2.359 1.00 80.94 218 ASN A N 1
ATOM 1614 C CA . ASN A 1 218 ? -14.644 22.817 2.912 1.00 80.94 218 ASN A CA 1
ATOM 1615 C C . ASN A 1 218 ? -14.910 21.315 3.182 1.00 80.94 218 ASN A C 1
ATOM 1617 O O . ASN A 1 218 ? -15.775 21.001 4.010 1.00 80.94 218 ASN A O 1
ATOM 1621 N N . PRO A 1 219 ? -14.146 20.389 2.566 1.00 72.38 219 PRO A N 1
ATOM 1622 C CA . PRO A 1 219 ? -14.335 18.948 2.736 1.00 72.38 219 PRO A CA 1
ATOM 1623 C C . PRO A 1 219 ? -14.234 18.475 4.192 1.00 72.38 219 PRO A C 1
ATOM 1625 O O . PRO A 1 219 ? -15.016 17.623 4.617 1.00 72.38 219 PRO A O 1
ATOM 1628 N N . LYS A 1 220 ? -13.312 19.051 4.983 1.00 73.06 220 LYS A N 1
ATOM 1629 C CA . LYS A 1 220 ? -13.191 18.732 6.418 1.00 73.06 220 LYS A CA 1
ATOM 1630 C C . LYS A 1 220 ? -14.440 19.185 7.177 1.00 73.06 220 LYS A C 1
ATOM 1632 O O . LYS A 1 220 ? -15.014 18.397 7.920 1.00 73.06 220 LYS A O 1
ATOM 1637 N N . GLY A 1 221 ? -14.911 20.402 6.899 1.00 78.69 221 GLY A N 1
ATOM 1638 C CA . GLY A 1 221 ? -16.109 20.965 7.524 1.00 78.69 221 GLY A CA 1
ATOM 1639 C C . GLY A 1 221 ? -17.372 20.145 7.248 1.00 78.69 221 GLY A C 1
ATOM 1640 O O . GLY A 1 221 ? -18.123 19.861 8.175 1.00 78.69 221 GLY A O 1
ATOM 1641 N N . ILE A 1 222 ? -17.581 19.692 6.004 1.00 81.38 222 ILE A N 1
ATOM 1642 C CA . ILE A 1 222 ? -18.726 18.830 5.657 1.00 81.38 222 ILE A CA 1
ATOM 1643 C C . ILE A 1 222 ? -18.689 17.531 6.465 1.00 81.38 222 ILE A C 1
ATOM 1645 O O . ILE A 1 222 ? -19.697 17.142 7.055 1.00 81.38 222 ILE A O 1
ATOM 1649 N N . ARG A 1 223 ? -17.533 16.859 6.508 1.00 80.12 223 ARG A N 1
ATOM 1650 C CA . ARG A 1 223 ? -17.393 15.578 7.208 1.00 80.12 223 ARG A CA 1
ATOM 1651 C C . ARG A 1 223 ? -17.644 15.723 8.708 1.00 80.12 223 ARG A C 1
ATOM 1653 O O . ARG A 1 223 ? -18.323 14.877 9.284 1.00 80.12 223 ARG A O 1
ATOM 1660 N N . ASP A 1 224 ? -17.143 16.790 9.321 1.00 80.44 224 ASP A N 1
ATOM 1661 C CA . ASP A 1 224 ? -17.321 17.037 10.753 1.00 80.44 224 ASP A CA 1
ATOM 1662 C C . ASP A 1 224 ? -18.777 17.395 11.091 1.00 80.44 224 ASP A C 1
ATOM 1664 O O . ASP A 1 224 ? -19.322 16.868 12.059 1.00 80.44 224 ASP A O 1
ATOM 1668 N N . VAL A 1 225 ? -19.453 18.187 10.249 1.00 86.81 225 VAL A N 1
ATOM 1669 C CA . VAL A 1 225 ? -20.886 18.499 10.408 1.00 86.81 225 VAL A CA 1
ATOM 1670 C C . VAL A 1 225 ? -21.751 17.249 10.256 1.00 86.81 225 VAL A C 1
ATOM 1672 O O . VAL A 1 225 ? -22.639 17.020 11.075 1.00 86.81 225 VAL A O 1
ATOM 1675 N N . VAL A 1 226 ? -21.492 16.413 9.246 1.00 87.38 226 VAL A N 1
ATOM 1676 C CA . VAL A 1 226 ? -22.249 15.167 9.035 1.00 87.38 226 VAL A CA 1
ATOM 1677 C C . VAL A 1 226 ? -22.038 14.197 10.196 1.00 87.38 226 VAL A C 1
ATOM 1679 O O . VAL A 1 226 ? -23.004 13.606 10.674 1.00 87.38 226 VAL A O 1
ATOM 1682 N N . ARG A 1 227 ? -20.804 14.068 10.698 1.00 84.25 227 ARG A N 1
ATOM 1683 C CA . ARG A 1 227 ? -20.506 13.261 11.891 1.00 84.25 227 ARG A CA 1
ATOM 1684 C C . ARG A 1 227 ? -21.226 13.793 13.127 1.00 84.25 227 ARG A C 1
ATOM 1686 O O . ARG A 1 227 ? -21.885 13.016 13.811 1.00 84.25 227 ARG A O 1
ATOM 1693 N N . ALA A 1 228 ? -21.153 15.099 13.385 1.00 86.19 228 ALA A N 1
ATOM 1694 C CA . ALA A 1 228 ? -21.835 15.727 14.513 1.00 86.19 228 ALA A CA 1
ATOM 1695 C C . ALA A 1 228 ? -23.355 15.527 14.437 1.00 86.19 228 ALA A C 1
ATOM 1697 O O . ALA A 1 228 ? -23.971 15.159 15.432 1.00 86.19 228 ALA A O 1
ATOM 1698 N N . PHE A 1 229 ? -23.948 15.692 13.252 1.00 90.12 229 PHE A N 1
ATOM 1699 C CA . PHE A 1 229 ? -25.366 15.431 13.012 1.00 90.12 229 PHE A CA 1
ATOM 1700 C C . PHE A 1 229 ? -25.745 13.969 13.282 1.00 90.12 229 PHE A C 1
ATOM 1702 O O . PHE A 1 229 ? -26.755 13.700 13.923 1.00 90.12 229 PHE A O 1
ATOM 1709 N N . PHE A 1 230 ? -24.933 13.013 12.827 1.00 88.56 230 PHE A N 1
ATOM 1710 C CA . PHE A 1 230 ? -25.212 11.591 13.029 1.00 88.56 230 PHE A CA 1
ATOM 1711 C C . PHE A 1 230 ? -25.149 11.202 14.514 1.00 88.56 230 PHE A C 1
ATOM 1713 O O . PHE A 1 230 ? -25.996 10.450 14.995 1.00 88.56 230 PHE A O 1
ATOM 1720 N N . VAL A 1 231 ? -24.184 11.757 15.255 1.00 86.44 231 VAL A N 1
ATOM 1721 C CA . VAL A 1 231 ? -24.051 11.544 16.703 1.00 86.44 231 VAL A CA 1
ATOM 1722 C C . VAL A 1 231 ? -25.218 12.175 17.463 1.00 86.44 231 VAL A C 1
ATOM 1724 O O . VAL A 1 231 ? -25.820 11.511 18.303 1.00 86.44 231 VAL A O 1
ATOM 1727 N N . THR A 1 232 ? -25.588 13.425 17.170 1.00 88.00 232 THR A N 1
ATOM 1728 C CA . THR A 1 232 ? -26.702 14.091 17.871 1.00 88.00 232 THR A CA 1
ATOM 1729 C C . THR A 1 232 ? -28.043 13.426 17.579 1.00 88.00 232 THR A C 1
ATOM 1731 O O . THR A 1 232 ? -28.825 13.198 18.503 1.00 88.00 232 THR A O 1
ATOM 1734 N N . LEU A 1 233 ? -28.286 13.039 16.324 1.00 90.62 233 LEU A N 1
ATOM 1735 C CA . LEU A 1 233 ? -29.477 12.288 15.936 1.00 90.62 233 LEU A CA 1
ATOM 1736 C C . LEU A 1 233 ? -29.530 10.925 16.634 1.00 90.62 233 LEU A C 1
ATOM 1738 O O . LEU A 1 233 ? -30.569 10.553 17.175 1.00 90.62 233 LEU A O 1
ATOM 1742 N N . GLY A 1 234 ? -28.416 10.191 16.659 1.00 89.44 234 GLY A N 1
ATOM 1743 C CA . GLY A 1 234 ? -28.357 8.889 17.315 1.00 89.44 234 GLY A CA 1
ATOM 1744 C C . GLY A 1 234 ? -28.566 8.974 18.829 1.00 89.44 234 GLY A C 1
ATOM 1745 O O . GLY A 1 234 ? -29.340 8.190 19.371 1.00 89.44 234 GLY A O 1
ATOM 1746 N N . LEU A 1 235 ? -27.990 9.972 19.510 1.00 87.31 235 LEU A N 1
ATOM 1747 C CA . LEU A 1 235 ? -28.253 10.208 20.936 1.00 87.31 235 LEU A CA 1
ATOM 1748 C C . LEU A 1 235 ? -29.742 10.494 21.193 1.00 87.31 235 LEU A C 1
ATOM 1750 O O . LEU A 1 235 ? -30.321 9.948 22.131 1.00 87.31 235 LEU A O 1
ATOM 1754 N N . ALA A 1 236 ? -30.400 11.282 20.340 1.00 89.50 236 ALA A N 1
ATOM 1755 C CA . ALA A 1 236 ? -31.835 11.531 20.467 1.00 89.50 236 ALA A CA 1
ATOM 1756 C C . ALA A 1 236 ? -32.674 10.252 20.265 1.00 89.50 236 ALA A C 1
ATOM 1758 O O . ALA A 1 236 ? -33.595 9.988 21.039 1.00 89.50 236 ALA A O 1
ATOM 1759 N N . VAL A 1 237 ? -32.339 9.435 19.262 1.00 91.81 237 VAL A N 1
ATOM 1760 C CA . VAL A 1 237 ? -33.079 8.209 18.909 1.00 91.81 237 VAL A CA 1
ATOM 1761 C C . VAL A 1 237 ? -32.864 7.073 19.911 1.00 91.81 237 VAL A C 1
ATOM 1763 O O . VAL A 1 237 ? -33.795 6.306 20.151 1.00 91.81 237 VAL A O 1
ATOM 1766 N N . PHE A 1 238 ? -31.668 6.946 20.491 1.00 91.75 238 PHE A N 1
ATOM 1767 C CA . PHE A 1 238 ? -31.306 5.807 21.342 1.00 91.75 238 PHE A CA 1
ATOM 1768 C C . PHE A 1 238 ? -31.293 6.112 22.844 1.00 91.75 238 PHE A C 1
ATOM 1770 O O . PHE A 1 238 ? -31.391 5.175 23.628 1.00 91.75 238 PHE A O 1
ATOM 1777 N N . LEU A 1 239 ? -31.232 7.381 23.267 1.00 90.19 239 LEU A N 1
ATOM 1778 C CA . LEU A 1 239 ? -31.363 7.750 24.686 1.00 90.19 239 LEU A CA 1
ATOM 1779 C C . LEU A 1 239 ? -32.688 8.452 24.989 1.00 90.19 239 LEU A C 1
ATOM 1781 O O . LEU A 1 239 ? -33.398 8.038 25.900 1.00 90.19 239 LEU A O 1
ATOM 1785 N N . ILE A 1 240 ? -33.040 9.502 24.240 1.00 91.62 240 ILE A N 1
ATOM 1786 C CA . ILE A 1 240 ? -34.168 10.379 24.604 1.00 91.62 240 ILE A CA 1
ATOM 1787 C C . ILE A 1 240 ? -35.515 9.748 24.241 1.00 91.62 240 ILE A C 1
ATOM 1789 O O . ILE A 1 240 ? -36.405 9.656 25.086 1.00 91.62 240 ILE A O 1
ATOM 1793 N N . LEU A 1 241 ? -35.673 9.306 22.991 1.00 91.81 241 LEU A N 1
ATOM 1794 C CA . LEU A 1 241 ? -36.921 8.722 22.499 1.00 91.81 241 LEU A CA 1
ATOM 1795 C C . LEU A 1 241 ? -37.365 7.487 23.315 1.00 91.81 241 LEU A C 1
ATOM 1797 O O . LEU A 1 241 ? -38.508 7.482 23.779 1.00 91.81 241 LEU A O 1
ATOM 1801 N N . PRO A 1 242 ? -36.506 6.483 23.582 1.00 91.31 242 PRO A N 1
ATOM 1802 C CA . PRO A 1 242 ? -36.892 5.358 24.425 1.00 91.31 242 PRO A CA 1
ATOM 1803 C C . PRO A 1 242 ? -37.164 5.776 25.872 1.00 91.31 242 PRO A C 1
ATOM 1805 O O . PRO A 1 242 ? -38.134 5.291 26.448 1.00 91.31 242 PRO A O 1
ATOM 1808 N N . ALA A 1 243 ? -36.415 6.727 26.442 1.00 92.62 243 ALA A N 1
ATOM 1809 C CA . ALA A 1 243 ? -36.695 7.235 27.787 1.00 92.62 243 ALA A CA 1
ATOM 1810 C C . ALA A 1 243 ? -38.098 7.861 27.902 1.00 92.62 243 ALA A C 1
ATOM 1812 O O . ALA A 1 243 ? -38.773 7.661 28.909 1.00 92.62 243 ALA A O 1
ATOM 1813 N N . LEU A 1 244 ? -38.583 8.556 26.865 1.00 92.19 244 LEU A N 1
ATOM 1814 C CA . LEU A 1 244 ? -39.968 9.041 26.824 1.00 92.19 244 LEU A CA 1
ATOM 1815 C C . LEU A 1 244 ? -40.969 7.882 26.801 1.00 92.19 244 LEU A C 1
ATOM 1817 O O . LEU A 1 244 ? -41.933 7.890 27.561 1.00 92.19 244 LEU A O 1
ATOM 1821 N N . THR A 1 245 ? -40.737 6.865 25.964 1.00 90.38 245 THR A N 1
ATOM 1822 C CA . THR A 1 245 ? -41.646 5.708 25.888 1.00 90.38 245 THR A CA 1
ATOM 1823 C C . THR A 1 245 ? -41.694 4.916 27.195 1.00 90.38 245 THR A C 1
ATOM 1825 O O . THR A 1 245 ? -42.776 4.570 27.659 1.00 90.38 245 THR A O 1
ATOM 1828 N N . VAL A 1 246 ? -40.540 4.684 27.827 1.00 91.50 246 VAL A N 1
ATOM 1829 C CA . VAL A 1 246 ? -40.420 3.998 29.118 1.00 91.50 246 VAL A CA 1
ATOM 1830 C C . VAL A 1 246 ? -41.100 4.817 30.213 1.00 91.50 246 VAL A C 1
ATOM 1832 O O . VAL A 1 246 ? -41.856 4.256 30.992 1.00 91.50 246 VAL A O 1
ATOM 1835 N N . SER A 1 247 ? -40.943 6.144 30.219 1.00 93.12 247 SER A N 1
ATOM 1836 C CA . SER A 1 247 ? -41.612 7.017 31.192 1.00 93.12 247 SER A CA 1
ATOM 1837 C C . SER A 1 247 ? -43.140 6.913 31.126 1.00 93.12 247 SER A C 1
ATOM 1839 O O . SER A 1 247 ? -43.799 6.889 32.164 1.00 93.12 247 SER A O 1
ATOM 1841 N N . LEU A 1 248 ? -43.702 6.795 29.918 1.00 88.88 248 LEU A N 1
ATOM 1842 C CA . LEU A 1 248 ? -45.146 6.655 29.714 1.00 88.88 248 LEU A CA 1
ATOM 1843 C C . LEU A 1 248 ? -45.673 5.257 30.064 1.00 88.88 248 LEU A C 1
ATOM 1845 O O . LEU A 1 248 ? -46.773 5.148 30.596 1.00 88.88 248 LEU A O 1
ATOM 1849 N N . VAL A 1 249 ? -44.918 4.198 29.752 1.00 88.88 249 VAL A N 1
ATOM 1850 C CA . VAL A 1 249 ? -45.367 2.806 29.943 1.00 88.88 249 VAL A CA 1
ATOM 1851 C C . VAL A 1 249 ? -45.102 2.301 31.362 1.00 88.88 249 VAL A C 1
ATOM 1853 O O . VAL A 1 249 ? -45.961 1.651 31.946 1.00 88.88 249 VAL A O 1
ATOM 1856 N N . GLU A 1 250 ? -43.936 2.607 31.931 1.00 87.56 250 GLU A N 1
ATOM 1857 C CA . GLU A 1 250 ? -43.518 2.139 33.261 1.00 87.56 250 GLU A CA 1
ATOM 1858 C C . GLU A 1 250 ? -44.030 3.026 34.407 1.00 87.56 250 GLU A C 1
ATOM 1860 O O . GLU A 1 250 ? -43.855 2.690 35.579 1.00 87.56 250 GLU A O 1
ATOM 1865 N N . GLY A 1 251 ? -44.610 4.190 34.090 1.00 87.75 251 GLY A N 1
ATOM 1866 C CA . GLY A 1 251 ? -45.017 5.193 35.081 1.00 87.75 251 GLY A CA 1
ATOM 1867 C C . GLY A 1 251 ? -43.836 5.859 35.796 1.00 87.75 251 GLY A C 1
ATOM 1868 O O . GLY A 1 251 ? -44.002 6.498 36.837 1.00 87.75 251 GLY A O 1
ATOM 1869 N N . TRP A 1 252 ? -42.621 5.701 35.272 1.00 91.94 252 TRP A N 1
ATOM 1870 C CA . TRP A 1 252 ? -41.430 6.334 35.818 1.00 91.94 252 TRP A CA 1
ATOM 1871 C C . TRP A 1 252 ? -41.368 7.794 35.387 1.00 91.94 252 TRP A C 1
ATOM 1873 O O . TRP A 1 252 ? -41.777 8.156 34.286 1.00 91.94 252 TRP A O 1
ATOM 1883 N N . ASN A 1 253 ? -40.780 8.653 36.219 1.00 94.25 253 ASN A N 1
ATOM 1884 C CA . ASN A 1 253 ? -40.435 9.991 35.751 1.00 94.25 253 ASN A CA 1
ATOM 1885 C C . ASN A 1 253 ? -39.369 9.915 34.634 1.00 94.25 253 ASN A C 1
ATOM 1887 O O . ASN A 1 253 ? -38.645 8.920 34.490 1.00 94.25 253 ASN A O 1
ATOM 1891 N N . PHE A 1 254 ? -39.272 10.977 33.832 1.00 94.06 254 PHE A N 1
ATOM 1892 C CA . PHE A 1 254 ? -38.357 11.010 32.689 1.00 94.06 254 PHE A CA 1
ATOM 1893 C C . PHE A 1 254 ? -36.895 10.778 33.098 1.00 94.06 254 PHE A C 1
ATOM 1895 O O . PHE A 1 254 ? -36.177 10.056 32.414 1.00 94.06 254 PHE A O 1
ATOM 1902 N N . LEU A 1 255 ? -36.468 11.322 34.244 1.00 93.56 255 LEU A N 1
ATOM 1903 C CA . LEU A 1 255 ? -35.098 11.172 34.736 1.00 93.56 255 LEU A CA 1
ATOM 1904 C C . LEU A 1 255 ? -34.748 9.709 35.047 1.00 93.56 255 LEU A C 1
ATOM 1906 O O . LEU A 1 255 ? -33.688 9.247 34.641 1.00 93.56 255 LEU A O 1
ATOM 1910 N N . LYS A 1 256 ? -35.647 8.961 35.701 1.00 93.62 256 LYS A N 1
ATOM 1911 C CA . LYS A 1 256 ? -35.487 7.518 35.958 1.00 93.62 256 LYS A CA 1
ATOM 1912 C C . LYS A 1 256 ? -35.410 6.719 34.660 1.00 93.62 256 LYS A C 1
ATOM 1914 O O . LYS A 1 256 ? -34.596 5.812 34.536 1.00 93.62 256 LYS A O 1
ATOM 1919 N N . SER A 1 257 ? -36.224 7.092 33.677 1.00 95.00 257 SER A N 1
ATOM 1920 C CA . SER A 1 257 ? -36.233 6.434 32.367 1.00 95.00 257 SER A CA 1
ATOM 1921 C C . SER A 1 257 ? -34.946 6.710 31.584 1.00 95.00 257 SER A C 1
ATOM 1923 O O . SER A 1 257 ? -34.372 5.798 30.997 1.00 95.00 257 SER A O 1
ATOM 1925 N N . LEU A 1 258 ? -34.445 7.948 31.625 1.00 94.25 258 LEU A N 1
ATOM 1926 C CA . LEU A 1 258 ? -33.164 8.322 31.027 1.00 94.25 258 LEU A CA 1
ATOM 1927 C C . LEU A 1 258 ? -31.989 7.625 31.725 1.00 94.25 258 LEU A C 1
ATOM 1929 O O . LEU A 1 258 ? -31.089 7.123 31.055 1.00 94.25 258 LEU A O 1
ATOM 1933 N N . TYR A 1 259 ? -32.025 7.554 33.057 1.00 94.25 259 TYR A N 1
ATOM 1934 C CA . TYR A 1 259 ? -31.058 6.817 33.867 1.00 94.25 259 TYR A CA 1
ATOM 1935 C C . TYR A 1 259 ? -31.021 5.333 33.480 1.00 94.25 259 TYR A C 1
ATOM 1937 O O . TYR A 1 259 ? -29.947 4.808 33.187 1.00 94.25 259 TYR A O 1
ATOM 1945 N N . PHE A 1 260 ? -32.185 4.687 33.362 1.00 93.50 260 PHE A N 1
ATOM 1946 C CA . PHE A 1 260 ? -32.290 3.306 32.892 1.00 93.50 260 PHE A CA 1
ATOM 1947 C C . PHE A 1 260 ? -31.674 3.119 31.498 1.00 93.50 260 PHE A C 1
ATOM 1949 O O . PHE A 1 260 ? -30.888 2.190 31.295 1.00 93.50 260 PHE A O 1
ATOM 1956 N N . MET A 1 261 ? -31.976 4.011 30.545 1.00 93.50 261 MET A N 1
ATOM 1957 C CA . MET A 1 261 ? -31.397 3.938 29.199 1.00 93.50 261 MET A CA 1
ATOM 1958 C C . MET A 1 261 ? -29.874 4.072 29.234 1.00 93.50 261 MET A C 1
ATOM 1960 O O . MET A 1 261 ? -29.175 3.279 28.606 1.00 93.50 261 MET A O 1
ATOM 1964 N N . PHE A 1 262 ? -29.345 5.023 30.004 1.00 92.06 262 PHE A N 1
ATOM 1965 C CA . PHE A 1 262 ? -27.906 5.224 30.133 1.00 92.06 262 PHE A CA 1
ATOM 1966 C C . PHE A 1 262 ? -27.204 4.007 30.748 1.00 92.06 262 PHE A C 1
ATOM 1968 O O . PHE A 1 262 ? -26.248 3.504 30.163 1.00 92.06 262 PHE A O 1
ATOM 1975 N N . VAL A 1 263 ? -27.686 3.491 31.882 1.00 92.62 263 VAL A N 1
ATOM 1976 C CA . VAL A 1 263 ? -27.090 2.338 32.587 1.00 92.62 263 VAL A CA 1
ATOM 1977 C C . VAL A 1 263 ? -27.163 1.062 31.742 1.00 92.62 263 VAL A C 1
ATOM 1979 O O . VAL A 1 263 ? -26.247 0.241 31.775 1.00 92.62 263 VAL A O 1
ATOM 1982 N N . SER A 1 264 ? -28.217 0.916 30.936 1.00 91.94 264 SER A N 1
ATOM 1983 C CA . SER A 1 264 ? -28.382 -0.227 30.033 1.00 91.94 264 SER A CA 1
ATOM 1984 C C . SER A 1 264 ? -27.454 -0.150 28.822 1.00 91.94 264 SER A C 1
ATOM 1986 O O . SER A 1 264 ? -26.789 -1.127 28.494 1.00 91.94 264 SER A O 1
ATOM 1988 N N . LEU A 1 265 ? -27.373 1.011 28.161 1.00 92.12 265 LEU A N 1
ATOM 1989 C CA . LEU A 1 265 ? -26.526 1.185 26.977 1.00 92.12 265 LEU A CA 1
ATOM 1990 C C . LEU A 1 265 ? -25.039 1.278 27.322 1.00 92.12 265 LEU A C 1
ATOM 1992 O O . LEU A 1 265 ? -24.207 0.870 26.524 1.00 92.12 265 LEU A O 1
ATOM 1996 N N . SER A 1 266 ? -24.687 1.773 28.507 1.00 89.69 266 SER A N 1
ATOM 1997 C CA . SER A 1 266 ? -23.301 1.759 28.993 1.00 89.69 266 SER A CA 1
ATOM 1998 C C . SER A 1 266 ? -22.845 0.381 29.486 1.00 89.69 266 SER A C 1
ATOM 2000 O O . SER A 1 266 ? -21.696 0.244 29.897 1.00 89.69 266 SER A O 1
ATOM 2002 N N . THR A 1 267 ? -23.712 -0.641 29.441 1.00 90.62 267 THR A N 1
ATOM 2003 C CA . THR A 1 267 ? -23.454 -2.004 29.944 1.00 90.62 267 THR A CA 1
ATOM 2004 C C . THR A 1 267 ? -23.144 -2.081 31.446 1.00 90.62 267 THR A C 1
ATOM 2006 O O . THR A 1 267 ? -22.596 -3.073 31.905 1.00 90.62 267 THR A O 1
ATOM 2009 N N . ILE A 1 268 ? -23.510 -1.055 32.225 1.00 92.25 268 ILE A N 1
ATOM 2010 C CA . ILE A 1 268 ? -23.309 -1.033 33.685 1.00 92.25 268 ILE A CA 1
ATOM 2011 C C . ILE A 1 268 ? -24.323 -1.943 34.393 1.00 92.25 268 ILE A C 1
ATOM 2013 O O . ILE A 1 268 ? -23.950 -2.694 35.286 1.00 92.25 268 ILE A O 1
ATOM 2017 N N . GLY A 1 269 ? -25.604 -1.848 34.013 1.00 89.31 269 GLY A N 1
ATOM 2018 C CA . GLY A 1 269 ? -26.661 -2.776 34.433 1.00 89.31 269 GLY A CA 1
ATOM 2019 C C . GLY A 1 269 ? -26.871 -2.965 35.943 1.00 89.31 269 GLY A C 1
ATOM 2020 O O . GLY A 1 269 ? -26.898 -4.095 36.407 1.00 89.31 269 GLY A O 1
ATOM 2021 N N . PHE A 1 270 ? -27.114 -1.904 36.721 1.00 87.25 270 PHE A N 1
ATOM 2022 C CA . PHE A 1 270 ? -27.343 -2.037 38.175 1.00 87.25 270 PHE A CA 1
ATOM 2023 C C . PHE A 1 270 ? -28.573 -2.872 38.578 1.00 87.25 270 PHE A C 1
ATOM 2025 O O . PHE A 1 270 ? -28.600 -3.420 39.676 1.00 87.25 270 PHE A O 1
ATOM 2032 N N . GLY A 1 271 ? -29.601 -2.940 37.724 1.00 82.94 271 GLY A N 1
ATOM 2033 C CA . GLY A 1 271 ? -30.810 -3.741 37.969 1.00 82.94 271 GLY A CA 1
ATOM 2034 C C . GLY A 1 271 ? -31.807 -3.174 38.975 1.00 82.94 271 GLY A C 1
ATOM 2035 O O . GLY A 1 271 ? -32.830 -3.801 39.239 1.00 82.94 271 GLY A O 1
ATOM 2036 N N . ASP A 1 272 ? -31.542 -1.981 39.498 1.00 82.81 272 ASP A N 1
ATOM 2037 C CA . ASP A 1 272 ? -32.464 -1.180 40.306 1.00 82.81 272 ASP A CA 1
ATOM 2038 C C . ASP A 1 272 ? -33.711 -0.755 39.510 1.00 82.81 272 ASP A C 1
ATOM 2040 O O . ASP A 1 272 ? -34.818 -0.704 40.048 1.00 82.81 272 ASP A O 1
ATOM 2044 N N . TYR A 1 273 ? -33.535 -0.521 38.209 1.00 87.25 273 TYR A N 1
ATOM 2045 C CA . TYR A 1 273 ? -34.600 -0.323 37.236 1.00 87.25 273 TYR A CA 1
ATOM 2046 C C . TYR A 1 273 ? -34.414 -1.280 36.059 1.00 87.25 273 TYR A C 1
ATOM 2048 O O . TYR A 1 273 ? -33.361 -1.308 35.424 1.00 87.25 273 TYR A O 1
ATOM 2056 N N . VAL A 1 274 ? -35.460 -2.043 35.733 1.00 86.81 274 VAL A N 1
ATOM 2057 C CA . VAL A 1 274 ? -35.497 -2.917 34.554 1.00 86.81 274 VAL A CA 1
ATOM 2058 C C . VAL A 1 274 ? -36.860 -2.780 33.889 1.00 86.81 274 VAL A C 1
ATOM 2060 O O . VAL A 1 274 ? -37.876 -3.193 34.452 1.00 86.81 274 VAL A O 1
ATOM 2063 N N . ALA A 1 275 ? -36.889 -2.170 32.702 1.00 85.88 275 ALA A N 1
ATOM 2064 C CA . ALA A 1 275 ? -38.120 -2.039 31.930 1.00 85.88 275 ALA A CA 1
ATOM 2065 C C . ALA A 1 275 ? -38.682 -3.423 31.573 1.00 85.88 275 ALA A C 1
ATOM 2067 O O . ALA A 1 275 ? -37.933 -4.391 31.417 1.00 85.88 275 ALA A O 1
ATOM 2068 N N . ALA A 1 276 ? -40.004 -3.514 31.438 1.00 79.50 276 ALA A N 1
ATOM 2069 C CA . ALA A 1 276 ? -40.731 -4.736 31.118 1.00 79.50 276 ALA A CA 1
ATOM 2070 C C . ALA A 1 276 ? -40.564 -5.893 32.129 1.00 79.50 276 ALA A C 1
ATOM 2072 O O . ALA A 1 276 ? -40.817 -7.048 31.774 1.00 79.50 276 ALA A O 1
ATOM 2073 N N . SER A 1 277 ? -40.143 -5.604 33.367 1.00 74.38 277 SER A N 1
ATOM 2074 C CA . SER A 1 277 ? -39.838 -6.613 34.394 1.00 74.38 277 SER A CA 1
ATOM 2075 C C . SER A 1 277 ? -40.505 -6.356 35.757 1.00 74.38 277 SER A C 1
ATOM 2077 O O . SER A 1 277 ? -40.190 -7.066 36.718 1.00 74.38 277 SER A O 1
ATOM 2079 N N . GLN A 1 278 ? -41.408 -5.373 35.883 1.00 71.69 278 GLN A N 1
ATOM 2080 C CA . GLN A 1 278 ? -42.154 -5.172 37.134 1.00 71.69 278 GLN A CA 1
ATOM 2081 C C . GLN A 1 278 ? -43.080 -6.367 37.412 1.00 71.69 278 GLN A C 1
ATOM 2083 O O . GLN A 1 278 ? -43.739 -6.877 36.508 1.00 71.69 278 GLN A O 1
ATOM 2088 N N . ARG A 1 279 ? -43.123 -6.818 38.673 1.00 62.06 279 ARG A N 1
ATOM 2089 C CA . ARG A 1 279 ? -43.819 -8.054 39.083 1.00 62.06 279 ARG A CA 1
ATOM 2090 C C . ARG A 1 279 ? -45.346 -7.943 39.039 1.00 62.06 279 ARG A C 1
ATOM 2092 O O . ARG A 1 279 ? -46.005 -8.938 38.766 1.00 62.06 279 ARG A O 1
ATOM 2099 N N . ASP A 1 280 ? -45.883 -6.743 39.249 1.00 62.62 280 ASP A N 1
ATOM 2100 C CA . ASP A 1 280 ? -47.329 -6.503 39.373 1.00 62.62 280 ASP A CA 1
ATOM 2101 C C . ASP A 1 280 ? -47.986 -6.021 38.064 1.00 62.62 280 ASP A C 1
ATOM 2103 O O . ASP A 1 280 ? -49.178 -5.715 38.033 1.00 62.62 280 ASP A O 1
ATOM 2107 N N . VAL A 1 281 ? -47.222 -5.953 36.964 1.00 69.62 281 VAL A N 1
ATOM 2108 C CA . VAL A 1 281 ? -47.671 -5.411 35.673 1.00 69.62 281 VAL A CA 1
ATOM 2109 C C . VAL A 1 281 ? -47.550 -6.468 34.575 1.00 69.62 281 VAL A C 1
ATOM 2111 O O . VAL A 1 281 ? -46.475 -6.995 34.298 1.00 69.62 281 VAL A O 1
ATOM 2114 N N . ASN A 1 282 ? -48.661 -6.753 33.891 1.00 71.75 282 ASN A N 1
ATOM 2115 C CA . ASN A 1 282 ? -48.671 -7.635 32.723 1.00 71.75 282 ASN A CA 1
ATOM 2116 C C . ASN A 1 282 ? -48.301 -6.857 31.453 1.00 71.75 282 ASN A C 1
ATOM 2118 O O . ASN A 1 282 ? -49.152 -6.234 30.817 1.00 71.75 282 ASN A O 1
ATOM 2122 N N . TYR A 1 283 ? -47.030 -6.916 31.059 1.00 76.88 283 TYR A N 1
ATOM 2123 C CA . TYR A 1 283 ? -46.553 -6.306 29.817 1.00 76.88 283 TYR A CA 1
ATOM 2124 C C . TYR A 1 283 ? -46.928 -7.129 28.580 1.00 76.88 283 TYR A C 1
ATOM 2126 O O . TYR A 1 283 ? -46.910 -8.361 28.590 1.00 76.88 283 TYR A O 1
ATOM 2134 N N . SER A 1 284 ? -47.197 -6.445 27.464 1.00 82.19 284 SER A N 1
ATOM 2135 C CA . SER A 1 284 ? -47.332 -7.111 26.163 1.00 82.19 284 SER A CA 1
ATOM 2136 C C . SER A 1 284 ? -45.974 -7.618 25.670 1.00 82.19 284 SER A C 1
ATOM 2138 O O . SER A 1 284 ? -44.975 -6.908 25.772 1.00 82.19 284 SER A O 1
ATOM 2140 N N . ALA A 1 285 ? -45.930 -8.805 25.055 1.00 79.12 285 ALA A N 1
ATOM 2141 C CA . ALA A 1 285 ? -44.698 -9.346 24.467 1.00 79.12 285 ALA A CA 1
ATOM 2142 C C . ALA A 1 285 ? -44.072 -8.394 23.426 1.00 79.12 285 ALA A C 1
ATOM 2144 O O . ALA A 1 285 ? -42.852 -8.304 23.320 1.00 79.12 285 ALA A O 1
ATOM 2145 N N . ALA A 1 286 ? -44.906 -7.637 22.701 1.00 82.69 286 ALA A N 1
ATOM 2146 C CA . ALA A 1 286 ? -44.459 -6.637 21.737 1.00 82.69 286 ALA A CA 1
ATOM 2147 C C . ALA A 1 286 ? -43.615 -5.534 22.395 1.00 82.69 286 ALA A C 1
ATOM 2149 O O . ALA A 1 286 ? -42.552 -5.202 21.881 1.00 82.69 286 ALA A O 1
ATOM 2150 N N . TYR A 1 287 ? -44.044 -5.009 23.548 1.00 86.06 287 TYR A N 1
ATOM 2151 C CA . TYR A 1 287 ? -43.280 -3.998 24.284 1.00 86.06 287 TYR A CA 1
ATOM 2152 C C . TYR A 1 287 ? -41.902 -4.523 24.711 1.00 86.06 287 TYR A C 1
ATOM 2154 O O . TYR A 1 287 ? -40.896 -3.841 24.520 1.00 86.06 287 TYR A O 1
ATOM 2162 N N . GLN A 1 288 ? -41.845 -5.762 25.208 1.00 80.88 288 GLN A N 1
ATOM 2163 C CA . GLN A 1 288 ? -40.595 -6.388 25.655 1.00 80.88 288 GLN A CA 1
ATOM 2164 C C . GLN A 1 288 ? -39.619 -6.594 24.484 1.00 80.88 288 GLN A C 1
ATOM 2166 O O . GLN A 1 288 ? -38.444 -6.258 24.582 1.00 80.88 288 GLN A O 1
ATOM 2171 N N . ILE A 1 289 ? -40.113 -7.065 23.335 1.00 83.31 289 ILE A N 1
ATOM 2172 C CA . ILE A 1 289 ? -39.293 -7.228 22.125 1.00 83.31 289 ILE A CA 1
ATOM 2173 C C . ILE A 1 289 ? -38.781 -5.874 21.624 1.00 83.31 289 ILE A C 1
ATOM 2175 O O . ILE A 1 289 ? -37.610 -5.757 21.264 1.00 83.31 289 ILE A O 1
ATOM 2179 N N . VAL A 1 290 ? -39.638 -4.847 21.613 1.00 87.56 290 VAL A N 1
ATOM 2180 C CA . VAL A 1 290 ? -39.265 -3.502 21.158 1.00 87.56 290 VAL A CA 1
ATOM 2181 C C . VAL A 1 290 ? -38.166 -2.919 22.039 1.00 87.56 290 VAL A C 1
ATOM 2183 O O . VAL A 1 290 ? -37.167 -2.455 21.496 1.00 87.56 290 VAL A O 1
ATOM 2186 N N . ILE A 1 291 ? -38.294 -2.978 23.371 1.00 87.81 291 ILE A N 1
ATOM 2187 C CA . ILE A 1 291 ? -37.266 -2.423 24.262 1.00 87.81 291 ILE A CA 1
ATOM 2188 C C . ILE A 1 291 ? -35.944 -3.197 24.151 1.00 87.81 291 ILE A C 1
ATOM 2190 O O . ILE A 1 291 ? -34.883 -2.579 24.070 1.00 87.81 291 ILE A O 1
ATOM 2194 N N . SER A 1 292 ? -35.992 -4.529 24.032 1.00 85.94 292 SER A N 1
ATOM 2195 C CA . SER A 1 292 ? -34.806 -5.364 23.805 1.00 85.94 292 SER A CA 1
ATOM 2196 C C . SER A 1 292 ? -34.103 -5.035 22.485 1.00 85.94 292 SER A C 1
ATOM 2198 O O . SER A 1 292 ? -32.880 -4.887 22.457 1.00 85.94 292 SER A O 1
ATOM 2200 N N . ALA A 1 293 ? -34.859 -4.873 21.396 1.00 86.75 293 ALA A N 1
ATOM 2201 C CA . ALA A 1 293 ? -34.309 -4.471 20.104 1.00 86.75 293 ALA A CA 1
ATOM 2202 C C . ALA A 1 293 ? -33.685 -3.069 20.172 1.00 86.75 293 ALA A C 1
ATOM 2204 O O . ALA A 1 293 ? -32.612 -2.837 19.616 1.00 86.75 293 ALA A O 1
ATOM 2205 N N . TRP A 1 294 ? -34.317 -2.147 20.900 1.00 91.19 294 TRP A N 1
ATOM 2206 C CA . TRP A 1 294 ? -33.818 -0.786 21.061 1.00 91.19 294 TRP A CA 1
ATOM 2207 C C . TRP A 1 294 ? -32.500 -0.734 21.826 1.00 91.19 294 TRP A C 1
ATOM 2209 O O . TRP A 1 294 ? -31.588 -0.025 21.404 1.00 91.19 294 TRP A O 1
ATOM 2219 N N . ILE A 1 295 ? -32.384 -1.510 22.908 1.00 90.25 295 ILE A N 1
ATOM 2220 C CA . ILE A 1 295 ? -31.146 -1.651 23.681 1.00 90.25 295 ILE A CA 1
ATOM 2221 C C . ILE A 1 295 ? -30.038 -2.219 22.791 1.00 90.25 295 ILE A C 1
ATOM 2223 O O . ILE A 1 295 ? -28.946 -1.659 22.750 1.00 90.25 295 ILE A O 1
ATOM 2227 N N . LEU A 1 296 ? -30.320 -3.268 22.010 1.00 88.38 296 LEU A N 1
ATOM 2228 C CA . LEU A 1 296 ? -29.335 -3.858 21.100 1.00 88.38 296 LEU A CA 1
ATOM 2229 C C . LEU A 1 296 ? -28.851 -2.856 20.036 1.00 88.38 296 LEU A C 1
ATOM 2231 O O . LEU A 1 296 ? -27.649 -2.722 19.807 1.00 88.38 296 LEU A O 1
ATOM 2235 N N . CYS A 1 297 ? -29.768 -2.116 19.406 1.00 89.75 297 CYS A N 1
ATOM 2236 C CA . CYS A 1 297 ? -29.406 -1.072 18.446 1.00 89.75 297 CYS A CA 1
ATOM 2237 C C . CYS A 1 297 ? -28.660 0.097 19.109 1.00 89.75 297 CYS A C 1
ATOM 2239 O O . CYS A 1 297 ? -27.713 0.629 18.530 1.00 89.75 297 CYS A O 1
ATOM 2241 N N . GLY A 1 298 ? -29.050 0.478 20.326 1.00 90.88 298 GLY A N 1
ATOM 2242 C CA . GLY A 1 298 ? -28.395 1.530 21.096 1.00 90.88 298 GLY A CA 1
ATOM 2243 C C . GLY A 1 298 ? -26.969 1.164 21.504 1.00 90.88 298 GLY A C 1
ATOM 2244 O O . GLY A 1 298 ? -26.093 2.022 21.446 1.00 90.88 298 GLY A O 1
ATOM 2245 N N . LEU A 1 299 ? -26.700 -0.106 21.829 1.00 90.31 299 LEU A N 1
ATOM 2246 C CA . LEU A 1 299 ? -25.345 -0.603 22.094 1.00 90.31 299 LEU A CA 1
ATOM 2247 C C . LEU A 1 299 ? -24.454 -0.489 20.855 1.00 90.31 299 LEU A C 1
ATOM 2249 O O . LEU A 1 299 ? -23.309 -0.050 20.951 1.00 90.31 299 LEU A O 1
ATOM 2253 N N . ALA A 1 300 ? -24.989 -0.823 19.676 1.00 88.25 300 ALA A N 1
ATOM 2254 C CA . ALA A 1 300 ? -24.256 -0.676 18.419 1.00 88.25 300 ALA A CA 1
ATOM 2255 C C . ALA A 1 300 ? -23.948 0.799 18.116 1.00 88.25 300 ALA A C 1
ATOM 2257 O O . ALA A 1 300 ? -22.864 1.130 17.632 1.00 88.25 300 ALA A O 1
ATOM 2258 N N . PHE A 1 301 ? -24.880 1.698 18.437 1.00 89.69 301 PHE A N 1
ATOM 2259 C CA . PHE A 1 301 ? -24.655 3.135 18.333 1.00 89.69 301 PHE A CA 1
ATOM 2260 C C . PHE A 1 301 ? -23.616 3.641 19.346 1.00 89.69 301 PHE A C 1
ATOM 2262 O O . PHE A 1 301 ? -22.749 4.430 18.977 1.00 89.69 301 PHE A O 1
ATOM 2269 N N . LEU A 1 302 ? -23.646 3.183 20.600 1.00 86.69 302 LEU A N 1
ATOM 2270 C CA . LEU A 1 302 ? -22.654 3.593 21.595 1.00 86.69 302 LEU A CA 1
ATOM 2271 C C . LEU A 1 302 ? -21.245 3.116 21.207 1.00 86.69 302 LEU A C 1
ATOM 2273 O O . LEU A 1 302 ? -20.288 3.875 21.344 1.00 86.69 302 LEU A O 1
ATOM 2277 N N . ALA A 1 303 ? -21.123 1.917 20.627 1.00 83.12 303 ALA A N 1
ATOM 2278 C CA . ALA A 1 303 ? -19.869 1.429 20.052 1.00 83.12 303 ALA A CA 1
ATOM 2279 C C . ALA A 1 303 ? -19.338 2.354 18.937 1.00 83.12 303 ALA A C 1
ATOM 2281 O O . ALA A 1 303 ? -18.150 2.665 18.917 1.00 83.12 303 ALA A O 1
ATOM 2282 N N . LEU A 1 304 ? -20.213 2.865 18.057 1.00 84.62 304 LEU A N 1
ATOM 2283 C CA . LEU A 1 304 ? -19.850 3.885 17.061 1.00 84.62 304 LEU A CA 1
ATOM 2284 C C . LEU A 1 304 ? -19.370 5.187 17.722 1.00 84.62 304 LEU A C 1
ATOM 2286 O O . LEU A 1 304 ? -18.394 5.783 17.275 1.00 84.62 304 LEU A O 1
ATOM 2290 N N . VAL A 1 305 ? -20.051 5.651 18.771 1.00 85.00 305 VAL A N 1
ATOM 2291 C CA . VAL A 1 305 ? -19.650 6.869 19.492 1.00 85.00 305 VAL A CA 1
ATOM 2292 C C . VAL A 1 305 ? -18.268 6.691 20.126 1.00 85.00 305 VAL A C 1
ATOM 2294 O O . VAL A 1 305 ? -17.436 7.587 19.998 1.00 85.00 305 VAL A O 1
ATOM 2297 N N . PHE A 1 306 ? -17.981 5.539 20.739 1.00 79.38 306 PHE A N 1
ATOM 2298 C CA . PHE A 1 306 ? -16.651 5.243 21.277 1.00 79.38 306 PHE A CA 1
ATOM 2299 C C . PHE A 1 306 ? -15.571 5.160 20.198 1.00 79.38 306 PHE A C 1
ATOM 2301 O O . PHE A 1 306 ? -14.476 5.667 20.426 1.00 79.38 306 PHE A O 1
ATOM 2308 N N . ASP A 1 307 ? -15.866 4.600 19.025 1.00 73.19 307 ASP A N 1
ATOM 2309 C CA . ASP A 1 307 ? -14.945 4.584 17.880 1.00 73.19 307 ASP A CA 1
ATOM 2310 C C . ASP A 1 307 ? -14.604 6.016 17.419 1.00 73.19 307 ASP A C 1
ATOM 2312 O O . ASP A 1 307 ? -13.437 6.389 17.276 1.00 73.19 307 ASP A O 1
ATOM 2316 N N . LEU A 1 308 ? -15.619 6.880 17.306 1.00 75.75 308 LEU A N 1
ATOM 2317 C CA . LEU A 1 308 ? -15.442 8.290 16.944 1.00 75.75 308 LEU A CA 1
ATOM 2318 C C . LEU A 1 308 ? -14.673 9.086 18.007 1.00 75.75 308 LEU A C 1
ATOM 2320 O O . LEU A 1 308 ? -13.826 9.913 17.659 1.00 75.75 308 LEU A O 1
ATOM 2324 N N . ILE A 1 309 ? -14.964 8.852 19.291 1.00 76.94 309 ILE A N 1
ATOM 2325 C CA . ILE A 1 309 ? -14.266 9.493 20.411 1.00 76.94 309 ILE A CA 1
ATOM 2326 C C . ILE A 1 309 ? -12.817 9.017 20.459 1.00 76.94 309 ILE A C 1
ATOM 2328 O O . ILE A 1 309 ? -11.933 9.861 20.541 1.00 76.94 309 ILE A O 1
ATOM 2332 N N . THR A 1 310 ? -12.555 7.713 20.345 1.00 68.56 310 THR A N 1
ATOM 2333 C CA . THR A 1 310 ? -11.195 7.152 20.322 1.00 68.56 310 THR A CA 1
ATOM 2334 C C . THR A 1 310 ? -10.394 7.743 19.168 1.00 68.56 310 THR A C 1
ATOM 2336 O O . THR A 1 310 ? -9.321 8.283 19.405 1.00 68.56 310 THR A O 1
ATOM 2339 N N . GLY A 1 311 ? -10.948 7.801 17.952 1.00 65.81 311 GLY A N 1
ATOM 2340 C CA . GLY A 1 311 ? -10.278 8.445 16.816 1.00 65.81 311 GLY A CA 1
ATOM 2341 C C . GLY A 1 311 ? -10.078 9.963 16.979 1.00 65.81 311 GLY A C 1
ATOM 2342 O O . GLY A 1 311 ? -9.149 10.544 16.411 1.00 65.81 311 GLY A O 1
ATOM 2343 N N . GLY A 1 312 ? -10.934 10.640 17.751 1.00 67.12 312 GLY A N 1
ATOM 2344 C CA . GLY A 1 312 ? -10.754 12.043 18.137 1.00 67.12 312 GLY A CA 1
ATOM 2345 C C . GLY A 1 312 ? -9.659 12.224 19.191 1.00 67.12 312 GLY A C 1
ATOM 2346 O O . GLY A 1 312 ? -8.801 13.097 19.050 1.00 67.12 312 GLY A O 1
ATOM 2347 N N . ILE A 1 313 ? -9.658 11.366 20.211 1.00 62.91 313 ILE A N 1
ATOM 2348 C CA . ILE A 1 313 ? -8.656 11.322 21.273 1.00 62.91 313 ILE A CA 1
ATOM 2349 C C . ILE A 1 313 ? -7.301 10.954 20.690 1.00 62.91 313 ILE A C 1
ATOM 2351 O O . ILE A 1 313 ? -6.344 11.604 21.055 1.00 62.91 313 ILE A O 1
ATOM 2355 N N . GLU A 1 314 ? -7.176 10.024 19.748 1.00 60.53 314 GLU A N 1
ATOM 2356 C CA . GLU A 1 314 ? -5.899 9.715 19.090 1.00 60.53 314 GLU A CA 1
ATOM 2357 C C . GLU A 1 314 ? -5.327 10.924 18.337 1.00 60.53 314 GLU A C 1
ATOM 2359 O O . GLU A 1 314 ? -4.128 11.178 18.394 1.00 60.53 314 GLU A O 1
ATOM 2364 N N . LYS A 1 315 ? -6.174 11.747 17.705 1.00 56.66 315 LYS A N 1
ATOM 2365 C CA . LYS A 1 315 ? -5.737 12.989 17.038 1.00 56.66 315 LYS A CA 1
ATOM 2366 C C . LYS A 1 315 ? -5.303 14.079 18.010 1.00 56.66 315 LYS A C 1
ATOM 2368 O O . LYS A 1 315 ? -4.418 14.870 17.690 1.00 56.66 315 LYS A O 1
ATOM 2373 N N . VAL A 1 316 ? -5.969 14.176 19.158 1.00 57.78 316 VAL A N 1
ATOM 2374 C CA . VAL A 1 316 ? -5.653 15.162 20.202 1.00 57.78 316 VAL A CA 1
ATOM 2375 C C . VAL A 1 316 ? -4.470 14.686 21.042 1.00 57.78 316 VAL A C 1
ATOM 2377 O O . VAL A 1 316 ? -3.564 15.458 21.315 1.00 57.78 316 VAL A O 1
ATOM 2380 N N . SER A 1 317 ? -4.425 13.405 21.378 1.00 44.84 317 SER A N 1
ATOM 2381 C CA . SER A 1 317 ? -3.328 12.724 22.056 1.00 44.84 317 SER A CA 1
ATOM 2382 C C . SER A 1 317 ? -2.072 12.749 21.196 1.00 44.84 317 SER A C 1
ATOM 2384 O O . SER A 1 317 ? -1.047 13.181 21.691 1.00 44.84 317 SER A O 1
ATOM 2386 N N . GLY A 1 318 ? -2.152 12.487 19.888 1.00 46.31 318 GLY A N 1
ATOM 2387 C CA . GLY A 1 318 ? -1.032 12.694 18.959 1.00 46.31 318 GLY A CA 1
ATOM 2388 C C . GLY A 1 318 ? -0.586 14.159 18.812 1.00 46.31 318 GLY A C 1
ATOM 2389 O O . GLY A 1 318 ? 0.508 14.419 18.323 1.00 46.31 318 GLY A O 1
ATOM 2390 N N . LYS A 1 319 ? -1.404 15.130 19.249 1.00 48.16 319 LYS A N 1
ATOM 2391 C CA . LYS A 1 319 ? -1.022 16.551 19.361 1.00 48.16 319 LYS A CA 1
ATOM 2392 C C . LYS A 1 319 ? -0.473 16.937 20.741 1.00 48.16 319 LYS A C 1
ATOM 2394 O O . LYS A 1 319 ? 0.297 17.888 20.818 1.00 48.16 319 LYS A O 1
ATOM 2399 N N . ILE A 1 320 ? -0.910 16.274 21.816 1.00 45.97 320 ILE A N 1
ATOM 2400 C CA . ILE A 1 320 ? -0.585 16.609 23.217 1.00 45.97 320 ILE A CA 1
ATOM 2401 C C . ILE A 1 320 ? 0.589 15.769 23.728 1.00 45.97 320 ILE A C 1
ATOM 2403 O O . ILE A 1 320 ? 1.524 16.302 24.322 1.00 45.97 320 ILE A O 1
ATOM 2407 N N . LEU A 1 321 ? 0.563 14.462 23.482 1.00 40.91 321 LEU A N 1
ATOM 2408 C CA . LEU A 1 321 ? 1.737 13.613 23.561 1.00 40.91 321 LEU A CA 1
ATOM 2409 C C . LEU A 1 321 ? 2.541 13.919 22.306 1.00 40.91 321 LEU A C 1
ATOM 2411 O O . LEU A 1 321 ? 2.187 13.472 21.220 1.00 40.91 321 LEU A O 1
ATOM 2415 N N . GLY A 1 322 ? 3.620 14.684 22.441 1.00 40.56 322 GLY A N 1
ATOM 2416 C CA . GLY A 1 322 ? 4.665 14.738 21.427 1.00 40.56 322 GLY A CA 1
ATOM 2417 C C . GLY A 1 322 ? 5.302 13.357 21.249 1.00 40.56 322 GLY A C 1
ATOM 2418 O O . GLY A 1 322 ? 6.454 13.157 21.629 1.00 40.56 322 GLY A O 1
ATOM 2419 N N . GLN A 1 323 ? 4.565 12.388 20.691 1.00 41.47 323 GLN A N 1
ATOM 2420 C CA . GLN A 1 323 ? 5.173 11.271 19.991 1.00 41.47 323 GLN A CA 1
ATOM 2421 C C . GLN A 1 323 ? 6.125 11.918 18.998 1.00 41.47 323 GLN A C 1
ATOM 2423 O O . GLN A 1 323 ? 5.710 12.785 18.230 1.00 41.47 323 GLN A O 1
ATOM 2428 N N . LYS A 1 324 ? 7.409 11.554 19.063 1.00 44.31 324 LYS A N 1
ATOM 2429 C CA . LYS A 1 324 ? 8.357 11.866 17.995 1.00 44.31 324 LYS A CA 1
ATOM 2430 C C . LYS A 1 324 ? 7.687 11.440 16.698 1.00 44.31 324 LYS A C 1
ATOM 2432 O O . LYS A 1 324 ? 7.600 10.249 16.422 1.00 44.31 324 LYS A O 1
ATOM 2437 N N . THR A 1 325 ? 7.153 12.396 15.952 1.00 55.34 325 THR A N 1
ATOM 2438 C CA . THR A 1 325 ? 6.559 12.114 14.661 1.00 55.34 325 THR A CA 1
ATOM 2439 C C . THR A 1 325 ? 7.715 11.660 13.790 1.00 55.34 325 THR A C 1
ATOM 2441 O O . THR A 1 325 ? 8.607 12.449 13.488 1.00 55.34 325 THR A O 1
ATOM 2444 N N . SER A 1 326 ? 7.734 10.383 13.412 1.00 73.00 326 SER A N 1
ATOM 2445 C CA . SER A 1 326 ? 8.653 9.858 12.400 1.00 73.00 326 SER A CA 1
ATOM 2446 C C . SER A 1 326 ? 8.263 10.323 10.990 1.00 73.00 326 SER A C 1
ATOM 2448 O O . SER A 1 326 ? 8.807 9.826 10.016 1.00 73.00 326 SER A O 1
ATOM 2450 N N . VAL A 1 327 ? 7.349 11.293 10.874 1.00 80.75 327 VAL A N 1
ATOM 2451 C CA . VAL A 1 327 ? 6.981 11.976 9.633 1.00 80.75 327 VAL A CA 1
ATOM 2452 C C . VAL A 1 327 ? 7.541 13.410 9.616 1.00 80.75 327 VAL A C 1
ATOM 2454 O O . VAL A 1 327 ? 7.572 14.049 10.674 1.00 80.75 327 VAL A O 1
ATOM 2457 N N . PRO A 1 328 ? 7.964 13.955 8.459 1.00 87.38 328 PRO A N 1
ATOM 2458 C CA . PRO A 1 328 ? 7.960 13.328 7.134 1.00 87.38 328 PRO A CA 1
ATOM 2459 C C . PRO A 1 328 ? 8.815 12.055 7.058 1.00 87.38 328 PRO A C 1
ATOM 2461 O O . PRO A 1 328 ? 9.811 11.952 7.753 1.00 87.38 328 PRO A O 1
ATOM 2464 N N . LEU A 1 329 ? 8.419 11.064 6.273 1.00 91.75 329 LEU A N 1
ATOM 2465 C CA . LEU A 1 329 ? 9.208 9.851 6.042 1.00 91.75 329 LEU A CA 1
ATOM 2466 C C . LEU A 1 329 ? 9.392 9.694 4.541 1.00 91.75 329 LEU A C 1
ATOM 2468 O O . LEU A 1 329 ? 8.408 9.726 3.805 1.00 91.75 329 LEU A O 1
ATOM 2472 N N . VAL A 1 330 ? 10.632 9.503 4.107 1.00 95.25 330 VAL A N 1
ATOM 2473 C CA . VAL A 1 330 ? 10.973 9.102 2.740 1.00 95.25 330 VAL A CA 1
ATOM 2474 C C . VAL A 1 330 ? 11.566 7.703 2.816 1.00 95.25 330 VAL A C 1
ATOM 2476 O O . VAL A 1 330 ? 12.492 7.473 3.594 1.00 95.25 330 VAL A O 1
ATOM 2479 N N . ILE A 1 331 ? 11.021 6.776 2.037 1.00 96.88 331 ILE A N 1
ATOM 2480 C CA . ILE A 1 331 ? 11.497 5.394 1.932 1.00 96.88 331 ILE A CA 1
ATOM 2481 C C . ILE A 1 331 ? 11.517 4.978 0.465 1.00 96.88 331 ILE A C 1
ATOM 2483 O O . ILE A 1 331 ? 10.579 5.282 -0.271 1.00 96.88 331 ILE A O 1
ATOM 2487 N N . ASN A 1 332 ? 12.562 4.276 0.036 1.00 97.62 332 ASN A N 1
ATOM 2488 C CA . ASN A 1 332 ? 12.614 3.675 -1.291 1.00 97.62 332 ASN A CA 1
ATOM 2489 C C . ASN A 1 332 ? 13.312 2.317 -1.300 1.00 97.62 332 ASN A C 1
ATOM 2491 O O . ASN A 1 332 ? 14.099 1.999 -0.410 1.00 97.62 332 ASN A O 1
ATOM 2495 N N . THR A 1 333 ? 13.024 1.536 -2.336 1.00 97.06 333 THR A N 1
ATOM 2496 C CA . THR A 1 333 ? 13.725 0.285 -2.644 1.00 97.06 333 THR A CA 1
ATOM 2497 C C . THR A 1 333 ? 15.216 0.531 -2.889 1.00 97.06 333 THR A C 1
ATOM 2499 O O . THR A 1 333 ? 15.599 1.591 -3.396 1.00 97.06 333 THR A O 1
ATOM 2502 N N . TRP A 1 334 ? 16.043 -0.459 -2.537 1.00 95.75 334 TRP A N 1
ATOM 2503 C CA . TRP A 1 334 ? 17.498 -0.463 -2.724 1.00 95.75 334 TRP A CA 1
ATOM 2504 C C . TRP A 1 334 ? 18.266 0.599 -1.925 1.00 95.75 334 TRP A C 1
ATOM 2506 O O . TRP A 1 334 ? 17.717 1.461 -1.230 1.00 95.75 334 TRP A O 1
ATOM 2516 N N . GLY A 1 335 ? 19.593 0.526 -2.013 1.00 94.62 335 GLY A N 1
ATOM 2517 C CA . GLY A 1 335 ? 20.535 1.447 -1.373 1.00 94.62 335 GLY A CA 1
ATOM 2518 C C . GLY A 1 335 ? 20.679 2.806 -2.071 1.00 94.62 335 GLY A C 1
ATOM 2519 O O . GLY A 1 335 ? 21.752 3.401 -1.993 1.00 94.62 335 GLY A O 1
ATOM 2520 N N . PHE A 1 336 ? 19.652 3.299 -2.779 1.00 95.31 336 PHE A N 1
ATOM 2521 C CA . PHE A 1 336 ? 19.704 4.551 -3.553 1.00 95.31 336 PHE A CA 1
ATOM 2522 C C . PHE A 1 336 ? 19.611 5.795 -2.656 1.00 95.31 336 PHE A C 1
ATOM 2524 O O . PHE A 1 336 ? 18.668 6.583 -2.735 1.00 95.31 336 PHE A O 1
ATOM 2531 N N . THR A 1 337 ? 20.607 5.986 -1.793 1.00 95.19 337 THR A N 1
ATOM 2532 C CA . THR A 1 337 ? 20.597 7.022 -0.752 1.00 95.19 337 THR A CA 1
ATOM 2533 C C . THR A 1 337 ? 20.509 8.440 -1.310 1.00 95.19 337 THR A C 1
ATOM 2535 O O . THR A 1 337 ? 19.816 9.274 -0.736 1.00 95.19 337 THR A O 1
ATOM 2538 N N . ASN A 1 338 ? 21.138 8.720 -2.456 1.00 94.62 338 ASN A N 1
ATOM 2539 C CA . ASN A 1 338 ? 21.054 10.029 -3.111 1.00 94.62 338 ASN A CA 1
ATOM 2540 C C . ASN A 1 338 ? 19.616 10.393 -3.508 1.00 94.62 338 ASN A C 1
ATOM 2542 O O . ASN A 1 338 ? 19.214 11.548 -3.361 1.00 94.62 338 ASN A O 1
ATOM 2546 N N . ALA A 1 339 ? 18.832 9.414 -3.968 1.00 94.44 339 ALA A N 1
ATOM 2547 C CA . ALA A 1 339 ? 17.423 9.610 -4.287 1.00 94.44 339 ALA A CA 1
ATOM 2548 C C . ALA A 1 339 ? 16.622 9.942 -3.018 1.00 94.44 339 ALA A C 1
ATOM 2550 O O . ALA A 1 339 ? 15.859 10.912 -3.000 1.00 94.44 339 ALA A O 1
ATOM 2551 N N . THR A 1 340 ? 16.852 9.197 -1.930 1.00 93.38 340 THR A N 1
ATOM 2552 C CA . THR A 1 340 ? 16.232 9.456 -0.621 1.00 93.38 340 THR A CA 1
ATOM 2553 C C . THR A 1 340 ? 16.581 10.848 -0.100 1.00 93.38 340 THR A C 1
ATOM 2555 O O . THR A 1 340 ? 15.697 11.576 0.355 1.00 93.38 340 THR A O 1
ATOM 2558 N N . GLU A 1 341 ? 17.850 11.252 -0.194 1.00 92.00 341 GLU A N 1
ATOM 2559 C CA . GLU A 1 341 ? 18.325 12.577 0.207 1.00 92.00 341 GLU A CA 1
ATOM 2560 C C . GLU A 1 341 ? 17.657 13.678 -0.617 1.00 92.00 341 GLU A C 1
ATOM 2562 O O . GLU A 1 341 ? 17.166 14.663 -0.062 1.00 92.00 341 GLU A O 1
ATOM 2567 N N . LYS A 1 342 ? 17.557 13.505 -1.940 1.00 90.19 342 LYS A N 1
ATOM 2568 C CA . LYS A 1 342 ? 16.926 14.501 -2.812 1.00 90.19 342 LYS A CA 1
ATOM 2569 C C . LYS A 1 342 ? 15.436 14.666 -2.522 1.00 90.19 342 LYS A C 1
ATOM 2571 O O . LYS A 1 342 ? 14.956 15.800 -2.419 1.00 90.19 342 LYS A O 1
ATOM 2576 N N . GLY A 1 343 ? 14.721 13.556 -2.332 1.00 82.69 343 GLY A N 1
ATOM 2577 C CA . GLY A 1 343 ? 13.318 13.575 -1.917 1.00 82.69 343 GLY A CA 1
ATOM 2578 C C . GLY A 1 343 ? 13.140 14.220 -0.541 1.00 82.69 343 GLY A C 1
ATOM 2579 O O . GLY A 1 343 ? 12.278 15.080 -0.355 1.00 82.69 343 GLY A O 1
ATOM 2580 N N . THR A 1 344 ? 14.029 13.900 0.401 1.00 85.25 344 THR A N 1
ATOM 2581 C CA . THR A 1 344 ? 14.061 14.490 1.747 1.00 85.25 344 THR A CA 1
ATOM 2582 C C . THR A 1 344 ? 14.243 16.005 1.687 1.00 85.25 344 THR A C 1
ATOM 2584 O O . THR A 1 344 ? 13.427 16.750 2.225 1.00 85.25 344 THR A O 1
ATOM 2587 N N . VAL A 1 345 ? 15.278 16.499 1.010 1.00 83.44 345 VAL A N 1
ATOM 2588 C CA . VAL A 1 345 ? 15.540 17.944 0.905 1.00 83.44 345 VAL A CA 1
ATOM 2589 C C . VAL A 1 345 ? 14.337 18.686 0.312 1.00 83.44 345 VAL A C 1
ATOM 2591 O O . VAL A 1 345 ? 14.041 19.810 0.719 1.00 83.44 345 VAL A O 1
ATOM 2594 N N . SER A 1 346 ? 13.600 18.055 -0.606 1.00 77.81 346 SER A N 1
ATOM 2595 C CA . SER A 1 346 ? 12.385 18.644 -1.170 1.00 77.81 346 SER A CA 1
ATOM 2596 C C . SER A 1 346 ? 11.243 18.788 -0.164 1.00 77.81 346 SER A C 1
ATOM 2598 O O . SER A 1 346 ? 10.535 19.791 -0.219 1.00 77.81 346 SER A O 1
ATOM 2600 N N . ILE A 1 347 ? 11.040 17.817 0.734 1.00 73.00 347 ILE A N 1
ATOM 2601 C CA . ILE A 1 347 ? 9.933 17.859 1.704 1.00 73.00 347 ILE A CA 1
ATOM 2602 C C . ILE A 1 347 ? 10.275 18.647 2.974 1.00 73.00 347 ILE A C 1
ATOM 2604 O O . ILE A 1 347 ? 9.405 19.312 3.533 1.00 73.00 347 ILE A O 1
ATOM 2608 N N . TYR A 1 348 ? 11.531 18.613 3.424 1.00 68.56 348 TYR A N 1
ATOM 2609 C CA . TYR A 1 348 ? 11.974 19.333 4.624 1.00 68.56 348 TYR A CA 1
ATOM 2610 C C . TYR A 1 348 ? 12.383 20.789 4.355 1.00 68.56 348 TYR A C 1
ATOM 2612 O O . TYR A 1 348 ? 12.483 21.574 5.299 1.00 68.56 348 TYR A O 1
ATOM 2620 N N . GLY A 1 349 ? 12.598 21.160 3.088 1.00 55.12 349 GLY A N 1
ATOM 2621 C CA . GLY A 1 349 ? 13.293 22.392 2.726 1.00 55.12 349 GLY A CA 1
ATOM 2622 C C . GLY A 1 349 ? 14.807 22.237 2.904 1.00 55.12 349 GLY A C 1
ATOM 2623 O O . GLY A 1 349 ? 15.278 21.466 3.738 1.00 55.12 349 GLY A O 1
ATOM 2624 N N . VAL A 1 350 ? 15.578 22.945 2.075 1.00 42.34 350 VAL A N 1
ATOM 2625 C CA . VAL A 1 350 ? 17.054 22.921 2.056 1.00 42.34 350 VAL A CA 1
ATOM 2626 C C . VAL A 1 350 ? 17.620 23.067 3.474 1.00 42.34 350 VAL A C 1
ATOM 2628 O O . VAL A 1 350 ? 17.101 23.864 4.247 1.00 42.34 350 VAL A O 1
ATOM 2631 N N . GLU A 1 351 ? 18.688 22.322 3.786 1.00 42.97 351 GLU A N 1
ATOM 2632 C CA . GLU A 1 351 ? 19.335 22.099 5.100 1.00 42.97 351 GLU A CA 1
ATOM 2633 C C . GLU A 1 351 ? 19.726 23.342 5.942 1.00 42.97 351 GLU A C 1
ATOM 2635 O O . GLU A 1 351 ? 20.380 23.228 6.978 1.00 42.97 351 GLU A O 1
ATOM 2640 N N . THR A 1 352 ? 19.306 24.544 5.569 1.00 37.00 352 THR A N 1
ATOM 2641 C CA . THR A 1 352 ? 19.443 25.765 6.359 1.00 37.00 352 THR A CA 1
ATOM 2642 C C . THR A 1 352 ? 18.096 26.184 6.934 1.00 37.00 352 THR A C 1
ATOM 2644 O O . THR A 1 352 ? 17.179 26.545 6.202 1.00 37.00 352 THR A O 1
ATOM 2647 N N . TRP A 1 353 ? 18.027 26.190 8.265 1.00 38.66 353 TRP A N 1
ATOM 2648 C CA . TRP A 1 353 ? 16.945 26.642 9.151 1.00 38.66 353 TRP A CA 1
ATOM 2649 C C . TRP A 1 353 ? 16.521 28.122 8.986 1.00 38.66 353 TRP A C 1
ATOM 2651 O O . TRP A 1 353 ? 16.235 28.810 9.966 1.00 38.66 353 TRP A O 1
ATOM 2661 N N . THR A 1 354 ? 16.448 28.650 7.767 1.00 29.64 354 THR A N 1
ATOM 2662 C CA . THR A 1 354 ? 16.135 30.058 7.513 1.00 29.64 354 THR A CA 1
ATOM 2663 C C . THR A 1 354 ? 15.085 30.216 6.419 1.00 29.64 354 THR A C 1
ATOM 2665 O O . THR A 1 354 ? 15.378 30.183 5.233 1.00 29.64 354 THR A O 1
ATOM 2668 N N . ALA A 1 355 ? 13.861 30.468 6.888 1.00 30.59 355 ALA A N 1
ATOM 2669 C CA . ALA A 1 355 ? 12.864 31.352 6.289 1.00 30.59 355 ALA A CA 1
ATOM 2670 C C . ALA A 1 355 ? 12.427 31.078 4.835 1.00 30.59 355 ALA A C 1
ATOM 2672 O O . ALA A 1 355 ? 12.902 31.709 3.900 1.00 30.59 355 ALA A O 1
ATOM 2673 N N . LEU A 1 356 ? 11.382 30.262 4.676 1.00 30.41 356 LEU A N 1
ATOM 2674 C CA . LEU A 1 356 ? 10.033 30.673 4.246 1.00 30.41 356 LEU A CA 1
ATOM 2675 C C . LEU A 1 356 ? 9.190 29.403 4.076 1.00 30.41 356 LEU A C 1
ATOM 2677 O O . LEU A 1 356 ? 9.602 28.455 3.418 1.00 30.41 356 LEU A O 1
ATOM 2681 N N . ARG A 1 357 ? 8.016 29.389 4.713 1.00 34.50 357 ARG A N 1
ATOM 2682 C CA . ARG A 1 357 ? 6.988 28.348 4.601 1.00 34.50 357 ARG A CA 1
ATOM 2683 C C . ARG A 1 357 ? 6.597 28.133 3.136 1.00 34.50 357 ARG A C 1
ATOM 2685 O O . ARG A 1 357 ? 5.719 28.829 2.642 1.00 34.50 357 ARG A O 1
ATOM 2692 N N . ASN A 1 358 ? 7.210 27.162 2.483 1.00 37.66 358 ASN A N 1
ATOM 2693 C CA . ASN A 1 358 ? 6.567 26.390 1.434 1.00 37.66 358 ASN A CA 1
ATOM 2694 C C . ASN A 1 358 ? 6.659 24.950 1.917 1.00 37.66 358 ASN A C 1
ATOM 2696 O O . ASN A 1 358 ? 7.725 24.347 1.836 1.00 37.66 358 ASN A O 1
ATOM 2700 N N . ASP A 1 359 ? 5.582 24.447 2.515 1.00 49.22 359 ASP A N 1
ATOM 2701 C CA . ASP A 1 359 ? 5.474 23.033 2.857 1.00 49.22 359 ASP A CA 1
ATOM 2702 C C . ASP A 1 359 ? 5.686 22.253 1.548 1.00 49.22 359 ASP A C 1
ATOM 2704 O O . ASP A 1 359 ? 4.858 22.345 0.639 1.00 49.22 359 ASP A O 1
ATOM 2708 N N . GLY A 1 360 ? 6.838 21.591 1.393 1.00 57.66 360 GLY A N 1
ATOM 2709 C CA . GLY A 1 360 ? 7.179 20.892 0.157 1.00 57.66 360 GLY A CA 1
ATOM 2710 C C . GLY A 1 360 ? 6.121 19.839 -0.155 1.00 57.66 360 GLY A C 1
ATOM 2711 O O . GLY A 1 360 ? 5.733 19.068 0.726 1.00 57.66 360 GLY A O 1
ATOM 2712 N N . SER A 1 361 ? 5.624 19.814 -1.394 1.00 84.69 361 SER A N 1
ATOM 2713 C CA . SER A 1 361 ? 4.632 18.818 -1.792 1.00 84.69 361 SER A CA 1
ATOM 2714 C C . SER A 1 361 ? 5.241 17.418 -1.699 1.00 84.69 361 SER A C 1
ATOM 2716 O O . SER A 1 361 ? 6.364 17.188 -2.153 1.00 84.69 361 SER A O 1
ATOM 2718 N N . VAL A 1 362 ? 4.489 16.463 -1.143 1.00 90.00 362 VAL A N 1
ATOM 2719 C CA . VAL A 1 362 ? 4.880 15.043 -1.139 1.00 90.00 362 VAL A CA 1
ATOM 2720 C C . VAL A 1 362 ? 5.120 14.529 -2.565 1.00 90.00 362 VAL A C 1
ATOM 2722 O O . VAL A 1 362 ? 6.023 13.722 -2.768 1.00 90.00 362 VAL A O 1
ATOM 2725 N N . LEU A 1 363 ? 4.396 15.064 -3.559 1.00 92.44 363 LEU A N 1
ATOM 2726 C CA . LEU A 1 363 ? 4.608 14.771 -4.980 1.00 92.44 363 LEU A CA 1
ATOM 2727 C C . LEU A 1 363 ? 5.946 15.316 -5.493 1.00 92.44 363 LEU A C 1
ATOM 2729 O O . LEU A 1 363 ? 6.658 14.601 -6.189 1.00 92.44 363 LEU A O 1
ATOM 2733 N N . ASP A 1 364 ? 6.329 16.540 -5.109 1.00 93.19 364 ASP A N 1
ATOM 2734 C CA . ASP A 1 364 ? 7.623 17.118 -5.507 1.00 93.19 364 ASP A CA 1
ATOM 2735 C C . ASP A 1 364 ? 8.792 16.309 -4.937 1.00 93.19 364 ASP A C 1
ATOM 2737 O O . ASP A 1 364 ? 9.844 16.200 -5.565 1.00 93.19 364 ASP A O 1
ATOM 2741 N N . ALA A 1 365 ? 8.624 15.768 -3.728 1.00 93.56 365 ALA A N 1
ATOM 2742 C CA . ALA A 1 365 ? 9.622 14.923 -3.089 1.00 93.56 365 ALA A CA 1
ATOM 2743 C C . ALA A 1 365 ? 9.803 13.591 -3.823 1.00 93.56 365 ALA A C 1
ATOM 2745 O O . ALA A 1 365 ? 10.941 13.212 -4.097 1.00 93.56 365 ALA A O 1
ATOM 2746 N N . VAL A 1 366 ? 8.703 12.926 -4.189 1.00 97.25 366 VAL A N 1
ATOM 2747 C CA . VAL A 1 366 ? 8.744 11.710 -5.015 1.00 97.25 366 VAL A CA 1
ATOM 2748 C C . VAL A 1 366 ? 9.378 11.998 -6.372 1.00 97.25 366 VAL A C 1
ATOM 2750 O O . VAL A 1 366 ? 10.314 11.304 -6.757 1.00 97.25 366 VAL A O 1
ATOM 2753 N N . GLU A 1 367 ? 8.913 13.035 -7.077 1.00 97.75 367 GLU A N 1
ATOM 2754 C CA . GLU A 1 367 ? 9.433 13.386 -8.400 1.00 97.75 367 GLU A CA 1
ATOM 2755 C C . GLU A 1 367 ? 10.940 13.644 -8.339 1.00 97.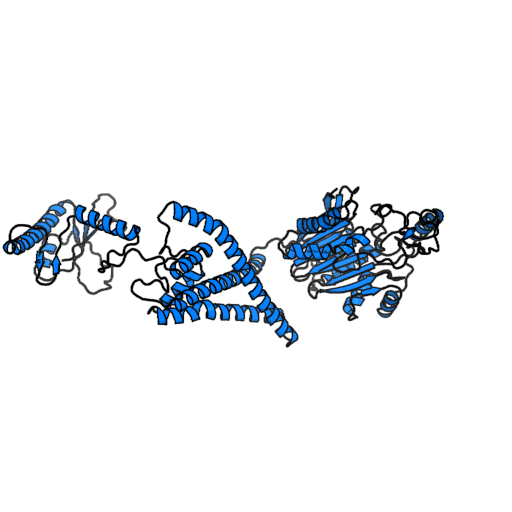75 367 GLU A C 1
ATOM 2757 O O . GLU A 1 367 ? 11.702 12.972 -9.021 1.00 97.75 367 GLU A O 1
ATOM 2762 N N . LYS A 1 368 ? 11.406 14.549 -7.468 1.00 95.81 368 LYS A N 1
ATOM 2763 C CA . LYS A 1 368 ? 12.839 14.876 -7.379 1.00 95.81 368 LYS A CA 1
ATOM 2764 C C . LYS A 1 368 ? 13.694 13.693 -6.938 1.00 95.81 368 LYS A C 1
ATOM 2766 O O . LYS A 1 368 ? 14.829 13.584 -7.393 1.00 95.81 368 LYS A O 1
ATOM 2771 N N . GLY A 1 369 ? 13.179 12.841 -6.050 1.00 96.06 369 GLY A N 1
ATOM 2772 C CA . GLY A 1 369 ? 13.870 11.631 -5.616 1.00 96.06 369 GLY A CA 1
ATOM 2773 C C . GLY A 1 369 ? 14.059 10.640 -6.763 1.00 96.06 369 GLY A C 1
ATOM 2774 O O . GLY A 1 369 ? 15.182 10.222 -7.040 1.00 96.06 369 GLY A O 1
ATOM 2775 N N . CYS A 1 370 ? 12.983 10.319 -7.481 1.00 97.88 370 CYS A N 1
ATOM 2776 C CA . CYS A 1 370 ? 13.038 9.429 -8.639 1.00 97.88 370 CYS A CA 1
ATOM 2777 C C . CYS A 1 370 ? 13.872 10.022 -9.788 1.00 97.88 370 CYS A C 1
ATOM 2779 O O . CYS A 1 370 ? 14.714 9.314 -10.336 1.00 97.88 370 CYS A O 1
ATOM 2781 N N . THR A 1 371 ? 13.730 11.316 -10.097 1.00 97.75 371 THR A N 1
ATOM 2782 C CA . THR A 1 371 ? 14.516 11.999 -11.141 1.00 97.75 371 THR A CA 1
ATOM 2783 C C . THR A 1 371 ? 16.015 11.991 -10.834 1.00 97.75 371 THR A C 1
ATOM 2785 O O . THR A 1 371 ? 16.828 11.850 -11.746 1.00 97.75 371 THR A O 1
ATOM 2788 N N . GLU A 1 372 ? 16.418 12.107 -9.562 1.00 97.44 372 GLU A N 1
ATOM 2789 C CA . GLU A 1 372 ? 17.830 11.961 -9.179 1.00 97.44 372 GLU A CA 1
ATOM 2790 C C . GLU A 1 372 ? 18.355 10.570 -9.554 1.00 97.44 372 GLU A C 1
ATOM 2792 O O . GLU A 1 372 ? 19.455 10.442 -10.087 1.00 97.44 372 GLU A O 1
ATOM 2797 N N . CYS A 1 373 ? 17.547 9.533 -9.339 1.00 96.56 373 CYS A N 1
ATOM 2798 C CA . CYS A 1 373 ? 17.919 8.162 -9.658 1.00 96.56 373 CYS A CA 1
ATOM 2799 C C . CYS A 1 373 ? 17.943 7.888 -11.172 1.00 96.56 373 CYS A C 1
ATOM 2801 O O . CYS A 1 373 ? 18.865 7.240 -11.666 1.00 96.56 373 CYS A O 1
ATOM 2803 N N . GLU A 1 374 ? 16.992 8.458 -11.924 1.00 97.81 374 GLU A N 1
ATOM 2804 C CA . GLU A 1 374 ? 16.989 8.451 -13.395 1.00 97.81 374 GLU A CA 1
ATOM 2805 C C . GLU A 1 374 ? 18.236 9.131 -13.977 1.00 97.81 374 GLU A C 1
ATOM 2807 O O . GLU A 1 374 ? 18.810 8.656 -14.958 1.00 97.81 374 GLU A O 1
ATOM 2812 N N . ALA A 1 375 ? 18.677 10.236 -13.368 1.00 97.06 375 ALA A N 1
ATOM 2813 C CA . ALA A 1 375 ? 19.857 10.976 -13.801 1.00 97.06 375 ALA A CA 1
ATOM 2814 C C . ALA A 1 375 ? 21.168 10.245 -13.472 1.00 97.06 375 ALA A C 1
ATOM 2816 O O . ALA A 1 375 ? 22.089 10.253 -14.293 1.00 97.06 375 ALA A O 1
ATOM 2817 N N . GLN A 1 376 ? 21.245 9.619 -12.292 1.00 96.06 376 GLN A N 1
ATOM 2818 C CA . GLN A 1 376 ? 22.407 8.847 -11.836 1.00 96.06 376 GLN A CA 1
ATOM 2819 C C . GLN A 1 376 ? 22.502 7.460 -12.469 1.00 96.06 376 GLN A C 1
ATOM 2821 O O . GLN A 1 376 ? 23.539 6.814 -12.331 1.00 96.06 376 GLN A O 1
ATOM 2826 N N . GLN A 1 377 ? 21.449 7.018 -13.160 1.00 94.88 377 GLN A N 1
ATOM 2827 C CA . GLN A 1 377 ? 21.349 5.671 -13.704 1.00 94.88 377 GLN A CA 1
ATOM 2828 C C . GLN A 1 377 ? 21.555 4.630 -12.595 1.00 94.88 377 GLN A C 1
ATOM 2830 O O . GLN A 1 377 ? 22.434 3.779 -12.718 1.00 94.88 377 GLN A O 1
ATOM 2835 N N . CYS A 1 378 ? 20.817 4.750 -11.481 1.00 93.12 378 CYS A N 1
ATOM 2836 C CA . CYS A 1 378 ? 20.975 3.882 -10.305 1.00 93.12 378 CYS A CA 1
ATOM 2837 C C . CYS A 1 378 ? 21.041 2.408 -10.708 1.00 93.12 378 CYS A C 1
ATOM 2839 O O . CYS A 1 378 ? 20.130 1.919 -11.376 1.00 93.12 378 CYS A O 1
ATOM 2841 N N . ASP A 1 379 ? 22.149 1.749 -10.361 1.00 89.75 379 ASP A N 1
ATOM 2842 C CA . ASP A 1 379 ? 22.496 0.368 -10.730 1.00 89.75 379 ASP A CA 1
ATOM 2843 C C . ASP A 1 379 ? 22.284 0.010 -12.210 1.00 89.75 379 ASP A C 1
ATOM 2845 O O . ASP A 1 379 ? 22.301 -1.150 -12.612 1.00 89.75 379 ASP A O 1
ATOM 2849 N N . PHE A 1 380 ? 22.211 1.035 -13.060 1.00 91.69 380 PHE A N 1
ATOM 2850 C CA . PHE A 1 380 ? 21.921 0.991 -14.486 1.00 91.69 380 PHE A CA 1
ATOM 2851 C C . PHE A 1 380 ? 20.537 0.420 -14.833 1.00 91.69 380 PHE A C 1
ATOM 2853 O O . PHE A 1 380 ? 20.278 0.126 -15.995 1.00 91.69 380 PHE A O 1
ATOM 2860 N N . THR A 1 381 ? 19.627 0.316 -13.868 1.00 91.00 381 THR A N 1
ATOM 2861 C CA . THR A 1 381 ? 18.264 -0.226 -14.031 1.00 91.00 381 THR A CA 1
ATOM 2862 C C . THR A 1 381 ? 17.179 0.856 -13.974 1.00 91.00 381 THR A C 1
ATOM 2864 O O . THR A 1 381 ? 16.007 0.615 -14.265 1.00 91.00 381 THR A O 1
ATOM 2867 N N . VAL A 1 382 ? 17.564 2.095 -13.656 1.00 95.50 382 VAL A N 1
ATOM 2868 C CA . VAL A 1 382 ? 16.677 3.262 -13.618 1.00 95.50 382 VAL A CA 1
ATOM 2869 C C . VAL A 1 382 ? 17.172 4.323 -14.594 1.00 95.50 382 VAL A C 1
ATOM 2871 O O . VAL A 1 382 ? 18.362 4.610 -14.658 1.00 95.50 382 VAL A O 1
ATOM 2874 N N . GLY A 1 383 ? 16.257 4.933 -15.349 1.00 95.06 383 GLY A N 1
ATOM 2875 C CA . GLY A 1 383 ? 16.596 5.967 -16.324 1.00 95.06 383 GLY A CA 1
ATOM 2876 C C . GLY A 1 383 ? 17.315 5.438 -17.569 1.00 95.06 383 GLY A C 1
ATOM 2877 O O . GLY A 1 383 ? 17.271 4.256 -17.911 1.00 95.06 383 GLY A O 1
ATOM 2878 N N . TYR A 1 384 ? 17.950 6.352 -18.299 1.00 94.94 384 TYR A N 1
ATOM 2879 C CA . TYR A 1 384 ? 18.572 6.063 -19.591 1.00 94.94 384 TYR A CA 1
ATOM 2880 C C . TYR A 1 384 ? 19.805 5.153 -19.471 1.00 94.94 384 TYR A C 1
ATOM 2882 O O . TYR A 1 384 ? 20.411 5.018 -18.412 1.00 94.94 384 TYR A O 1
ATOM 2890 N N . GLY A 1 385 ? 20.229 4.559 -20.584 1.00 88.56 385 GLY A N 1
ATOM 2891 C CA . GLY A 1 385 ? 21.528 3.902 -20.714 1.00 88.56 385 GLY A CA 1
ATOM 2892 C C . GLY A 1 385 ? 21.647 2.504 -20.122 1.00 88.56 385 GLY A C 1
ATOM 2893 O O . GLY A 1 385 ? 22.771 2.009 -20.032 1.00 88.56 385 GLY A O 1
ATOM 2894 N N . GLY A 1 386 ? 20.530 1.880 -19.758 1.00 86.25 386 GLY A N 1
ATOM 2895 C CA . GLY A 1 386 ? 20.464 0.508 -19.267 1.00 86.25 386 GLY A CA 1
ATOM 2896 C C . GLY A 1 386 ? 19.349 -0.303 -19.920 1.00 86.25 386 GLY A C 1
ATOM 2897 O O . GLY A 1 386 ? 18.551 0.238 -20.686 1.00 86.25 386 GLY A O 1
ATOM 2898 N N . SER A 1 387 ? 19.352 -1.609 -19.661 1.00 91.56 387 SER A N 1
ATOM 2899 C CA . SER A 1 387 ? 18.351 -2.589 -20.109 1.00 91.56 387 SER A CA 1
ATOM 2900 C C . SER A 1 387 ? 17.783 -2.381 -21.522 1.00 91.56 387 SER A C 1
ATOM 2902 O O . SER A 1 387 ? 16.567 -2.240 -21.677 1.00 91.56 387 SER A O 1
ATOM 2904 N N . PRO A 1 388 ? 18.626 -2.355 -22.575 1.00 95.00 388 PRO A N 1
ATOM 2905 C CA . PRO A 1 388 ? 18.129 -2.285 -23.945 1.00 95.00 388 PRO A CA 1
ATOM 2906 C C . PRO A 1 388 ? 17.251 -3.498 -24.271 1.00 95.00 388 PRO A C 1
ATOM 2908 O O . PRO A 1 388 ? 17.551 -4.622 -23.852 1.00 95.00 388 PRO A O 1
ATOM 2911 N N . ASP A 1 389 ? 16.199 -3.274 -25.052 1.00 94.94 389 ASP A N 1
ATOM 2912 C CA . ASP A 1 389 ? 15.334 -4.312 -25.600 1.00 94.94 389 ASP A CA 1
ATOM 2913 C C . ASP A 1 389 ? 16.054 -5.165 -26.668 1.00 94.94 389 ASP A C 1
ATOM 2915 O O . ASP A 1 389 ? 17.240 -4.986 -26.965 1.00 94.94 389 ASP A O 1
ATOM 2919 N N . GLU A 1 390 ? 15.351 -6.135 -27.255 1.00 94.44 390 GLU A N 1
ATOM 2920 C CA . GLU A 1 390 ? 15.935 -7.017 -28.277 1.00 94.44 390 GLU A CA 1
ATOM 2921 C C . GLU A 1 390 ? 16.379 -6.274 -29.562 1.00 94.44 390 GLU A C 1
ATOM 2923 O O . GLU A 1 390 ? 17.203 -6.790 -30.323 1.00 94.44 390 GLU A O 1
ATOM 2928 N N . HIS A 1 391 ? 15.880 -5.054 -29.797 1.00 94.31 391 HIS A N 1
ATOM 2929 C CA . HIS A 1 391 ? 16.286 -4.168 -30.892 1.00 94.31 391 HIS A CA 1
ATOM 2930 C C . HIS A 1 391 ? 17.398 -3.184 -30.500 1.00 94.31 391 HIS A C 1
ATOM 2932 O O . HIS A 1 391 ? 17.876 -2.437 -31.356 1.00 94.31 391 HIS A O 1
ATOM 2938 N N . GLY A 1 392 ? 17.846 -3.223 -29.247 1.00 94.38 392 GLY A N 1
ATOM 2939 C CA . GLY A 1 392 ? 18.939 -2.409 -28.733 1.00 94.38 392 GLY A CA 1
ATOM 2940 C C . GLY A 1 392 ? 18.497 -1.094 -28.115 1.00 94.38 392 GLY A C 1
ATOM 2941 O O . GLY A 1 392 ? 19.365 -0.334 -27.695 1.00 94.38 392 GLY A O 1
ATOM 2942 N N . GLU A 1 393 ? 17.192 -0.833 -28.018 1.00 94.62 393 GLU A N 1
ATOM 2943 C CA . GLU A 1 393 ? 16.670 0.430 -27.514 1.00 94.62 393 GLU A CA 1
ATOM 2944 C C . GLU A 1 393 ? 16.321 0.363 -26.027 1.00 94.62 393 GLU A C 1
ATOM 2946 O O . GLU A 1 393 ? 15.661 -0.560 -25.553 1.00 94.62 393 GLU A O 1
ATOM 2951 N N . THR A 1 394 ? 16.727 1.384 -25.278 1.00 95.06 394 THR A N 1
ATOM 2952 C CA . THR A 1 394 ? 16.269 1.598 -23.903 1.00 95.06 394 THR A CA 1
ATOM 2953 C C . THR A 1 394 ? 14.921 2.323 -23.907 1.00 95.06 394 THR A C 1
ATOM 2955 O O . THR A 1 394 ? 14.821 3.430 -24.437 1.00 95.06 394 THR A O 1
ATOM 2958 N N . THR A 1 395 ? 13.909 1.745 -23.256 1.00 96.88 395 THR A N 1
ATOM 2959 C CA . THR A 1 395 ? 12.597 2.380 -23.025 1.00 96.88 395 THR A CA 1
ATOM 2960 C C . THR A 1 395 ? 12.276 2.430 -21.537 1.00 96.88 395 THR A C 1
ATOM 2962 O O . THR A 1 395 ? 12.662 1.521 -20.796 1.00 96.88 395 THR A O 1
ATOM 2965 N N . LEU A 1 396 ? 11.613 3.501 -21.093 1.00 98.19 396 LEU A N 1
ATOM 2966 C CA . LEU A 1 396 ? 11.411 3.798 -19.672 1.00 98.19 396 LEU A CA 1
ATOM 2967 C C . LEU A 1 396 ? 9.951 3.625 -19.247 1.00 98.19 396 LEU A C 1
ATOM 2969 O O . LEU A 1 396 ? 9.031 4.015 -19.966 1.00 98.19 396 LEU A O 1
ATOM 2973 N N . ASP A 1 397 ? 9.765 3.107 -18.039 1.00 98.50 397 ASP A N 1
ATOM 2974 C CA . ASP A 1 397 ? 8.472 2.945 -17.384 1.00 98.50 397 ASP A CA 1
ATOM 2975 C C . ASP A 1 397 ? 8.470 3.760 -16.085 1.00 98.50 397 ASP A C 1
ATOM 2977 O O . ASP A 1 397 ? 9.392 3.628 -15.277 1.00 98.50 397 ASP A O 1
ATOM 2981 N N . ALA A 1 398 ? 7.440 4.577 -15.851 1.00 98.75 398 ALA A N 1
ATOM 2982 C CA . ALA A 1 398 ? 7.312 5.342 -14.614 1.00 98.75 398 ALA A CA 1
ATOM 2983 C C . ALA A 1 398 ? 5.856 5.611 -14.213 1.00 98.75 398 ALA A C 1
ATOM 2985 O O . ALA A 1 398 ? 4.961 5.700 -15.054 1.00 98.75 398 ALA A O 1
ATOM 2986 N N . LEU A 1 399 ? 5.629 5.786 -12.912 1.00 98.69 399 LEU A N 1
ATOM 2987 C CA . LEU A 1 399 ? 4.337 6.150 -12.332 1.00 98.69 399 LEU A CA 1
ATOM 2988 C C . LEU A 1 399 ? 4.527 7.093 -11.154 1.00 98.69 399 LEU A C 1
ATOM 2990 O O . LEU A 1 399 ? 5.437 6.903 -10.355 1.00 98.69 399 LEU A O 1
ATOM 2994 N N . ILE A 1 400 ? 3.621 8.055 -11.005 1.00 98.69 400 ILE A N 1
ATOM 2995 C CA . ILE A 1 400 ? 3.476 8.883 -9.809 1.00 98.69 400 ILE A CA 1
ATOM 2996 C C . ILE A 1 400 ? 2.013 8.884 -9.355 1.00 98.69 400 ILE A C 1
ATOM 2998 O O . ILE A 1 400 ? 1.095 8.868 -10.177 1.00 98.69 400 ILE A O 1
ATOM 3002 N N . MET A 1 401 ? 1.793 8.872 -8.043 1.00 98.56 401 MET A N 1
ATOM 3003 C CA . MET A 1 401 ? 0.469 8.794 -7.433 1.00 98.56 401 MET A CA 1
ATOM 3004 C C . MET A 1 401 ? 0.360 9.734 -6.228 1.00 98.56 401 MET A C 1
ATOM 3006 O O . MET A 1 401 ? 1.220 9.715 -5.342 1.00 98.56 401 MET A O 1
ATOM 3010 N N . ASP A 1 402 ? -0.722 10.515 -6.172 1.00 96.62 402 ASP A N 1
ATOM 3011 C CA . ASP A 1 402 ? -1.120 11.297 -4.994 1.00 96.62 402 ASP A CA 1
ATOM 3012 C C . ASP A 1 402 ? -2.064 10.463 -4.125 1.00 96.62 402 ASP A C 1
ATOM 3014 O O . ASP A 1 402 ? -3.177 10.133 -4.529 1.00 96.62 402 ASP A O 1
ATOM 3018 N N . GLY A 1 403 ? -1.665 10.149 -2.895 1.00 94.19 403 GLY A N 1
ATOM 3019 C CA . GLY A 1 403 ? -2.500 9.374 -1.978 1.00 94.19 403 GLY A CA 1
ATOM 3020 C C . GLY A 1 403 ? -3.713 10.140 -1.444 1.00 94.19 403 GLY A C 1
ATOM 3021 O O . GLY A 1 403 ? -4.593 9.545 -0.828 1.00 94.19 403 GLY A O 1
ATOM 3022 N N . THR A 1 404 ? -3.786 11.457 -1.638 1.00 89.38 404 THR A N 1
ATOM 3023 C CA . THR A 1 404 ? -4.885 12.302 -1.146 1.00 89.38 404 THR A CA 1
ATOM 3024 C C . THR A 1 404 ? -6.069 12.308 -2.101 1.00 89.38 404 THR A C 1
ATOM 3026 O O . THR A 1 404 ? -7.218 12.215 -1.662 1.00 89.38 404 THR A O 1
ATOM 3029 N N . THR A 1 405 ? -5.798 12.450 -3.398 1.00 92.31 405 THR A N 1
ATOM 3030 C CA . THR A 1 405 ? -6.823 12.425 -4.449 1.00 92.31 405 THR A CA 1
ATOM 3031 C C . THR A 1 405 ? -6.996 11.038 -5.058 1.00 92.31 405 THR A C 1
ATOM 3033 O O . THR A 1 405 ? -8.065 10.757 -5.599 1.00 92.31 405 THR A O 1
ATOM 3036 N N . LEU A 1 406 ? -5.993 10.166 -4.894 1.00 94.69 406 LEU A N 1
ATOM 3037 C CA . LEU A 1 406 ? -5.813 8.906 -5.619 1.00 94.69 406 LEU A CA 1
ATOM 3038 C C . LEU A 1 406 ? -5.595 9.109 -7.125 1.00 94.69 406 LEU A C 1
ATOM 3040 O O . LEU A 1 406 ? -5.752 8.160 -7.895 1.00 94.69 406 LEU A O 1
ATOM 3044 N N . ASP A 1 407 ? -5.232 10.325 -7.545 1.00 97.69 407 ASP A N 1
ATOM 3045 C CA . ASP A 1 407 ? -4.837 10.583 -8.924 1.00 97.69 407 ASP A CA 1
ATOM 3046 C C . ASP A 1 407 ? -3.508 9.885 -9.216 1.00 97.69 407 ASP A C 1
ATOM 3048 O O . ASP A 1 407 ? -2.605 9.815 -8.376 1.00 97.69 407 ASP A O 1
ATOM 3052 N N . VAL A 1 408 ? -3.413 9.348 -10.427 1.00 98.62 408 VAL A N 1
ATOM 3053 C CA . VAL A 1 408 ? -2.257 8.607 -10.922 1.00 98.62 408 VAL A CA 1
ATOM 3054 C C . VAL A 1 408 ? -1.913 9.149 -12.297 1.00 98.62 408 VAL A C 1
ATOM 3056 O O . VAL A 1 408 ? -2.796 9.292 -13.146 1.00 98.62 408 VAL A O 1
ATOM 3059 N N . GLY A 1 409 ? -0.627 9.379 -12.528 1.00 98.81 409 GLY A N 1
ATOM 3060 C CA . GLY A 1 409 ? -0.070 9.536 -13.862 1.00 98.81 409 GLY A CA 1
ATOM 3061 C C . GLY A 1 409 ? 1.007 8.498 -14.107 1.00 98.81 409 GLY A C 1
ATOM 3062 O O . GLY A 1 409 ? 1.808 8.199 -13.222 1.00 98.81 409 GLY A O 1
ATOM 3063 N N . ALA A 1 410 ? 1.013 7.931 -15.305 1.00 98.88 410 ALA A N 1
ATOM 3064 C CA . ALA A 1 410 ? 1.931 6.877 -15.686 1.00 98.88 410 ALA A CA 1
ATOM 3065 C C . ALA A 1 410 ? 2.339 6.988 -17.154 1.00 98.88 410 ALA A C 1
ATOM 3067 O O . ALA A 1 410 ? 1.559 7.391 -18.023 1.00 98.88 410 ALA A O 1
ATOM 3068 N N . VAL A 1 411 ? 3.567 6.566 -17.422 1.00 98.81 411 VAL A N 1
ATOM 3069 C CA . VAL A 1 411 ? 4.090 6.339 -18.764 1.00 98.81 411 VAL A CA 1
ATOM 3070 C C . VAL A 1 411 ? 4.734 4.969 -18.832 1.00 98.81 411 VAL A C 1
ATOM 3072 O O . VAL A 1 411 ? 5.378 4.537 -17.878 1.00 98.81 411 VAL A O 1
ATOM 3075 N N . ALA A 1 412 ? 4.565 4.281 -19.952 1.00 98.44 412 ALA A N 1
ATOM 3076 C CA . ALA A 1 412 ? 5.257 3.023 -20.191 1.00 98.44 412 ALA A CA 1
ATOM 3077 C C . ALA A 1 412 ? 5.780 2.934 -21.614 1.00 98.44 412 ALA A C 1
ATOM 3079 O O . ALA A 1 412 ? 5.213 3.534 -22.528 1.00 98.44 412 ALA A O 1
ATOM 3080 N N . ASP A 1 413 ? 6.855 2.176 -21.792 1.00 97.56 413 ASP A N 1
ATOM 3081 C CA . ASP A 1 413 ? 7.587 2.107 -23.052 1.00 97.56 413 ASP A CA 1
ATOM 3082 C C . ASP A 1 413 ? 7.932 3.516 -23.583 1.00 97.56 413 ASP A C 1
ATOM 3084 O O . ASP A 1 413 ? 7.851 3.790 -24.779 1.00 97.56 413 ASP A O 1
ATOM 3088 N N . LEU A 1 414 ? 8.255 4.456 -22.682 1.00 98.38 414 LEU A N 1
ATOM 3089 C CA . LEU A 1 414 ? 8.570 5.837 -23.037 1.00 98.38 414 LEU A CA 1
ATOM 3090 C C . LEU A 1 414 ? 9.908 5.869 -23.774 1.00 98.38 414 LEU A C 1
ATOM 3092 O O . LEU A 1 414 ? 10.943 5.456 -23.242 1.00 98.38 414 LEU A O 1
ATOM 3096 N N . ARG A 1 415 ? 9.886 6.398 -24.997 1.00 96.94 415 ARG A N 1
ATOM 3097 C CA . ARG A 1 415 ? 11.057 6.462 -25.878 1.00 96.94 415 ARG A CA 1
ATOM 3098 C C . ARG A 1 415 ? 11.616 7.882 -25.897 1.00 96.94 415 ARG A C 1
ATOM 3100 O O . ARG A 1 415 ? 10.867 8.857 -25.878 1.00 96.94 415 ARG A O 1
ATOM 3107 N N . ARG A 1 416 ? 12.940 8.005 -25.983 1.00 96.56 416 ARG A N 1
ATOM 3108 C CA . ARG A 1 416 ? 13.660 9.260 -26.278 1.00 96.56 416 ARG A CA 1
ATOM 3109 C C . ARG A 1 416 ? 13.379 10.450 -25.346 1.00 96.56 416 ARG A C 1
ATOM 3111 O O . ARG A 1 416 ? 13.568 11.596 -25.739 1.00 96.56 416 ARG A O 1
ATOM 3118 N N . VAL A 1 417 ? 12.968 10.207 -24.102 1.00 97.81 417 VAL A N 1
ATOM 3119 C CA . VAL A 1 417 ? 12.812 11.241 -23.064 1.00 97.81 417 VAL A CA 1
ATOM 3120 C C . VAL A 1 417 ? 13.370 10.697 -21.754 1.00 97.81 417 VAL A C 1
ATOM 3122 O O . VAL A 1 417 ? 12.989 9.610 -21.336 1.00 97.81 417 VAL A O 1
ATOM 3125 N N . LYS A 1 418 ? 14.301 11.424 -21.122 1.00 97.38 418 LYS A N 1
ATOM 3126 C CA . LYS A 1 418 ? 15.058 10.918 -19.959 1.00 97.38 418 LYS A CA 1
ATOM 3127 C C . LYS A 1 418 ? 14.291 10.961 -18.634 1.00 97.38 418 LYS A C 1
ATOM 3129 O O . LYS A 1 418 ? 14.491 10.080 -17.809 1.00 97.38 418 LYS A O 1
ATOM 3134 N N . ASN A 1 419 ? 13.448 11.975 -18.440 1.00 97.19 419 ASN A N 1
ATOM 3135 C CA . ASN A 1 419 ? 12.792 12.255 -17.157 1.00 97.19 419 ASN A CA 1
ATOM 3136 C C . ASN A 1 419 ? 11.424 11.559 -17.082 1.00 97.19 419 ASN A C 1
ATOM 3138 O O . ASN A 1 419 ? 10.388 12.222 -17.178 1.00 97.19 419 ASN A O 1
ATOM 3142 N N . ALA A 1 420 ? 11.402 10.229 -16.999 1.00 98.38 420 ALA A N 1
ATOM 3143 C CA . ALA A 1 420 ? 10.173 9.449 -17.147 1.00 98.38 420 ALA A CA 1
ATOM 3144 C C . ALA A 1 420 ? 9.139 9.759 -16.051 1.00 98.38 420 ALA A C 1
ATOM 3146 O O . ALA A 1 420 ? 7.967 9.977 -16.367 1.00 98.38 420 ALA A O 1
ATOM 3147 N N . ILE A 1 421 ? 9.561 9.869 -14.786 1.00 98.62 421 ILE A N 1
ATOM 3148 C CA . ILE A 1 421 ? 8.665 10.207 -13.667 1.00 98.62 421 ILE A CA 1
ATOM 3149 C C . ILE A 1 421 ? 8.034 11.601 -13.811 1.00 98.62 421 ILE A C 1
ATOM 3151 O O . ILE A 1 421 ? 6.859 11.788 -13.495 1.00 98.62 421 ILE A O 1
ATOM 3155 N N . SER A 1 422 ? 8.776 12.574 -14.346 1.00 98.69 422 SER A N 1
ATOM 3156 C CA . SER A 1 422 ? 8.250 13.917 -14.608 1.00 98.69 422 SER A CA 1
ATOM 3157 C C . SER A 1 422 ? 7.221 13.905 -15.738 1.00 98.69 422 SER A C 1
ATOM 3159 O O . SER A 1 422 ? 6.203 14.586 -15.640 1.00 98.69 422 SER A O 1
ATOM 3161 N N . VAL A 1 423 ? 7.419 13.090 -16.784 1.00 98.81 423 VAL A N 1
ATOM 3162 C CA . VAL A 1 423 ? 6.389 12.907 -17.822 1.00 98.81 423 VAL A CA 1
ATOM 3163 C C . VAL A 1 423 ? 5.149 12.235 -17.229 1.00 98.81 423 VAL A C 1
ATOM 3165 O O . VAL A 1 423 ? 4.035 12.678 -17.503 1.00 98.81 423 VAL A O 1
ATOM 3168 N N . ALA A 1 424 ? 5.317 11.221 -16.372 1.00 98.88 424 ALA A N 1
ATOM 3169 C CA . ALA A 1 424 ? 4.207 10.596 -15.651 1.00 98.88 424 ALA A CA 1
ATOM 3170 C C . ALA A 1 424 ? 3.419 11.630 -14.827 1.00 98.88 424 ALA A C 1
ATOM 3172 O O . ALA A 1 424 ? 2.190 11.657 -14.883 1.00 98.88 424 ALA A O 1
ATOM 3173 N N . ARG A 1 425 ? 4.104 12.553 -14.141 1.00 98.56 425 ARG A N 1
ATOM 3174 C CA . ARG A 1 425 ? 3.461 13.678 -13.448 1.00 98.56 425 ARG A CA 1
ATOM 3175 C C . ARG A 1 425 ? 2.693 14.593 -14.398 1.00 98.56 425 ARG A C 1
ATOM 3177 O O . ARG A 1 425 ? 1.553 14.939 -14.104 1.00 98.56 425 ARG A O 1
ATOM 3184 N N . SER A 1 426 ? 3.254 14.929 -15.558 1.00 98.62 426 SER A N 1
ATOM 3185 C CA . SER A 1 426 ? 2.532 15.708 -16.570 1.00 98.62 426 SER A CA 1
ATOM 3186 C C . SER A 1 426 ? 1.284 14.988 -17.091 1.00 98.62 426 SER A C 1
ATOM 3188 O O . SER A 1 426 ? 0.277 15.648 -17.332 1.00 98.62 426 SER A O 1
ATOM 3190 N N . VAL A 1 427 ? 1.293 13.653 -17.218 1.00 98.75 427 VAL A N 1
ATOM 3191 C CA . VAL A 1 427 ? 0.078 12.882 -17.556 1.00 98.75 427 VAL A CA 1
ATOM 3192 C C . VAL A 1 427 ? -1.008 13.099 -16.499 1.00 98.75 427 VAL A C 1
ATOM 3194 O O . VAL A 1 427 ? -2.147 13.394 -16.865 1.00 98.75 427 VAL A O 1
ATOM 3197 N N . MET A 1 428 ? -0.646 13.013 -15.213 1.00 98.12 428 MET A N 1
ATOM 3198 C CA . MET A 1 428 ? -1.556 13.231 -14.080 1.00 98.12 428 MET A CA 1
ATOM 3199 C C . MET A 1 428 ? -2.140 14.651 -14.060 1.00 98.12 428 MET A C 1
ATOM 3201 O O . MET A 1 428 ? -3.328 14.832 -13.817 1.00 98.12 428 MET A O 1
ATOM 3205 N N . GLU A 1 429 ? -1.303 15.666 -14.290 1.00 96.94 429 GLU A N 1
ATOM 3206 C CA . GLU A 1 429 ? -1.675 17.075 -14.103 1.00 96.94 429 GLU A CA 1
ATOM 3207 C C . GLU A 1 429 ? -2.303 17.721 -15.351 1.00 96.94 429 GLU A C 1
ATOM 3209 O O . GLU A 1 429 ? -3.014 18.725 -15.236 1.00 96.94 429 GLU A O 1
ATOM 3214 N N . HIS A 1 430 ? -2.049 17.186 -16.550 1.00 97.38 430 HIS A N 1
ATOM 3215 C CA . HIS A 1 430 ? -2.435 17.822 -17.820 1.00 97.38 430 HIS A CA 1
ATOM 3216 C C . HIS A 1 430 ? -3.332 16.966 -18.710 1.00 97.38 430 HIS A C 1
ATOM 3218 O O . HIS A 1 430 ? -3.677 17.377 -19.819 1.00 97.38 430 HIS A O 1
ATOM 3224 N N . THR A 1 431 ? -3.769 15.802 -18.234 1.00 97.56 431 THR A N 1
ATOM 3225 C CA . THR A 1 431 ? -4.737 14.970 -18.949 1.00 97.56 431 THR A CA 1
ATOM 3226 C C . THR A 1 431 ? -5.835 14.479 -18.008 1.00 97.56 431 THR A C 1
ATOM 3228 O O . THR A 1 431 ? -5.729 14.568 -16.792 1.00 97.56 431 THR A O 1
ATOM 3231 N N . THR A 1 432 ? -6.926 13.961 -18.574 1.00 97.31 432 THR A N 1
ATOM 3232 C CA . THR A 1 432 ? -7.936 13.206 -17.802 1.00 97.31 432 THR A CA 1
ATOM 3233 C C . THR A 1 432 ? -7.661 11.699 -17.822 1.00 97.31 432 THR A C 1
ATOM 3235 O O . THR A 1 432 ? -8.470 10.909 -17.334 1.00 97.31 432 THR A O 1
ATOM 3238 N N . HIS A 1 433 ? -6.543 11.293 -18.428 1.00 98.25 433 HIS A N 1
ATOM 3239 C CA . HIS A 1 433 ? -6.112 9.912 -18.555 1.00 98.25 433 HIS A CA 1
ATOM 3240 C C . HIS A 1 433 ? -5.081 9.581 -17.476 1.00 98.25 433 HIS A C 1
ATOM 3242 O O . HIS A 1 433 ? -4.378 10.447 -16.973 1.00 98.25 433 HIS A O 1
ATOM 3248 N N . THR A 1 434 ? -4.978 8.299 -17.143 1.00 98.31 434 THR A N 1
ATOM 3249 C CA . THR A 1 434 ? -4.029 7.817 -16.132 1.00 98.31 434 THR A CA 1
ATOM 3250 C C . THR A 1 434 ? -2.688 7.412 -16.732 1.00 98.31 434 THR A C 1
ATOM 3252 O O . THR A 1 434 ? -1.660 7.552 -16.084 1.00 98.31 434 THR A O 1
ATOM 3255 N N . MET A 1 435 ? -2.682 6.875 -17.953 1.00 98.69 435 MET A N 1
ATOM 3256 C CA . MET A 1 435 ? -1.506 6.220 -18.522 1.00 98.69 435 MET A CA 1
ATOM 3257 C C . MET A 1 435 ? -1.401 6.482 -20.021 1.00 98.69 435 MET A C 1
ATOM 3259 O O . MET A 1 435 ? -2.378 6.288 -20.746 1.00 98.69 435 MET A O 1
ATOM 3263 N N . LEU A 1 436 ? -0.211 6.874 -20.478 1.00 98.81 436 LEU A N 1
ATOM 3264 C CA . LEU A 1 436 ? 0.157 6.966 -21.895 1.00 98.81 436 LEU A CA 1
ATOM 3265 C C . LEU A 1 436 ? 1.316 6.010 -22.187 1.00 98.81 436 LEU A C 1
ATOM 3267 O O . LEU A 1 436 ? 2.130 5.746 -21.308 1.00 98.81 436 LEU A O 1
ATOM 3271 N N . VAL A 1 437 ? 1.410 5.483 -23.410 1.00 98.56 437 VAL A N 1
ATOM 3272 C CA . VAL A 1 437 ? 2.440 4.485 -23.741 1.00 98.56 437 VAL A CA 1
ATOM 3273 C C . VAL A 1 437 ? 3.131 4.730 -25.079 1.00 98.56 437 VAL A C 1
ATOM 3275 O O . VAL A 1 437 ? 2.550 5.331 -25.989 1.00 98.56 437 VAL A O 1
ATOM 3278 N N . GLY A 1 438 ? 4.359 4.226 -25.201 1.00 97.38 438 GLY A N 1
ATOM 3279 C CA . GLY A 1 438 ? 5.106 4.155 -26.452 1.00 97.38 438 GLY A CA 1
ATOM 3280 C C . GLY A 1 438 ? 5.442 5.521 -27.052 1.00 97.38 438 GLY A C 1
ATOM 3281 O O . GLY A 1 438 ? 5.581 6.536 -26.372 1.00 97.38 438 GLY A O 1
ATOM 3282 N N . GLU A 1 439 ? 5.495 5.551 -28.382 1.00 96.88 439 GLU A N 1
ATOM 3283 C CA . GLU A 1 439 ? 5.733 6.758 -29.185 1.00 96.88 439 GLU A CA 1
ATOM 3284 C C . GLU A 1 439 ? 4.763 7.911 -28.887 1.00 96.88 439 GLU A C 1
ATOM 3286 O O . GLU A 1 439 ? 5.128 9.084 -28.965 1.00 96.88 439 GLU A O 1
ATOM 3291 N N . GLN A 1 440 ? 3.514 7.600 -28.538 1.00 98.25 440 GLN A N 1
ATOM 3292 C CA . GLN A 1 440 ? 2.502 8.621 -28.266 1.00 98.25 440 GLN A CA 1
ATOM 3293 C C . GLN A 1 440 ? 2.717 9.273 -26.895 1.00 98.25 440 GLN A C 1
ATOM 3295 O O . GLN A 1 440 ? 2.422 10.457 -26.743 1.00 98.25 440 GLN A O 1
ATOM 3300 N N . ALA A 1 441 ? 3.287 8.546 -25.927 1.00 98.50 441 ALA A N 1
ATOM 3301 C CA . ALA A 1 441 ? 3.745 9.145 -24.675 1.00 98.50 441 ALA A CA 1
ATOM 3302 C C . ALA A 1 441 ? 4.916 10.108 -24.917 1.00 98.50 441 ALA A C 1
ATOM 3304 O O . ALA A 1 441 ? 4.940 11.194 -24.343 1.00 98.50 441 ALA A O 1
ATOM 3305 N N . SER A 1 442 ? 5.844 9.756 -25.814 1.00 98.31 442 SER A N 1
ATOM 3306 C CA . SER A 1 442 ? 6.945 10.641 -26.213 1.00 98.31 442 SER A CA 1
ATOM 3307 C C . SER A 1 442 ? 6.432 11.905 -26.900 1.00 98.31 442 SER A C 1
ATOM 3309 O O . SER A 1 442 ? 6.846 12.998 -26.534 1.00 98.31 442 SER A O 1
ATOM 3311 N N . ALA A 1 443 ? 5.490 11.784 -27.841 1.00 98.50 443 ALA A N 1
ATOM 3312 C CA . ALA A 1 443 ? 4.879 12.940 -28.500 1.00 98.50 443 ALA A CA 1
ATOM 3313 C C . ALA A 1 443 ? 4.212 13.890 -27.491 1.00 98.50 443 ALA A C 1
ATOM 3315 O O . ALA A 1 443 ? 4.472 15.092 -27.517 1.00 98.50 443 ALA A O 1
ATOM 3316 N N . PHE A 1 444 ? 3.437 13.342 -26.549 1.00 98.69 444 PHE A N 1
ATOM 3317 C CA . PHE A 1 444 ? 2.867 14.111 -25.442 1.00 98.69 444 PHE A CA 1
ATOM 3318 C C . PHE A 1 444 ? 3.951 14.796 -24.597 1.00 98.69 444 PHE A C 1
ATOM 3320 O O . PHE A 1 444 ? 3.834 15.976 -24.280 1.00 98.69 444 PHE A O 1
ATOM 3327 N N . ALA A 1 445 ? 5.039 14.097 -24.263 1.00 98.69 445 ALA A N 1
ATOM 3328 C CA . ALA A 1 445 ? 6.142 14.690 -23.514 1.00 98.69 445 ALA A CA 1
ATOM 3329 C C . ALA A 1 445 ? 6.754 15.896 -24.255 1.00 98.69 445 ALA A C 1
ATOM 3331 O O . ALA A 1 445 ? 7.006 16.935 -23.648 1.00 98.69 445 ALA A O 1
ATOM 3332 N N . LEU A 1 446 ? 6.938 15.810 -25.575 1.00 98.50 446 LEU A N 1
ATOM 3333 C CA . LEU A 1 446 ? 7.429 16.945 -26.364 1.00 98.50 446 LEU A CA 1
ATOM 3334 C C . LEU A 1 446 ? 6.447 18.128 -26.342 1.00 98.50 446 LEU A C 1
ATOM 3336 O O . LEU A 1 446 ? 6.878 19.273 -26.209 1.00 98.50 446 LEU A O 1
ATOM 3340 N N . GLU A 1 447 ? 5.136 17.871 -26.408 1.00 98.38 447 GLU A N 1
ATOM 3341 C CA . GLU A 1 447 ? 4.101 18.909 -26.269 1.00 98.38 447 GLU A CA 1
ATOM 3342 C C . GLU A 1 447 ? 4.138 19.591 -24.892 1.00 98.38 447 GLU A C 1
ATOM 3344 O O . GLU A 1 447 ? 3.902 20.795 -24.794 1.00 98.38 447 GLU A O 1
ATOM 3349 N N . MET A 1 448 ? 4.482 18.844 -23.838 1.00 98.38 448 MET A N 1
ATOM 3350 C CA . MET A 1 448 ? 4.663 19.361 -22.475 1.00 98.38 448 MET A CA 1
ATOM 3351 C C . MET A 1 448 ? 6.024 20.050 -22.257 1.00 98.38 448 MET A C 1
ATOM 3353 O O . MET A 1 448 ? 6.301 20.539 -21.163 1.00 98.38 448 MET A O 1
ATOM 3357 N N . GLY A 1 449 ? 6.871 20.130 -23.290 1.00 98.12 449 GLY A N 1
ATOM 3358 C CA . GLY A 1 449 ? 8.147 20.847 -23.258 1.00 98.12 449 GLY A CA 1
ATOM 3359 C C . GLY A 1 449 ? 9.351 20.015 -22.810 1.00 98.12 449 GLY A C 1
ATOM 3360 O O . GLY A 1 449 ? 10.423 20.580 -22.581 1.00 98.12 449 GLY A O 1
ATOM 3361 N N . PHE A 1 450 ? 9.217 18.690 -22.699 1.00 98.25 450 PHE A N 1
ATOM 3362 C CA . PHE A 1 450 ? 10.367 17.809 -22.493 1.00 98.25 450 PHE A CA 1
ATOM 3363 C C . PHE A 1 450 ? 11.222 17.736 -23.765 1.00 98.25 450 PHE A C 1
ATOM 3365 O O . PHE A 1 450 ? 10.719 17.825 -24.883 1.00 98.25 450 PHE A O 1
ATOM 3372 N N . ALA A 1 451 ? 12.535 17.573 -23.601 1.00 97.19 451 ALA A N 1
ATOM 3373 C CA . ALA A 1 451 ? 13.457 17.479 -24.726 1.00 97.19 451 ALA A CA 1
ATOM 3374 C C . ALA A 1 451 ? 13.583 16.035 -25.225 1.00 97.19 451 ALA A C 1
ATOM 3376 O O . ALA A 1 451 ? 13.835 15.120 -24.435 1.00 97.19 451 ALA A O 1
ATOM 3377 N N . GLU A 1 452 ? 13.503 15.856 -26.544 1.00 97.19 452 GLU A N 1
ATOM 3378 C CA . GLU A 1 452 ? 13.898 14.600 -27.176 1.00 97.19 452 GLU A CA 1
ATOM 3379 C C . GLU A 1 452 ? 15.397 14.366 -26.948 1.00 97.19 452 GLU A C 1
ATOM 3381 O O . GLU A 1 452 ? 16.221 15.265 -27.122 1.00 97.19 452 GLU A O 1
ATOM 3386 N N . SER A 1 453 ? 15.759 13.174 -26.491 1.00 94.62 453 SER A N 1
ATOM 3387 C CA . SER A 1 453 ? 17.121 12.816 -26.107 1.00 94.62 453 SER A CA 1
ATOM 3388 C C . SER A 1 453 ? 17.409 11.361 -26.430 1.00 94.62 453 SER A C 1
ATOM 3390 O O . SER A 1 453 ? 16.548 10.500 -26.269 1.00 94.62 453 SER A O 1
ATOM 3392 N N . ASP A 1 454 ? 18.650 11.069 -26.807 1.00 94.19 454 ASP A N 1
ATOM 3393 C CA . ASP A 1 454 ? 19.096 9.687 -26.925 1.00 94.19 454 ASP A CA 1
ATOM 3394 C C . ASP A 1 454 ? 19.145 9.023 -25.536 1.00 94.19 454 ASP A C 1
ATOM 3396 O O . ASP A 1 454 ? 19.699 9.585 -24.579 1.00 94.19 454 ASP A O 1
ATOM 3400 N N . LEU A 1 455 ? 18.529 7.843 -25.429 1.00 96.44 455 LEU A N 1
ATOM 3401 C CA . LEU A 1 455 ? 18.532 7.029 -24.215 1.00 96.44 455 LEU A CA 1
ATOM 3402 C C . LEU A 1 455 ? 19.669 6.007 -24.204 1.00 96.44 455 LEU A C 1
ATOM 3404 O O . LEU A 1 455 ? 19.904 5.396 -23.166 1.00 96.44 455 LEU A O 1
ATOM 3408 N N . HIS A 1 456 ? 20.393 5.823 -25.307 1.00 95.00 456 HIS A N 1
ATOM 3409 C CA . HIS A 1 456 ? 21.517 4.898 -25.345 1.00 95.00 456 HIS A CA 1
ATOM 3410 C C . HIS A 1 456 ? 22.736 5.458 -24.605 1.00 95.00 456 HIS A C 1
ATOM 3412 O O . HIS A 1 456 ? 22.986 6.663 -24.539 1.00 95.00 456 HIS A O 1
ATOM 3418 N N . THR A 1 457 ? 23.550 4.547 -24.083 1.00 94.56 457 THR A N 1
ATOM 3419 C CA . THR A 1 457 ? 24.926 4.821 -23.671 1.00 94.56 457 THR A CA 1
ATOM 3420 C C . THR A 1 457 ? 25.861 3.809 -24.316 1.00 94.56 457 THR A C 1
ATOM 3422 O O . THR A 1 457 ? 25.421 2.810 -24.884 1.00 94.56 457 THR A O 1
ATOM 3425 N N . HIS A 1 458 ? 27.174 4.032 -24.206 1.00 94.88 458 HIS A N 1
ATOM 3426 C CA . HIS A 1 458 ? 28.153 3.048 -24.673 1.00 94.88 458 HIS A CA 1
ATOM 3427 C C . HIS A 1 458 ? 27.908 1.672 -24.035 1.00 94.88 458 HIS A C 1
ATOM 3429 O O . HIS A 1 458 ? 27.931 0.662 -24.729 1.00 94.88 458 HIS A O 1
ATOM 3435 N N . ARG A 1 459 ? 27.546 1.653 -22.744 1.00 93.19 459 ARG A N 1
ATOM 3436 C CA . ARG A 1 459 ? 27.215 0.437 -21.999 1.00 93.19 459 ARG A CA 1
ATOM 3437 C C . ARG A 1 459 ? 26.014 -0.301 -22.587 1.00 93.19 459 ARG A C 1
ATOM 3439 O O . ARG A 1 459 ? 26.136 -1.490 -22.861 1.00 93.19 459 ARG A O 1
ATOM 3446 N N . SER A 1 460 ? 24.874 0.366 -22.784 1.00 94.25 460 SER A N 1
ATOM 3447 C CA . SER A 1 460 ? 23.673 -0.304 -23.313 1.00 94.25 460 SER A CA 1
ATOM 3448 C C . SER A 1 460 ? 23.913 -0.841 -24.727 1.00 94.25 460 SER A C 1
ATOM 3450 O O . SER A 1 460 ? 23.508 -1.954 -25.050 1.00 94.25 460 SER A O 1
ATOM 3452 N N . ILE A 1 461 ? 24.650 -0.095 -25.553 1.00 95.88 461 ILE A N 1
ATOM 3453 C CA . ILE A 1 461 ? 25.028 -0.532 -26.901 1.00 95.88 461 ILE A CA 1
ATOM 3454 C C . ILE A 1 461 ? 25.931 -1.773 -26.833 1.00 95.88 461 ILE A C 1
ATOM 3456 O O . ILE A 1 461 ? 25.670 -2.756 -27.524 1.00 95.88 461 ILE A O 1
ATOM 3460 N N . GLU A 1 462 ? 26.964 -1.769 -25.987 1.00 95.44 462 GLU A N 1
ATOM 3461 C CA . GLU A 1 462 ? 27.861 -2.917 -25.801 1.00 95.44 462 GLU A CA 1
ATOM 3462 C C . GLU A 1 462 ? 27.128 -4.150 -25.258 1.00 95.44 462 GLU A C 1
ATOM 3464 O O . GLU A 1 462 ? 27.352 -5.254 -25.758 1.00 95.44 462 GLU A O 1
ATOM 3469 N N . GLN A 1 463 ? 26.219 -3.972 -24.291 1.00 93.31 463 GLN A N 1
ATOM 3470 C CA . GLN A 1 463 ? 25.374 -5.045 -23.758 1.00 93.31 463 GLN A CA 1
ATOM 3471 C C . GLN A 1 463 ? 24.540 -5.688 -24.869 1.00 93.31 463 GLN A C 1
ATOM 3473 O O . GLN A 1 463 ? 24.552 -6.910 -25.023 1.00 93.31 463 GLN A O 1
ATOM 3478 N N . TRP A 1 464 ? 23.868 -4.874 -25.688 1.00 95.69 464 TRP A N 1
ATOM 3479 C CA . TRP A 1 464 ? 23.074 -5.378 -26.804 1.00 95.69 464 TRP A CA 1
ATOM 3480 C C . TRP A 1 464 ? 23.936 -6.070 -27.869 1.00 95.69 464 TRP A C 1
ATOM 3482 O O . TRP A 1 464 ? 23.598 -7.170 -28.306 1.00 95.69 464 TRP A O 1
ATOM 3492 N N . ILE A 1 465 ? 25.086 -5.496 -28.249 1.00 96.88 465 ILE A N 1
ATOM 3493 C CA . ILE A 1 465 ? 26.012 -6.118 -29.212 1.00 96.88 465 ILE A CA 1
ATOM 3494 C C . ILE A 1 465 ? 26.502 -7.473 -28.688 1.00 96.88 465 ILE A C 1
ATOM 3496 O O . ILE A 1 465 ? 26.502 -8.457 -29.431 1.00 96.88 465 ILE A O 1
ATOM 3500 N N . ALA A 1 466 ? 26.909 -7.549 -27.418 1.00 95.62 466 ALA A N 1
ATOM 3501 C CA . ALA A 1 466 ? 27.375 -8.786 -26.798 1.00 95.62 466 ALA A CA 1
ATOM 3502 C C . ALA A 1 466 ? 26.276 -9.860 -26.774 1.00 95.62 466 ALA A C 1
ATOM 3504 O O . ALA A 1 466 ? 26.525 -11.014 -27.135 1.00 95.62 466 ALA A O 1
ATOM 3505 N N . TRP A 1 467 ? 25.051 -9.475 -26.417 1.00 94.56 467 TRP A N 1
ATOM 3506 C CA . TRP A 1 467 ? 23.888 -10.355 -26.410 1.00 94.56 467 TRP A CA 1
ATOM 3507 C C . TRP A 1 467 ? 23.505 -10.852 -27.810 1.00 94.56 467 TRP A C 1
ATOM 3509 O O . TRP A 1 467 ? 23.311 -12.054 -28.020 1.00 94.56 467 TRP A O 1
ATOM 3519 N N . ASN A 1 468 ? 23.488 -9.957 -28.799 1.00 95.12 468 ASN A N 1
ATOM 3520 C CA . ASN A 1 468 ? 23.219 -10.288 -30.195 1.00 95.12 468 ASN A CA 1
ATOM 3521 C C . ASN A 1 468 ? 24.292 -11.243 -30.760 1.00 95.12 468 ASN A C 1
ATOM 3523 O O . ASN A 1 468 ? 23.970 -12.263 -31.373 1.00 95.12 468 ASN A O 1
ATOM 3527 N N . ASN A 1 469 ? 25.572 -10.999 -30.449 1.00 95.81 469 ASN A N 1
ATOM 3528 C CA . ASN A 1 469 ? 26.681 -11.898 -30.796 1.00 95.81 469 ASN A CA 1
ATOM 3529 C C . ASN A 1 469 ? 26.554 -13.281 -30.132 1.00 95.81 469 ASN A C 1
ATOM 3531 O O . ASN A 1 469 ? 27.004 -14.285 -30.691 1.00 95.81 469 ASN A O 1
ATOM 3535 N N . LYS A 1 470 ? 25.888 -13.364 -28.975 1.00 94.12 470 LYS A N 1
ATOM 3536 C CA 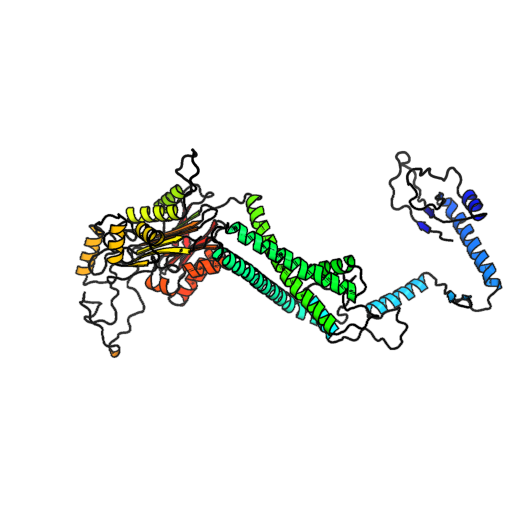. LYS A 1 470 ? 25.545 -14.614 -28.280 1.00 94.12 470 LYS A CA 1
ATOM 3537 C C . LYS A 1 470 ? 24.248 -15.253 -28.801 1.00 94.12 470 LYS A C 1
ATOM 3539 O O . LYS A 1 470 ? 23.645 -16.078 -28.119 1.00 94.12 470 LYS A O 1
ATOM 3544 N N . LYS A 1 471 ? 23.820 -14.919 -30.025 1.00 92.75 471 LYS A N 1
ATOM 3545 C CA . LYS A 1 471 ? 22.576 -15.417 -30.641 1.00 92.75 471 LYS A CA 1
ATOM 3546 C C . LYS A 1 471 ? 21.346 -15.120 -29.779 1.00 92.75 471 LYS A C 1
ATOM 3548 O O . LYS A 1 471 ? 20.466 -15.973 -29.640 1.00 92.75 471 LYS A O 1
ATOM 3553 N N . CYS A 1 472 ? 21.311 -13.923 -29.201 1.00 92.50 472 CYS A N 1
ATOM 3554 C CA . CYS A 1 472 ? 20.176 -13.412 -28.447 1.00 92.50 472 CYS A CA 1
ATOM 3555 C C . CYS A 1 472 ? 19.834 -14.257 -27.213 1.00 92.50 472 CYS A C 1
ATOM 3557 O O . CYS A 1 472 ? 18.674 -14.596 -26.991 1.00 92.50 472 CYS A O 1
ATOM 3559 N N . GLN A 1 473 ? 20.850 -14.663 -26.441 1.00 90.69 473 GLN A N 1
ATOM 3560 C CA . GLN A 1 473 ? 20.668 -15.464 -25.227 1.00 90.69 473 GLN A CA 1
ATOM 3561 C C . GLN A 1 473 ? 21.220 -14.756 -23.982 1.00 90.69 473 GLN A C 1
ATOM 3563 O O . GLN A 1 473 ? 22.377 -14.320 -24.006 1.00 90.69 473 GLN A O 1
ATOM 3568 N N . PRO A 1 474 ? 20.480 -14.761 -22.862 1.00 89.12 474 PRO A N 1
ATOM 3569 C CA . PRO A 1 474 ? 19.136 -15.336 -22.698 1.00 89.12 474 PRO A CA 1
ATOM 3570 C C . PRO A 1 474 ? 18.021 -14.467 -23.317 1.00 89.12 474 PRO A C 1
ATOM 3572 O O . PRO A 1 474 ? 18.236 -13.285 -23.546 1.00 89.12 474 PRO A O 1
ATOM 3575 N N . ASN A 1 475 ? 16.836 -15.022 -23.604 1.00 88.88 475 ASN A N 1
ATOM 3576 C CA . ASN A 1 475 ? 15.680 -14.235 -24.069 1.00 88.88 475 ASN A CA 1
ATOM 3577 C C . ASN A 1 475 ? 14.340 -14.751 -23.526 1.00 88.88 475 ASN A C 1
ATOM 3579 O O . ASN A 1 475 ? 14.249 -15.854 -22.990 1.00 88.88 475 ASN A O 1
ATOM 3583 N N . TYR A 1 476 ? 13.288 -13.955 -23.729 1.00 89.62 476 TYR A N 1
ATOM 3584 C CA . TYR A 1 476 ? 11.936 -14.195 -23.208 1.00 89.62 476 TYR A CA 1
ATOM 3585 C C . TYR A 1 476 ? 10.981 -14.870 -24.210 1.00 89.62 476 TYR A C 1
ATOM 3587 O O . TYR A 1 476 ? 9.773 -14.962 -23.970 1.00 89.62 476 TYR A O 1
ATOM 3595 N N . ARG A 1 477 ? 11.472 -15.314 -25.373 1.00 90.62 477 ARG A N 1
ATOM 3596 C CA . ARG A 1 477 ? 10.636 -15.883 -26.437 1.00 90.62 477 ARG A CA 1
ATOM 3597 C C . ARG A 1 477 ? 10.342 -17.355 -26.139 1.00 90.62 477 ARG A C 1
ATOM 3599 O O . ARG A 1 477 ? 11.238 -18.152 -25.885 1.00 90.62 477 ARG A O 1
ATOM 3606 N N . LYS A 1 478 ? 9.068 -17.744 -26.226 1.00 90.19 478 LYS A N 1
ATOM 3607 C CA . LYS A 1 478 ? 8.600 -19.125 -26.012 1.00 90.19 478 LYS A CA 1
ATOM 3608 C C . LYS A 1 478 ? 7.608 -19.537 -27.090 1.00 90.19 478 LYS A C 1
ATOM 3610 O O . LYS A 1 478 ? 6.890 -18.690 -27.611 1.00 90.19 478 LYS A O 1
ATOM 3615 N N . ASN A 1 479 ? 7.538 -20.836 -27.384 1.00 91.06 479 ASN A N 1
ATOM 3616 C CA . ASN A 1 479 ? 6.579 -21.416 -28.334 1.00 91.06 479 ASN A CA 1
ATOM 3617 C C . ASN A 1 479 ? 6.618 -20.772 -29.734 1.00 91.06 479 ASN A C 1
ATOM 3619 O O . ASN A 1 479 ? 5.583 -20.530 -30.357 1.00 91.06 479 ASN A O 1
ATOM 3623 N N . VAL A 1 480 ? 7.826 -20.497 -30.229 1.00 92.88 480 VAL A N 1
ATOM 3624 C CA . VAL A 1 480 ? 8.064 -19.871 -31.535 1.00 92.88 480 VAL A CA 1
ATOM 3625 C C . VAL A 1 480 ? 9.113 -20.622 -32.357 1.00 92.88 480 VAL A C 1
ATOM 3627 O O . VAL A 1 480 ? 9.915 -21.382 -31.818 1.00 92.88 480 VAL A O 1
ATOM 3630 N N . SER A 1 481 ? 9.084 -20.403 -33.672 1.00 92.56 481 SER A N 1
ATOM 3631 C CA . SER A 1 481 ? 10.071 -20.872 -34.646 1.00 92.56 481 SER A CA 1
ATOM 3632 C C . SER A 1 481 ? 10.695 -19.681 -35.388 1.00 92.56 481 SER A C 1
ATOM 3634 O O . SER A 1 481 ? 9.949 -18.773 -35.762 1.00 92.56 481 SER A O 1
ATOM 3636 N N . PRO A 1 482 ? 12.010 -19.670 -35.673 1.00 93.31 482 PRO A N 1
ATOM 3637 C CA . PRO A 1 482 ? 13.004 -20.690 -35.313 1.00 93.31 482 PRO A CA 1
ATOM 3638 C C . PRO A 1 482 ? 13.199 -20.812 -33.791 1.00 93.31 482 PRO A C 1
ATOM 3640 O O . PRO A 1 482 ? 12.769 -19.940 -33.045 1.00 93.31 482 PRO A O 1
ATOM 3643 N N . ASP A 1 483 ? 13.805 -21.920 -33.345 1.00 90.25 483 ASP A N 1
ATOM 3644 C CA . ASP A 1 483 ? 14.033 -22.239 -31.923 1.00 90.25 483 ASP A CA 1
ATOM 3645 C C . ASP A 1 483 ? 14.657 -21.036 -31.179 1.00 90.25 483 ASP A C 1
ATOM 3647 O O . ASP A 1 483 ? 15.794 -20.659 -31.497 1.00 90.25 483 ASP A O 1
ATOM 3651 N N . PRO A 1 484 ? 13.945 -20.433 -30.203 1.00 90.44 484 PRO A N 1
ATOM 3652 C CA . PRO A 1 484 ? 14.385 -19.210 -29.545 1.00 90.44 484 PRO A CA 1
ATOM 3653 C C . PRO A 1 484 ? 15.639 -19.404 -28.704 1.00 90.44 484 PRO A C 1
ATOM 3655 O O . PRO A 1 484 ? 16.296 -18.422 -28.408 1.00 90.44 484 PRO A O 1
ATOM 3658 N N . SER A 1 485 ? 16.041 -20.636 -28.375 1.00 89.06 485 SER A N 1
ATOM 3659 C CA . SER A 1 485 ? 17.311 -20.898 -27.678 1.00 89.06 485 SER A CA 1
ATOM 3660 C C . SER A 1 485 ? 18.553 -20.794 -28.582 1.00 89.06 485 SER A C 1
ATOM 3662 O O . SER A 1 485 ? 19.685 -20.918 -28.111 1.00 89.06 485 SER A O 1
ATOM 3664 N N . LYS A 1 486 ? 18.366 -20.633 -29.902 1.00 90.81 486 LYS A N 1
ATOM 3665 C CA . LYS A 1 486 ? 19.442 -20.748 -30.909 1.00 90.81 486 LYS A CA 1
ATOM 3666 C C . LYS A 1 486 ? 19.445 -19.655 -31.972 1.00 90.81 486 LYS A C 1
ATOM 3668 O O . LYS A 1 486 ? 20.376 -19.612 -32.779 1.00 90.81 486 LYS A O 1
ATOM 3673 N N . SER A 1 487 ? 18.407 -18.836 -32.033 1.00 91.50 487 SER A N 1
ATOM 3674 C CA . SER A 1 487 ? 18.197 -17.834 -33.074 1.00 91.50 487 SER A CA 1
ATOM 3675 C C . SER A 1 487 ? 17.753 -16.520 -32.443 1.00 91.50 487 SER A C 1
ATOM 3677 O O . SER A 1 487 ? 17.281 -16.524 -31.318 1.00 91.50 487 SER A O 1
ATOM 3679 N N . CYS A 1 488 ? 17.891 -15.424 -33.185 1.00 91.38 488 CYS A N 1
ATOM 3680 C CA . CYS A 1 488 ? 17.337 -14.109 -32.857 1.00 91.38 488 CYS A CA 1
ATOM 3681 C C . CYS A 1 488 ? 15.986 -13.855 -33.555 1.00 91.38 488 CYS A C 1
ATOM 3683 O O . CYS A 1 488 ? 15.471 -12.742 -33.533 1.00 91.38 488 CYS A O 1
ATOM 3685 N N . GLY A 1 489 ? 15.419 -14.869 -34.221 1.00 90.75 489 GLY A N 1
ATOM 3686 C CA . GLY A 1 489 ? 14.232 -14.714 -35.056 1.00 90.75 489 GLY A CA 1
ATOM 3687 C C . GLY A 1 489 ? 14.564 -14.257 -36.490 1.00 90.75 489 GLY A C 1
ATOM 3688 O O . GLY A 1 489 ? 15.654 -14.557 -36.985 1.00 90.75 489 GLY A O 1
ATOM 3689 N N . PRO A 1 490 ? 13.628 -13.586 -37.194 1.00 93.06 490 PRO A N 1
ATOM 3690 C CA . PRO A 1 490 ? 12.290 -13.219 -36.732 1.00 93.06 490 PRO A CA 1
ATOM 3691 C C . PRO A 1 490 ? 11.453 -14.453 -36.394 1.00 93.06 490 PRO A C 1
ATOM 3693 O O . PRO A 1 490 ? 11.520 -15.483 -37.067 1.00 93.06 490 PRO A O 1
ATOM 3696 N N . TYR A 1 491 ? 10.664 -14.341 -35.333 1.00 93.19 491 TYR A N 1
ATOM 3697 C CA . TYR A 1 491 ? 9.897 -15.449 -34.783 1.00 93.19 491 TYR A CA 1
ATOM 3698 C C . TYR A 1 491 ? 8.497 -15.543 -35.382 1.00 93.19 491 TYR A C 1
ATOM 3700 O O . TYR A 1 491 ? 7.837 -14.537 -35.635 1.00 93.19 491 TYR A O 1
ATOM 3708 N N . LYS A 1 492 ? 8.015 -16.773 -35.548 1.00 94.69 492 LYS A N 1
ATOM 3709 C CA . LYS A 1 492 ? 6.626 -17.093 -35.879 1.00 94.69 492 LYS A CA 1
ATOM 3710 C C . LYS A 1 492 ? 6.048 -18.043 -34.830 1.00 94.69 492 LYS A C 1
ATOM 3712 O O . LYS A 1 492 ? 6.790 -18.902 -34.348 1.00 94.69 492 LYS A O 1
ATOM 3717 N N . PRO A 1 493 ? 4.757 -17.925 -34.478 1.00 94.38 493 PRO A N 1
ATOM 3718 C CA . PRO A 1 493 ? 4.124 -18.836 -33.530 1.00 94.38 493 PRO A CA 1
ATOM 3719 C C . PRO A 1 493 ? 4.227 -20.293 -33.985 1.00 94.38 493 PRO A C 1
ATOM 3721 O O . PRO A 1 493 ? 4.019 -20.596 -35.161 1.00 94.38 493 PRO A O 1
ATOM 3724 N N . LEU A 1 494 ? 4.524 -21.191 -33.047 1.00 92.94 494 LEU A N 1
ATOM 3725 C CA . LEU A 1 494 ? 4.343 -22.628 -33.241 1.00 92.94 494 LEU A CA 1
ATOM 3726 C C . LEU A 1 494 ? 2.870 -23.001 -33.062 1.00 92.94 494 LEU A C 1
ATOM 3728 O O . LEU A 1 494 ? 2.146 -22.357 -32.293 1.00 92.94 494 LEU A O 1
ATOM 3732 N N . ASN A 1 495 ? 2.434 -24.082 -33.712 1.00 91.00 495 ASN A N 1
ATOM 3733 C CA . ASN A 1 495 ? 1.120 -24.642 -33.415 1.00 91.00 495 ASN A CA 1
ATOM 3734 C C . ASN A 1 495 ? 1.087 -25.118 -31.952 1.00 91.00 495 ASN A C 1
ATOM 3736 O O . ASN A 1 495 ? 2.095 -25.639 -31.473 1.00 91.00 495 ASN A O 1
ATOM 3740 N N . PRO A 1 496 ? -0.055 -25.015 -31.247 1.00 89.81 496 PRO A N 1
ATOM 3741 C CA . PRO A 1 496 ? -0.188 -25.500 -29.870 1.00 89.81 496 PRO A CA 1
ATOM 3742 C C . PRO A 1 496 ? 0.233 -26.958 -29.655 1.00 89.81 496 PRO A C 1
ATOM 3744 O O . PRO A 1 496 ? 0.758 -27.292 -28.600 1.00 89.81 496 PRO A O 1
ATOM 3747 N N . ALA A 1 497 ? 0.053 -27.814 -30.667 1.00 88.25 497 ALA A N 1
ATOM 3748 C CA . ALA A 1 497 ? 0.494 -29.209 -30.635 1.00 88.25 497 ALA A CA 1
ATOM 3749 C C . ALA A 1 497 ? 2.027 -29.373 -30.586 1.00 88.25 497 ALA A C 1
ATOM 3751 O O . ALA A 1 497 ? 2.513 -30.405 -30.135 1.00 88.25 497 ALA A O 1
ATOM 3752 N N . ASP A 1 498 ? 2.774 -28.356 -31.022 1.00 86.44 498 ASP A N 1
ATOM 3753 C CA . ASP A 1 498 ? 4.237 -28.348 -31.101 1.00 86.44 498 ASP A CA 1
ATOM 3754 C C . ASP A 1 498 ? 4.882 -27.595 -29.921 1.00 86.44 498 ASP A C 1
ATOM 3756 O O . ASP A 1 498 ? 6.099 -27.380 -29.897 1.00 86.44 498 ASP A O 1
ATOM 3760 N N . TRP A 1 499 ? 4.082 -27.143 -28.948 1.00 87.19 499 TRP A N 1
ATOM 3761 C CA . TRP A 1 499 ? 4.597 -26.474 -27.758 1.00 87.19 499 TRP A CA 1
ATOM 3762 C C . TRP A 1 499 ? 5.397 -27.465 -26.921 1.00 87.19 499 TRP A C 1
ATOM 3764 O O . TRP A 1 499 ? 4.923 -28.540 -26.560 1.00 87.19 499 TRP A O 1
ATOM 3774 N N . LYS A 1 500 ? 6.630 -27.088 -26.595 1.00 74.62 500 LYS A N 1
ATOM 3775 C CA . LYS A 1 500 ? 7.455 -27.849 -25.660 1.00 74.62 500 LYS A CA 1
ATOM 3776 C C . LYS A 1 500 ? 7.138 -27.378 -24.247 1.00 74.62 500 LYS A C 1
ATOM 3778 O O . LYS A 1 500 ? 6.899 -26.189 -24.041 1.00 74.62 500 LYS A O 1
ATOM 3783 N N . GLU A 1 501 ? 7.189 -28.284 -23.273 1.00 63.00 501 GLU A N 1
ATOM 3784 C CA . GLU A 1 501 ? 7.237 -27.888 -21.866 1.00 63.00 501 GLU A CA 1
ATOM 3785 C C . GLU A 1 501 ? 8.537 -27.114 -21.624 1.00 63.00 501 GLU A C 1
ATOM 3787 O O . GLU A 1 501 ? 9.609 -27.680 -21.420 1.00 63.00 501 GLU A O 1
ATOM 3792 N N . THR A 1 502 ? 8.466 -25.791 -21.719 1.00 58.25 502 THR A N 1
ATOM 3793 C CA . THR A 1 502 ? 9.518 -24.919 -21.211 1.00 58.25 502 THR A CA 1
ATOM 3794 C C . THR A 1 502 ? 9.381 -24.858 -19.694 1.00 58.25 502 THR A C 1
ATOM 3796 O O . THR A 1 502 ? 8.264 -24.622 -19.217 1.00 58.25 502 THR A O 1
ATOM 3799 N N . PRO A 1 503 ? 10.474 -25.021 -18.925 1.00 51.78 503 PRO A N 1
ATOM 3800 C CA . PRO A 1 503 ? 10.467 -24.696 -17.505 1.00 51.78 503 PRO A CA 1
ATOM 3801 C C . PRO A 1 503 ? 9.837 -23.314 -17.299 1.00 51.78 503 PRO A C 1
ATOM 3803 O O . PRO A 1 503 ? 10.065 -22.407 -18.099 1.00 51.78 503 PRO A O 1
ATOM 3806 N N . SER A 1 504 ? 9.046 -23.147 -16.239 1.00 46.50 504 SER A N 1
ATOM 3807 C CA . SER A 1 504 ? 8.371 -21.887 -15.869 1.00 46.50 504 SER A CA 1
ATOM 3808 C C . SER A 1 504 ? 9.351 -20.775 -15.429 1.00 46.50 504 SER A C 1
ATOM 3810 O O . SER A 1 504 ? 9.006 -19.941 -14.596 1.00 46.50 504 SER A O 1
ATOM 3812 N N . TYR A 1 505 ? 10.583 -20.790 -15.930 1.00 47.84 505 TYR A N 1
ATOM 3813 C CA . TYR A 1 505 ? 11.715 -20.043 -15.411 1.00 47.84 505 TYR A CA 1
ATOM 3814 C C . TYR A 1 505 ? 12.155 -18.959 -16.397 1.00 47.84 505 TYR A C 1
ATOM 3816 O O . TYR A 1 505 ? 12.438 -19.252 -17.561 1.00 47.84 505 TYR A O 1
ATOM 3824 N N . SER A 1 506 ? 12.200 -17.718 -15.903 1.00 50.91 506 SER A N 1
ATOM 3825 C CA . SER A 1 506 ? 12.901 -16.608 -16.545 1.00 50.91 506 SER A CA 1
ATOM 3826 C C . SER A 1 506 ? 14.405 -16.884 -16.460 1.00 50.91 506 SER A C 1
ATOM 3828 O O . SER A 1 506 ? 14.889 -17.199 -15.373 1.00 50.91 506 SER A O 1
ATOM 3830 N N . PRO A 1 507 ? 15.149 -16.845 -17.570 1.00 46.59 507 PRO A N 1
ATOM 3831 C CA . PRO A 1 507 ? 16.573 -17.133 -17.559 1.00 46.59 507 PRO A CA 1
ATOM 3832 C C . PRO A 1 507 ? 17.332 -16.021 -16.827 1.00 46.59 507 PRO A C 1
ATOM 3834 O O . PRO A 1 507 ? 17.572 -14.983 -17.421 1.00 46.59 507 PRO A O 1
ATOM 3837 N N . HIS A 1 508 ? 17.729 -16.296 -15.580 1.00 50.50 508 HIS A N 1
ATOM 3838 C CA . HIS A 1 508 ? 18.622 -15.486 -14.742 1.00 50.50 508 HIS A CA 1
ATOM 3839 C C . HIS A 1 508 ? 18.168 -14.037 -14.549 1.00 50.50 508 HIS A C 1
ATOM 3841 O O . HIS A 1 508 ? 18.418 -13.192 -15.390 1.00 50.50 508 HIS A O 1
ATOM 3847 N N . SER A 1 509 ? 17.553 -13.740 -13.406 1.00 47.72 509 SER A N 1
ATOM 3848 C CA . SER A 1 509 ? 17.651 -12.388 -12.861 1.00 47.72 509 SER A CA 1
ATOM 3849 C C . SER A 1 509 ? 18.892 -12.362 -11.976 1.00 47.72 509 SER A C 1
ATOM 3851 O O . SER A 1 509 ? 18.846 -12.788 -10.814 1.00 47.72 509 SER A O 1
ATOM 3853 N N . ASP A 1 510 ? 20.013 -11.921 -12.531 1.00 52.44 510 ASP A N 1
ATOM 3854 C CA . ASP A 1 510 ? 21.026 -11.353 -11.651 1.00 52.44 510 ASP A CA 1
ATOM 3855 C C . ASP A 1 510 ? 20.408 -10.113 -10.975 1.00 52.44 510 ASP A C 1
ATOM 3857 O O . ASP A 1 510 ? 19.441 -9.537 -11.482 1.00 52.44 510 ASP A O 1
ATOM 3861 N N . GLU A 1 511 ? 20.928 -9.719 -9.809 1.00 49.66 511 GLU A N 1
ATOM 3862 C CA . GLU A 1 511 ? 20.469 -8.540 -9.045 1.00 49.66 511 GLU A CA 1
ATOM 3863 C C . GLU A 1 511 ? 20.286 -7.311 -9.963 1.00 49.66 511 GLU A C 1
ATOM 3865 O O . GLU A 1 511 ? 19.335 -6.565 -9.828 1.00 49.66 511 GLU A O 1
ATOM 3870 N N . PHE A 1 512 ? 21.090 -7.200 -11.023 1.00 54.91 512 PHE A N 1
ATOM 3871 C CA . PHE A 1 512 ? 21.110 -6.068 -11.950 1.00 54.91 512 PHE A CA 1
ATOM 3872 C C . PHE A 1 512 ? 20.157 -6.142 -13.160 1.00 54.91 512 PHE A C 1
ATOM 3874 O O . PHE A 1 512 ? 20.262 -5.288 -14.041 1.00 54.91 512 PHE A O 1
ATOM 3881 N N . ASP A 1 513 ? 19.263 -7.132 -13.264 1.00 56.12 513 ASP A N 1
ATOM 3882 C CA . ASP A 1 513 ? 18.451 -7.304 -14.482 1.00 56.12 513 ASP A CA 1
ATOM 3883 C C . ASP A 1 513 ? 17.097 -6.570 -14.461 1.00 56.12 513 ASP A C 1
ATOM 3885 O O . ASP A 1 513 ? 16.593 -6.229 -15.539 1.00 56.12 513 ASP A O 1
ATOM 3889 N N . HIS A 1 514 ? 16.500 -6.299 -13.285 1.00 63.28 514 HIS A N 1
ATOM 3890 C CA . HIS A 1 514 ? 15.114 -5.790 -13.155 1.00 63.28 514 HIS A CA 1
ATOM 3891 C C . HIS A 1 514 ? 14.872 -4.775 -12.022 1.00 63.28 514 HIS A C 1
ATOM 3893 O O . HIS A 1 514 ? 13.721 -4.558 -11.623 1.00 63.28 514 HIS A O 1
ATOM 3899 N N . ASP A 1 515 ? 15.916 -4.150 -11.484 1.00 77.94 515 ASP A N 1
ATOM 3900 C CA . ASP A 1 515 ? 15.726 -3.251 -10.349 1.00 77.94 515 ASP A CA 1
ATOM 3901 C C . ASP A 1 515 ? 14.907 -2.009 -10.713 1.00 77.94 515 ASP A C 1
ATOM 3903 O O . ASP A 1 515 ? 14.968 -1.437 -11.802 1.00 77.94 515 ASP A O 1
ATOM 3907 N N . THR A 1 516 ? 14.054 -1.620 -9.777 1.00 87.94 516 THR A N 1
ATOM 3908 C CA . THR A 1 516 ? 13.158 -0.477 -9.902 1.00 87.94 516 THR A CA 1
ATOM 3909 C C . THR A 1 516 ? 13.343 0.386 -8.671 1.00 87.94 516 THR A C 1
ATOM 3911 O O . THR A 1 516 ? 13.320 -0.126 -7.545 1.00 87.94 516 THR A O 1
ATOM 3914 N N . ILE A 1 517 ? 13.489 1.701 -8.859 1.00 97.25 517 ILE A N 1
ATOM 3915 C CA . ILE A 1 517 ? 13.274 2.617 -7.743 1.00 97.25 517 ILE A CA 1
ATOM 3916 C C . ILE A 1 517 ? 11.771 2.742 -7.537 1.00 97.25 517 ILE A C 1
ATOM 3918 O O . ILE A 1 517 ? 11.049 3.181 -8.426 1.00 97.25 517 ILE A O 1
ATOM 3922 N N . GLY A 1 518 ? 11.302 2.347 -6.362 1.00 98.00 518 GLY A N 1
ATOM 3923 C CA . GLY A 1 518 ? 9.968 2.632 -5.867 1.00 98.00 518 GLY A CA 1
ATOM 3924 C C . GLY A 1 518 ? 10.105 3.456 -4.597 1.00 98.00 518 GLY A C 1
ATOM 3925 O O . GLY A 1 518 ? 10.732 2.999 -3.644 1.00 98.00 518 GLY A O 1
ATOM 3926 N N . MET A 1 519 ? 9.561 4.669 -4.590 1.00 98.56 519 MET A N 1
ATOM 3927 C CA . MET A 1 519 ? 9.661 5.632 -3.498 1.00 98.56 519 MET A CA 1
ATOM 3928 C C . MET A 1 519 ? 8.282 5.948 -2.923 1.00 98.56 519 MET A C 1
ATOM 3930 O O . MET A 1 519 ? 7.323 6.164 -3.662 1.00 98.56 519 MET A O 1
ATOM 3934 N N . ILE A 1 520 ? 8.198 6.025 -1.596 1.00 98.06 520 ILE A N 1
ATOM 3935 C CA . ILE A 1 520 ? 7.018 6.461 -0.848 1.00 98.06 520 ILE A CA 1
ATOM 3936 C C . ILE A 1 520 ? 7.431 7.630 0.037 1.00 98.06 520 ILE A C 1
ATOM 3938 O O . ILE A 1 520 ? 8.447 7.579 0.736 1.00 98.06 520 ILE A O 1
ATOM 3942 N N . VAL A 1 521 ? 6.603 8.667 0.044 1.00 96.81 521 VAL A N 1
ATOM 3943 C CA . VAL A 1 521 ? 6.753 9.821 0.921 1.00 96.81 521 VAL A CA 1
ATOM 3944 C C . VAL A 1 521 ? 5.504 9.952 1.782 1.00 96.81 521 VAL A C 1
ATOM 3946 O O . VAL A 1 521 ? 4.404 10.176 1.275 1.00 96.81 521 VAL A O 1
ATOM 3949 N N . ILE A 1 522 ? 5.674 9.834 3.099 1.00 94.00 522 ILE A N 1
ATOM 3950 C CA . ILE A 1 522 ? 4.625 10.074 4.092 1.00 94.00 522 ILE A CA 1
ATOM 3951 C C . ILE A 1 522 ? 4.842 11.465 4.681 1.00 94.00 522 ILE A C 1
ATOM 3953 O O . ILE A 1 522 ? 5.746 11.679 5.486 1.00 94.00 522 ILE A O 1
ATOM 3957 N N . GLY A 1 523 ? 4.023 12.428 4.268 1.00 87.19 523 GLY A N 1
ATOM 3958 C CA . GLY A 1 523 ? 3.989 13.767 4.846 1.00 87.19 523 GLY A CA 1
ATOM 3959 C C . GLY A 1 523 ? 3.054 13.856 6.055 1.00 87.19 523 GLY A C 1
ATOM 3960 O O . GLY A 1 523 ? 2.377 12.903 6.428 1.00 87.19 523 GLY A O 1
ATOM 3961 N N . ALA A 1 524 ? 2.965 15.043 6.659 1.00 79.31 524 ALA A N 1
ATOM 3962 C CA . ALA A 1 524 ? 2.115 15.262 7.835 1.00 79.31 524 ALA A CA 1
ATOM 3963 C C . ALA A 1 524 ? 0.602 15.149 7.548 1.00 79.31 524 ALA A C 1
ATOM 3965 O O . ALA A 1 524 ? -0.176 14.864 8.454 1.00 79.31 524 ALA A O 1
ATOM 3966 N N . ASN A 1 525 ? 0.170 15.425 6.312 1.00 74.25 525 ASN A N 1
ATOM 3967 C CA . ASN A 1 525 ? -1.249 15.448 5.923 1.00 74.25 525 ASN A CA 1
ATOM 3968 C C . ASN A 1 525 ? -1.540 14.771 4.574 1.00 74.25 525 ASN A C 1
ATOM 3970 O O . ASN A 1 525 ? -2.697 14.744 4.159 1.00 74.25 525 ASN A O 1
ATOM 3974 N N . ALA A 1 526 ? -0.508 14.304 3.878 1.00 85.62 526 ALA A N 1
ATOM 3975 C CA . ALA A 1 526 ? -0.596 13.762 2.531 1.00 85.62 526 ALA A CA 1
ATOM 3976 C C . ALA A 1 526 ? 0.467 12.680 2.355 1.00 85.62 526 ALA A C 1
ATOM 3978 O O . ALA A 1 526 ? 1.477 12.673 3.062 1.00 85.62 526 ALA A O 1
ATOM 3979 N N . THR A 1 527 ? 0.245 11.793 1.399 1.00 93.38 527 THR A N 1
ATOM 3980 C CA . THR A 1 527 ? 1.184 10.754 0.992 1.00 93.38 527 THR A CA 1
ATOM 3981 C C . THR A 1 527 ? 1.330 10.799 -0.520 1.00 93.38 527 THR A C 1
ATOM 3983 O O . THR A 1 527 ? 0.387 11.162 -1.220 1.00 93.38 527 THR A O 1
ATOM 3986 N N . ALA A 1 528 ? 2.507 10.463 -1.022 1.00 97.75 528 ALA A N 1
ATOM 3987 C CA . ALA A 1 528 ? 2.734 10.282 -2.446 1.00 97.75 528 ALA A CA 1
ATOM 3988 C C . ALA A 1 528 ? 3.643 9.083 -2.656 1.00 97.75 528 ALA A C 1
ATOM 3990 O O . ALA A 1 528 ? 4.437 8.727 -1.781 1.00 97.75 528 ALA A O 1
ATOM 3991 N N . GLY A 1 529 ? 3.531 8.471 -3.823 1.00 98.38 529 GLY A N 1
ATOM 3992 C CA . GLY A 1 529 ? 4.419 7.398 -4.224 1.00 98.38 529 GLY A CA 1
ATOM 3993 C C . GLY A 1 529 ? 4.751 7.501 -5.695 1.00 98.38 529 GLY A C 1
ATOM 3994 O O . GLY A 1 529 ? 3.991 8.074 -6.473 1.00 98.38 529 GLY A O 1
ATOM 3995 N N . GLY A 1 530 ? 5.892 6.949 -6.076 1.00 98.44 530 GLY A N 1
ATOM 3996 C CA . GLY A 1 530 ? 6.254 6.854 -7.475 1.00 98.44 530 GLY A CA 1
ATOM 3997 C C . GLY A 1 530 ? 7.334 5.827 -7.727 1.00 98.44 530 GLY A C 1
ATOM 3998 O O . GLY A 1 530 ? 8.055 5.422 -6.816 1.00 98.44 530 GLY A O 1
ATOM 3999 N N . SER A 1 531 ? 7.418 5.395 -8.972 1.00 98.50 531 SER A N 1
ATOM 4000 C CA . SER A 1 531 ? 8.354 4.378 -9.428 1.00 98.50 531 SER A CA 1
ATOM 4001 C C . SER A 1 531 ? 8.922 4.731 -10.790 1.00 98.50 531 SER A C 1
ATOM 4003 O O . SER A 1 531 ? 8.247 5.377 -11.590 1.00 98.50 531 SER A O 1
ATOM 4005 N N . SER A 1 532 ? 10.157 4.304 -11.049 1.00 98.25 532 SER A N 1
ATOM 4006 C CA . SER A 1 532 ? 10.817 4.448 -12.349 1.00 98.25 532 SER A CA 1
ATOM 4007 C C . SER A 1 532 ? 11.789 3.294 -12.604 1.00 98.25 532 SER A C 1
ATOM 4009 O O . SER A 1 532 ? 12.454 2.814 -11.683 1.00 98.25 532 SER A O 1
ATOM 4011 N N . THR A 1 533 ? 11.857 2.826 -13.848 1.00 97.12 533 THR A N 1
ATOM 4012 C CA . THR A 1 533 ? 12.762 1.755 -14.293 1.00 97.12 533 THR A CA 1
ATOM 4013 C C . THR A 1 533 ? 12.975 1.825 -15.808 1.00 97.12 533 THR A C 1
ATOM 4015 O O . THR A 1 533 ? 12.146 2.361 -16.545 1.00 97.12 533 THR A O 1
ATOM 4018 N N . ASN A 1 534 ? 14.072 1.250 -16.299 1.00 94.88 534 ASN A N 1
ATOM 4019 C CA . ASN A 1 534 ? 14.234 0.896 -17.715 1.00 94.88 534 ASN A CA 1
ATOM 4020 C C . ASN A 1 534 ? 13.820 -0.560 -18.013 1.00 94.88 534 ASN A C 1
ATOM 4022 O O . ASN A 1 534 ? 13.850 -1.010 -19.162 1.00 94.88 534 ASN A O 1
ATOM 4026 N N . GLY A 1 535 ? 13.322 -1.272 -17.002 1.00 93.12 535 GLY A N 1
ATOM 4027 C CA . GLY A 1 535 ? 12.687 -2.572 -17.118 1.00 93.12 535 GLY A CA 1
ATOM 4028 C C . GLY A 1 535 ? 13.672 -3.702 -17.392 1.00 93.12 535 GLY A C 1
ATOM 4029 O O . GLY A 1 535 ? 14.847 -3.647 -17.049 1.00 93.12 535 GLY A O 1
ATOM 4030 N N . ALA A 1 536 ? 13.153 -4.768 -17.998 1.00 91.94 536 ALA A N 1
ATOM 4031 C CA . ALA A 1 536 ? 13.905 -5.992 -18.192 1.00 91.94 536 ALA A CA 1
ATOM 4032 C C . ALA A 1 536 ? 14.985 -5.907 -19.273 1.00 91.94 536 ALA A C 1
ATOM 4034 O O . ALA A 1 536 ? 14.696 -5.542 -20.415 1.00 91.94 536 ALA A O 1
ATOM 4035 N N . LEU A 1 537 ? 16.212 -6.316 -18.932 1.00 92.12 537 LEU A N 1
ATOM 4036 C CA . LEU A 1 537 ? 17.304 -6.436 -19.894 1.00 92.12 537 LEU A CA 1
ATOM 4037 C C . LEU A 1 537 ? 16.908 -7.394 -21.028 1.00 92.12 537 LEU A C 1
ATOM 4039 O O . LEU A 1 537 ? 16.472 -8.518 -20.777 1.00 92.12 537 LEU A O 1
ATOM 4043 N N . HIS A 1 538 ? 17.043 -6.936 -22.276 1.00 93.06 538 HIS A N 1
ATOM 4044 C CA . HIS A 1 538 ? 16.705 -7.665 -23.509 1.00 93.06 538 HIS A CA 1
ATOM 4045 C C . HIS A 1 538 ? 15.234 -8.075 -23.614 1.00 93.06 538 HIS A C 1
ATOM 4047 O O . HIS A 1 538 ? 14.887 -9.083 -24.243 1.00 93.06 538 HIS A O 1
ATOM 4053 N N . LYS A 1 539 ? 14.355 -7.291 -22.980 1.00 93.19 539 LYS A N 1
ATOM 4054 C CA . LYS A 1 539 ? 12.904 -7.447 -23.077 1.00 93.19 539 LYS A CA 1
ATOM 4055 C C . LYS A 1 539 ? 12.432 -7.445 -24.530 1.00 93.19 539 LYS A C 1
ATOM 4057 O O . LYS A 1 539 ? 13.049 -6.857 -25.418 1.00 93.19 539 LYS A O 1
ATOM 4062 N N . VAL A 1 540 ? 11.294 -8.095 -24.762 1.00 94.69 540 VAL A N 1
ATOM 4063 C CA . VAL A 1 540 ? 10.588 -7.962 -26.040 1.00 94.69 540 VAL A CA 1
ATOM 4064 C C . VAL A 1 540 ? 10.146 -6.494 -26.186 1.00 94.69 540 VAL A C 1
ATOM 4066 O O . VAL A 1 540 ? 9.596 -5.960 -25.221 1.00 94.69 540 VAL A O 1
ATOM 4069 N N . PRO A 1 541 ? 10.353 -5.842 -27.344 1.00 95.56 541 PRO A N 1
ATOM 4070 C CA . PRO A 1 541 ? 9.948 -4.461 -27.582 1.00 95.56 541 PRO A CA 1
ATOM 4071 C C . PRO A 1 541 ? 8.472 -4.251 -27.240 1.00 95.56 541 PRO A C 1
ATOM 4073 O O . PRO A 1 541 ? 7.622 -5.072 -27.603 1.00 95.56 541 PRO A O 1
ATOM 4076 N N . GLY A 1 542 ? 8.174 -3.173 -26.514 1.00 95.19 542 GLY A N 1
ATOM 4077 C CA . GLY A 1 542 ? 6.839 -2.894 -25.980 1.00 95.19 542 GLY A CA 1
ATOM 4078 C C . GLY A 1 542 ? 6.472 -3.647 -24.694 1.00 95.19 542 GLY A C 1
ATOM 4079 O O . GLY A 1 542 ? 5.333 -3.538 -24.239 1.00 95.19 542 GLY A O 1
ATOM 4080 N N . ARG A 1 543 ? 7.382 -4.429 -24.089 1.00 96.00 543 ARG A N 1
ATOM 4081 C CA . ARG A 1 543 ? 7.156 -5.029 -22.762 1.00 96.00 543 ARG A CA 1
ATOM 4082 C C . ARG A 1 543 ? 7.109 -3.937 -21.702 1.00 96.00 543 ARG A C 1
ATOM 4084 O O . ARG A 1 543 ? 8.074 -3.198 -21.529 1.00 96.00 543 ARG A O 1
ATOM 4091 N N . VAL A 1 544 ? 6.041 -3.968 -20.914 1.00 97.00 544 VAL A N 1
ATOM 4092 C CA . VAL A 1 544 ? 5.815 -3.096 -19.760 1.00 97.00 544 VAL A CA 1
ATOM 4093 C C . VAL A 1 544 ? 5.857 -3.928 -18.481 1.00 97.00 544 VAL A C 1
ATOM 4095 O O . VAL A 1 544 ? 5.278 -5.013 -18.444 1.00 97.00 544 VAL A O 1
ATOM 4098 N N . GLY A 1 545 ? 6.575 -3.447 -17.463 1.00 94.81 545 GLY A N 1
ATOM 4099 C CA . GLY A 1 545 ? 6.666 -4.095 -16.149 1.00 94.81 545 GLY A CA 1
ATOM 4100 C C . GLY A 1 545 ? 5.556 -3.692 -15.172 1.00 94.81 545 GLY A C 1
ATOM 4101 O O . GLY A 1 545 ? 4.501 -3.191 -15.554 1.00 94.81 545 GLY A O 1
ATOM 4102 N N . ASP A 1 546 ? 5.798 -3.912 -13.883 1.00 96.81 546 ASP A N 1
ATOM 4103 C CA . ASP A 1 546 ? 4.934 -3.485 -12.777 1.00 96.81 546 ASP A CA 1
ATOM 4104 C C . ASP A 1 546 ? 5.107 -2.004 -12.412 1.00 96.81 546 ASP A C 1
ATOM 4106 O O . ASP A 1 546 ? 4.157 -1.383 -11.934 1.00 96.81 546 ASP A O 1
ATOM 4110 N N . ALA A 1 547 ? 6.290 -1.437 -12.661 1.00 97.00 547 ALA A N 1
ATOM 4111 C CA . ALA A 1 547 ? 6.649 -0.073 -12.283 1.00 97.00 547 ALA A CA 1
ATOM 4112 C C . ALA A 1 547 ? 5.645 1.016 -12.714 1.00 97.00 547 ALA A C 1
ATOM 4114 O O . ALA A 1 547 ? 5.383 1.894 -11.894 1.00 97.00 547 ALA A O 1
ATOM 4115 N N . PRO A 1 548 ? 5.032 1.002 -13.917 1.00 98.25 548 PRO A N 1
ATOM 4116 C CA . PRO A 1 548 ? 4.067 2.025 -14.309 1.00 98.25 548 PRO A CA 1
ATOM 4117 C C . PRO A 1 548 ? 2.611 1.643 -13.974 1.00 98.25 548 PRO A C 1
ATOM 4119 O O . PRO A 1 548 ? 1.676 2.307 -14.419 1.00 98.25 548 PRO A O 1
ATOM 4122 N N . ILE A 1 549 ? 2.386 0.552 -13.230 1.00 98.44 549 ILE A N 1
ATOM 4123 C CA . ILE A 1 549 ? 1.057 0.004 -12.943 1.00 98.44 549 ILE A CA 1
ATOM 4124 C C . ILE A 1 549 ? 0.694 0.248 -11.476 1.00 98.44 549 ILE A C 1
ATOM 4126 O O . ILE A 1 549 ? 1.254 -0.366 -10.562 1.00 98.44 549 ILE A O 1
ATOM 4130 N N . ALA A 1 550 ? -0.300 1.112 -11.248 1.00 98.25 550 ALA A N 1
ATOM 4131 C CA . ALA A 1 550 ? -0.813 1.404 -9.912 1.00 98.25 550 ALA A CA 1
ATOM 4132 C C . ALA A 1 550 ? -1.285 0.119 -9.219 1.00 98.25 550 ALA A C 1
ATOM 4134 O O . ALA A 1 550 ? -2.066 -0.660 -9.768 1.00 98.25 550 ALA A O 1
ATOM 4135 N N . GLY A 1 551 ? -0.809 -0.108 -7.999 1.00 97.88 551 GLY A N 1
ATOM 4136 C CA . GLY A 1 551 ? -1.120 -1.307 -7.227 1.00 97.88 551 GLY A CA 1
ATOM 4137 C C . GLY A 1 551 ? -0.145 -2.458 -7.436 1.00 97.88 551 GLY A C 1
ATOM 4138 O O . GLY A 1 551 ? -0.032 -3.292 -6.538 1.00 97.88 551 GLY A O 1
ATOM 4139 N N . ALA A 1 552 ? 0.584 -2.489 -8.554 1.00 98.00 552 ALA A N 1
ATOM 4140 C CA . ALA A 1 552 ? 1.680 -3.426 -8.769 1.00 98.00 552 ALA A CA 1
ATOM 4141 C C . ALA A 1 552 ? 2.990 -2.831 -8.245 1.00 98.00 552 ALA A C 1
ATOM 4143 O O . ALA A 1 552 ? 3.403 -3.203 -7.148 1.00 98.00 552 ALA A O 1
ATOM 4144 N N . GLY A 1 553 ? 3.570 -1.870 -8.973 1.00 96.62 553 GLY A N 1
ATOM 4145 C CA . GLY A 1 553 ? 4.811 -1.202 -8.593 1.00 96.62 553 GLY A CA 1
ATOM 4146 C C . GLY A 1 553 ? 4.619 -0.362 -7.337 1.00 96.62 553 GLY A C 1
ATOM 4147 O O . GLY A 1 553 ? 5.221 -0.645 -6.308 1.00 96.62 553 GLY A O 1
ATOM 4148 N N . VAL A 1 554 ? 3.710 0.616 -7.364 1.00 98.62 554 VAL A N 1
ATOM 4149 C CA . VAL A 1 554 ? 3.461 1.522 -6.228 1.00 98.62 554 VAL A CA 1
ATOM 4150 C C . VAL A 1 554 ? 1.970 1.712 -5.977 1.00 98.62 554 VAL A C 1
ATOM 4152 O O . VAL A 1 554 ? 1.156 1.700 -6.902 1.00 98.62 554 VAL A O 1
ATOM 4155 N N . TYR A 1 555 ? 1.600 1.879 -4.708 1.00 98.81 555 TYR A N 1
ATOM 4156 C CA . TYR A 1 555 ? 0.266 2.315 -4.305 1.00 98.81 555 TYR A CA 1
ATOM 4157 C C . TYR A 1 555 ? 0.332 3.130 -3.016 1.00 98.81 555 TYR A C 1
ATOM 4159 O O . TYR A 1 555 ? 1.032 2.740 -2.081 1.00 98.81 555 TYR A O 1
ATOM 4167 N N . VAL A 1 556 ? -0.412 4.233 -2.948 1.00 98.50 556 VAL A N 1
ATOM 4168 C CA . VAL A 1 556 ? -0.471 5.112 -1.771 1.00 98.50 556 VAL A CA 1
ATOM 4169 C C . VAL A 1 556 ? -1.898 5.579 -1.489 1.00 98.50 556 VAL A C 1
ATOM 4171 O O . VAL A 1 556 ? -2.699 5.751 -2.404 1.00 98.50 556 VAL A O 1
ATOM 4174 N N . ASP A 1 557 ? -2.215 5.783 -0.214 1.00 97.94 557 ASP A N 1
ATOM 4175 C CA . ASP A 1 557 ? -3.478 6.339 0.272 1.00 97.94 557 ASP A CA 1
ATOM 4176 C C . ASP A 1 557 ? -3.212 7.135 1.560 1.00 97.94 557 ASP A C 1
ATOM 4178 O O . ASP A 1 557 ? -2.723 6.594 2.555 1.00 97.94 557 ASP A O 1
ATOM 4182 N N . SER A 1 558 ? -3.572 8.419 1.567 1.00 92.50 558 SER A N 1
ATOM 4183 C CA . SER A 1 558 ? -3.342 9.342 2.685 1.00 92.50 558 SER A CA 1
ATOM 4184 C C . SER A 1 558 ? -4.165 9.022 3.942 1.00 92.50 558 SER A C 1
ATOM 4186 O O . SER A 1 558 ? -3.942 9.634 4.986 1.00 92.50 558 SER A O 1
ATOM 4188 N N . GLU A 1 559 ? -5.102 8.073 3.882 1.00 91.56 559 GLU A N 1
ATOM 4189 C CA . GLU A 1 559 ? -5.801 7.521 5.047 1.00 91.56 559 GLU A CA 1
ATOM 4190 C C . GLU A 1 559 ? -5.087 6.304 5.662 1.00 91.56 559 GLU A C 1
ATOM 4192 O O . GLU A 1 559 ? -5.465 5.871 6.752 1.00 91.56 559 GLU A O 1
ATOM 4197 N N . VAL A 1 560 ? -4.067 5.751 4.994 1.00 95.12 560 VAL A N 1
ATOM 4198 C CA . VAL A 1 560 ? -3.427 4.485 5.390 1.00 95.12 560 VAL A CA 1
ATOM 4199 C C . VAL A 1 560 ? -1.904 4.554 5.373 1.00 95.12 560 VAL A C 1
ATOM 4201 O O . VAL A 1 560 ? -1.267 4.315 6.400 1.00 95.12 560 VAL A O 1
ATOM 4204 N N . GLY A 1 561 ? -1.303 4.851 4.222 1.00 97.06 561 GLY A N 1
ATOM 4205 C CA . GLY A 1 561 ? 0.120 4.660 3.975 1.00 97.06 561 GLY A CA 1
ATOM 4206 C C . GLY A 1 561 ? 0.439 4.395 2.510 1.00 97.06 561 GLY A C 1
ATOM 4207 O O . GLY A 1 561 ? -0.342 4.719 1.621 1.00 97.06 561 GLY A O 1
ATOM 4208 N N . GLY A 1 562 ? 1.581 3.762 2.263 1.00 98.44 562 GLY A N 1
ATOM 4209 C CA . GLY A 1 562 ? 2.051 3.410 0.935 1.00 98.44 562 GLY A CA 1
ATOM 4210 C C . GLY A 1 562 ? 2.869 2.130 0.898 1.00 98.44 562 GLY A C 1
ATOM 4211 O O . GLY A 1 562 ? 3.431 1.709 1.911 1.00 98.44 562 GLY A O 1
ATOM 4212 N N . ALA A 1 563 ? 2.945 1.532 -0.284 1.00 98.81 563 ALA A N 1
ATOM 4213 C CA . ALA A 1 563 ? 3.818 0.409 -0.581 1.00 98.81 563 ALA A CA 1
ATOM 4214 C C . ALA A 1 563 ? 4.438 0.561 -1.977 1.00 98.81 563 ALA A C 1
ATOM 4216 O O . ALA A 1 563 ? 3.802 1.100 -2.887 1.00 98.81 563 ALA A O 1
ATOM 4217 N N . ALA A 1 564 ? 5.675 0.094 -2.121 1.00 98.50 564 ALA A N 1
ATOM 4218 C CA . ALA A 1 564 ? 6.447 0.152 -3.352 1.00 98.50 564 ALA A CA 1
ATOM 4219 C C . ALA A 1 564 ? 7.258 -1.137 -3.526 1.00 98.50 564 ALA A C 1
ATOM 4221 O O . ALA A 1 564 ? 7.842 -1.633 -2.561 1.00 98.50 564 ALA A O 1
ATOM 4222 N N . GLY A 1 565 ? 7.266 -1.681 -4.740 1.00 95.69 565 GLY A N 1
ATOM 4223 C CA . GLY A 1 565 ? 7.869 -2.963 -5.085 1.00 95.69 565 GLY A CA 1
ATOM 4224 C C . GLY A 1 565 ? 9.008 -2.862 -6.099 1.00 95.69 565 GLY A C 1
ATOM 4225 O O . GLY A 1 565 ? 9.180 -1.848 -6.771 1.00 95.69 565 GLY A O 1
ATOM 4226 N N . THR A 1 566 ? 9.787 -3.940 -6.182 1.00 95.75 566 THR A N 1
ATOM 4227 C CA . THR A 1 566 ? 10.847 -4.182 -7.175 1.00 95.75 566 THR A CA 1
ATOM 4228 C C . THR A 1 566 ? 10.945 -5.687 -7.456 1.00 95.75 566 THR A C 1
ATOM 4230 O O . THR A 1 566 ? 10.533 -6.491 -6.610 1.00 95.75 566 THR A O 1
ATOM 4233 N N . GLY A 1 567 ? 11.507 -6.080 -8.605 1.00 92.56 567 GLY A N 1
ATOM 4234 C CA . GLY A 1 567 ? 11.753 -7.481 -8.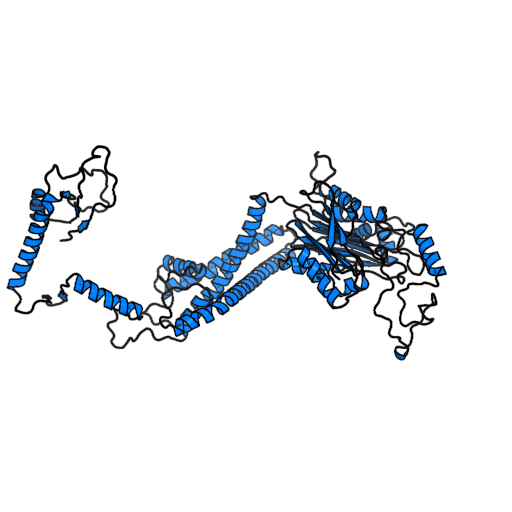974 1.00 92.56 567 GLY A CA 1
ATOM 4235 C C . GLY A 1 567 ? 11.113 -7.896 -10.304 1.00 92.56 567 GLY A C 1
ATOM 4236 O O . GLY A 1 567 ? 11.050 -7.116 -11.251 1.00 92.56 567 GLY A O 1
ATOM 4237 N N . ASP A 1 568 ? 10.632 -9.141 -10.393 1.00 92.81 568 ASP A N 1
ATOM 4238 C CA . ASP A 1 568 ? 9.978 -9.691 -11.589 1.00 92.81 568 ASP A CA 1
ATOM 4239 C C . ASP A 1 568 ? 8.600 -9.050 -11.815 1.00 92.81 568 ASP A C 1
ATOM 4241 O O . ASP A 1 568 ? 7.560 -9.550 -11.370 1.00 92.81 568 ASP A O 1
ATOM 4245 N N . GLY A 1 569 ? 8.600 -7.949 -12.567 1.00 92.75 569 GLY A N 1
ATOM 4246 C CA . GLY A 1 569 ? 7.398 -7.180 -12.866 1.00 92.75 569 GLY A CA 1
ATOM 4247 C C . GLY A 1 569 ? 6.268 -7.966 -13.538 1.00 92.75 569 GLY A C 1
ATOM 4248 O O . GLY A 1 569 ? 5.096 -7.677 -13.287 1.00 92.75 569 GLY A O 1
ATOM 4249 N N . ASP A 1 570 ? 6.583 -8.998 -14.329 1.00 93.06 570 ASP A N 1
ATOM 4250 C CA . ASP A 1 570 ? 5.590 -9.823 -15.029 1.00 93.06 570 ASP A CA 1
ATOM 4251 C C . ASP A 1 570 ? 4.815 -10.736 -14.068 1.00 93.06 570 ASP A C 1
ATOM 4253 O O . ASP A 1 570 ? 3.654 -11.082 -14.330 1.00 93.06 570 ASP A O 1
ATOM 4257 N N . ILE A 1 571 ? 5.437 -11.150 -12.958 1.00 93.81 571 ILE A N 1
ATOM 4258 C CA . ILE A 1 571 ? 4.764 -11.866 -11.869 1.00 93.81 571 ILE A CA 1
ATOM 4259 C C . ILE A 1 571 ? 4.121 -10.873 -10.898 1.00 93.81 571 ILE A C 1
ATOM 4261 O O . ILE A 1 571 ? 2.951 -11.067 -10.556 1.00 93.81 571 ILE A O 1
ATOM 4265 N N . THR A 1 572 ? 4.815 -9.800 -10.506 1.00 94.69 572 THR A N 1
ATOM 4266 C CA . THR A 1 572 ? 4.323 -8.762 -9.580 1.00 94.69 572 THR A CA 1
ATOM 4267 C C . THR A 1 572 ? 2.950 -8.236 -9.993 1.00 94.69 572 THR A C 1
ATOM 4269 O O . THR A 1 572 ? 2.004 -8.240 -9.196 1.00 94.69 572 THR A O 1
ATOM 4272 N N . MET A 1 573 ? 2.780 -7.875 -11.269 1.00 94.75 573 MET A N 1
ATOM 4273 C CA . MET A 1 573 ? 1.517 -7.328 -11.778 1.00 94.75 573 MET A CA 1
ATOM 4274 C C . MET A 1 573 ? 0.329 -8.300 -11.698 1.00 94.75 573 MET A C 1
ATOM 4276 O O . MET A 1 573 ? -0.821 -7.867 -11.686 1.00 94.75 573 MET A O 1
ATOM 4280 N N . ARG A 1 574 ? 0.568 -9.614 -11.585 1.00 96.06 574 ARG A N 1
ATOM 4281 C CA . ARG A 1 574 ? -0.504 -10.620 -11.442 1.00 96.06 574 ARG A CA 1
ATOM 4282 C C . ARG A 1 574 ? -1.122 -10.625 -10.045 1.00 96.06 574 ARG A C 1
ATOM 4284 O O . ARG A 1 574 ? -2.203 -11.187 -9.871 1.00 96.06 574 ARG A O 1
ATOM 4291 N N . PHE A 1 575 ? -0.430 -10.057 -9.057 1.00 97.56 575 PHE A N 1
ATOM 4292 C CA . PHE A 1 575 ? -0.838 -10.087 -7.650 1.00 97.56 575 PHE A CA 1
ATOM 4293 C C . PHE A 1 575 ? -1.132 -8.714 -7.054 1.00 97.56 575 PHE A C 1
ATOM 4295 O O . PHE A 1 575 ? -1.770 -8.673 -6.003 1.00 97.56 575 PHE A O 1
ATOM 4302 N N . LEU A 1 576 ? -0.699 -7.629 -7.706 1.00 98.25 576 LEU A N 1
ATOM 4303 C CA . LEU A 1 576 ? -0.857 -6.253 -7.222 1.00 98.25 576 LEU A CA 1
ATOM 4304 C C . LEU A 1 576 ? -0.414 -6.100 -5.748 1.00 98.25 576 LEU A C 1
ATOM 4306 O O . LEU A 1 576 ? -1.218 -5.717 -4.888 1.00 98.25 576 LEU A O 1
ATOM 4310 N N . PRO A 1 577 ? 0.837 -6.473 -5.408 1.00 98.38 577 PRO A N 1
ATOM 4311 C CA . PRO A 1 577 ? 1.253 -6.592 -4.016 1.00 98.38 577 PRO A CA 1
ATOM 4312 C C . PRO A 1 577 ? 1.291 -5.250 -3.285 1.00 98.38 577 PRO A C 1
ATOM 4314 O O . PRO A 1 577 ? 0.970 -5.230 -2.099 1.00 98.38 577 PRO A O 1
ATOM 4317 N N . SER A 1 578 ? 1.606 -4.141 -3.962 1.00 98.69 578 SER A N 1
ATOM 4318 C CA . SER A 1 578 ? 1.615 -2.814 -3.338 1.00 98.69 578 SER A CA 1
ATOM 4319 C C . SER A 1 578 ? 0.210 -2.391 -2.902 1.00 98.69 578 SER A C 1
ATOM 4321 O O . SER A 1 578 ? 0.011 -2.000 -1.752 1.00 98.69 578 SER A O 1
ATOM 4323 N N . TYR A 1 579 ? -0.803 -2.581 -3.757 1.00 98.75 579 TYR A N 1
ATOM 4324 C CA . TYR A 1 579 ? -2.205 -2.378 -3.364 1.00 98.75 579 TYR A CA 1
ATOM 4325 C C . TYR A 1 579 ? -2.592 -3.291 -2.196 1.00 98.75 579 TYR A C 1
ATOM 4327 O O . TYR A 1 579 ? -3.159 -2.851 -1.195 1.00 98.75 579 TYR A O 1
ATOM 4335 N N . GLN A 1 580 ? -2.245 -4.574 -2.296 1.00 98.69 580 GLN A N 1
ATOM 4336 C CA . GLN A 1 580 ? -2.603 -5.557 -1.283 1.00 98.69 580 GLN A CA 1
ATOM 4337 C C . GLN A 1 580 ? -1.967 -5.268 0.086 1.00 98.69 580 GLN A C 1
ATOM 4339 O O . GLN A 1 580 ? -2.620 -5.482 1.112 1.00 98.69 580 GLN A O 1
ATOM 4344 N N . ALA A 1 581 ? -0.718 -4.798 0.115 1.00 98.69 581 ALA A N 1
ATOM 4345 C CA . ALA A 1 581 ? -0.021 -4.411 1.334 1.00 98.69 581 ALA A CA 1
ATOM 4346 C C . ALA A 1 581 ? -0.675 -3.185 1.986 1.00 98.69 581 ALA A C 1
ATOM 4348 O O . ALA A 1 581 ? -0.917 -3.198 3.195 1.00 98.69 581 ALA A O 1
ATOM 4349 N N . VAL A 1 582 ? -1.051 -2.172 1.195 1.00 98.69 582 VAL A N 1
ATOM 4350 C CA . VAL A 1 582 ? -1.812 -1.016 1.696 1.00 98.69 582 VAL A CA 1
ATOM 4351 C C . VAL A 1 582 ? -3.151 -1.459 2.290 1.00 98.69 582 VAL A C 1
ATOM 4353 O O . VAL A 1 582 ? -3.489 -1.046 3.396 1.00 98.69 582 VAL A O 1
ATOM 4356 N N . GLU A 1 583 ? -3.880 -2.377 1.657 1.00 98.62 583 GLU A N 1
ATOM 4357 C CA . GLU A 1 583 ? -5.142 -2.883 2.217 1.00 98.62 583 GLU A CA 1
ATOM 4358 C C . GLU A 1 583 ? -4.956 -3.714 3.500 1.00 98.62 583 GLU A C 1
ATOM 4360 O O . GLU A 1 583 ? -5.793 -3.657 4.405 1.00 98.62 583 GLU A O 1
ATOM 4365 N N . TYR A 1 584 ? -3.841 -4.437 3.655 1.00 97.81 584 TYR A N 1
ATOM 4366 C CA . TYR A 1 584 ? -3.516 -5.067 4.940 1.00 97.81 584 TYR A CA 1
ATOM 4367 C C . TYR A 1 584 ? -3.231 -4.033 6.031 1.00 97.81 584 TYR A C 1
ATOM 4369 O O . TYR A 1 584 ? -3.725 -4.184 7.153 1.00 97.81 584 TYR A O 1
ATOM 4377 N N . MET A 1 585 ? -2.492 -2.967 5.712 1.00 97.00 585 MET A N 1
ATOM 4378 C CA . MET A 1 585 ? -2.271 -1.858 6.645 1.00 97.00 585 MET A CA 1
ATOM 4379 C C . MET A 1 585 ? -3.581 -1.143 6.996 1.00 97.00 585 MET A C 1
ATOM 4381 O O . MET A 1 585 ? -3.791 -0.805 8.160 1.00 97.00 585 MET A O 1
ATOM 4385 N N . ARG A 1 586 ? -4.519 -1.006 6.045 1.00 96.00 586 ARG A N 1
ATOM 4386 C CA . ARG A 1 586 ? -5.874 -0.483 6.303 1.00 96.00 586 ARG A CA 1
ATOM 4387 C C . ARG A 1 586 ? -6.623 -1.329 7.334 1.00 96.00 586 ARG A C 1
ATOM 4389 O O . ARG A 1 586 ? -7.373 -0.798 8.147 1.00 96.00 586 ARG A O 1
ATOM 4396 N N . GLY A 1 587 ? -6.389 -2.640 7.335 1.00 85.00 587 GLY A N 1
ATOM 4397 C CA . GLY A 1 587 ? -6.888 -3.572 8.346 1.00 85.00 587 GLY A CA 1
ATOM 4398 C C . GLY A 1 587 ? -6.201 -3.481 9.718 1.00 85.00 587 GLY A C 1
ATOM 4399 O O . GLY A 1 587 ? -6.530 -4.275 10.596 1.00 85.00 587 GLY A O 1
ATOM 4400 N N . GLY A 1 588 ? -5.254 -2.555 9.913 1.00 82.19 588 GLY A N 1
ATOM 4401 C CA . GLY A 1 588 ? -4.502 -2.364 11.157 1.00 82.19 588 GLY A CA 1
ATOM 4402 C C . GLY A 1 588 ? -3.212 -3.186 11.258 1.00 82.19 588 GLY A C 1
ATOM 4403 O O . GLY A 1 588 ? -2.643 -3.289 12.343 1.00 82.19 588 GLY A O 1
ATOM 4404 N N . MET A 1 589 ? -2.750 -3.800 10.163 1.00 91.12 589 MET A N 1
ATOM 4405 C CA . MET A 1 589 ? -1.495 -4.558 10.148 1.00 91.12 589 MET A CA 1
ATOM 4406 C C . MET A 1 589 ? -0.271 -3.628 10.135 1.00 91.12 589 MET A C 1
ATOM 4408 O O . MET A 1 589 ? -0.270 -2.611 9.446 1.00 91.12 589 MET A O 1
ATOM 4412 N N . ALA A 1 590 ? 0.792 -4.008 10.851 1.00 92.56 590 ALA A N 1
ATOM 4413 C CA . ALA A 1 590 ? 2.074 -3.304 10.795 1.00 92.56 590 ALA A CA 1
ATOM 4414 C C . ALA A 1 590 ? 2.712 -3.402 9.386 1.00 92.56 590 ALA A C 1
ATOM 4416 O O . ALA A 1 590 ? 2.573 -4.454 8.749 1.00 92.56 590 ALA A O 1
ATOM 4417 N N . PRO A 1 591 ? 3.440 -2.371 8.909 1.00 97.44 591 PRO A N 1
ATOM 4418 C CA . PRO A 1 591 ? 3.961 -2.313 7.538 1.00 97.44 591 PRO A CA 1
ATOM 4419 C C . PRO A 1 591 ? 4.829 -3.507 7.122 1.00 97.44 591 PRO A C 1
ATOM 4421 O O . PRO A 1 591 ? 4.581 -4.103 6.077 1.00 97.44 591 PRO A O 1
ATOM 4424 N N . GLU A 1 592 ? 5.787 -3.920 7.957 1.00 95.69 592 GLU A N 1
ATOM 4425 C CA . GLU A 1 592 ? 6.661 -5.075 7.688 1.00 95.69 592 GLU A CA 1
ATOM 4426 C C . GLU A 1 592 ? 5.851 -6.361 7.452 1.00 95.69 592 GLU A C 1
ATOM 4428 O O . GLU A 1 592 ? 6.014 -7.060 6.450 1.00 95.69 592 GLU A O 1
ATOM 4433 N N . LYS A 1 593 ? 4.882 -6.628 8.335 1.00 95.12 593 LYS A N 1
ATOM 4434 C CA . LYS A 1 593 ? 4.011 -7.804 8.242 1.00 95.12 593 LYS A CA 1
ATOM 4435 C C . LYS A 1 593 ? 3.076 -7.736 7.031 1.00 95.12 593 LYS A C 1
ATOM 4437 O O . LYS A 1 593 ? 2.784 -8.771 6.431 1.00 95.12 593 LYS A O 1
ATOM 4442 N N . ALA A 1 594 ? 2.615 -6.540 6.663 1.00 97.62 594 ALA A N 1
ATOM 4443 C CA . ALA A 1 594 ? 1.796 -6.328 5.472 1.00 97.62 594 ALA A CA 1
ATOM 4444 C C . ALA A 1 594 ? 2.579 -6.652 4.191 1.00 97.62 594 ALA A C 1
ATOM 4446 O O . ALA A 1 594 ? 2.092 -7.418 3.355 1.00 97.62 594 ALA A O 1
ATOM 4447 N N . CYS A 1 595 ? 3.808 -6.142 4.088 1.00 97.56 595 CYS A N 1
ATOM 4448 C CA . CYS A 1 595 ? 4.761 -6.457 3.026 1.00 97.56 595 CYS A CA 1
ATOM 4449 C C . CYS A 1 595 ? 5.025 -7.976 2.939 1.00 97.56 595 CYS A C 1
ATOM 4451 O O . CYS A 1 595 ? 4.863 -8.584 1.877 1.00 97.56 595 CYS A O 1
ATOM 4453 N N . GLN A 1 596 ? 5.333 -8.620 4.071 1.00 97.19 596 GLN A N 1
ATOM 4454 C CA . GLN A 1 596 ? 5.598 -10.061 4.143 1.00 97.19 596 GLN A CA 1
ATOM 4455 C C . GLN A 1 596 ? 4.397 -10.896 3.680 1.00 97.19 596 GLN A C 1
ATOM 4457 O O . GLN A 1 596 ? 4.537 -11.823 2.880 1.00 97.19 596 GLN A O 1
ATOM 4462 N N . LEU A 1 597 ? 3.191 -10.563 4.147 1.00 96.50 597 LEU A N 1
ATOM 4463 C CA . LEU A 1 597 ? 1.989 -11.299 3.771 1.00 96.50 597 LEU A CA 1
ATOM 4464 C C . LEU A 1 597 ? 1.651 -11.114 2.285 1.00 96.50 597 LEU A C 1
ATOM 4466 O O . LEU A 1 597 ? 1.210 -12.072 1.646 1.00 96.50 597 LEU A O 1
ATOM 4470 N N . ALA A 1 598 ? 1.869 -9.922 1.720 1.00 97.25 598 ALA A N 1
ATOM 4471 C CA . ALA A 1 598 ? 1.681 -9.671 0.292 1.00 97.25 598 ALA A CA 1
ATOM 4472 C C . ALA A 1 598 ? 2.619 -10.546 -0.557 1.00 97.25 598 ALA A C 1
ATOM 4474 O O . ALA A 1 598 ? 2.143 -11.260 -1.443 1.00 97.25 598 ALA A O 1
ATOM 4475 N N . LEU A 1 599 ? 3.913 -10.586 -0.221 1.00 96.56 599 LEU A N 1
ATOM 4476 C CA . LEU A 1 599 ? 4.907 -11.407 -0.922 1.00 96.56 599 LEU A CA 1
ATOM 4477 C C . LEU A 1 599 ? 4.693 -12.910 -0.746 1.00 96.56 599 LEU A C 1
ATOM 4479 O O . LEU A 1 599 ? 4.790 -13.656 -1.719 1.00 96.56 599 LEU A O 1
ATOM 4483 N N . SER A 1 600 ? 4.306 -13.363 0.449 1.00 95.12 600 SER A N 1
ATOM 4484 C CA . SER A 1 600 ? 4.076 -14.791 0.719 1.00 95.12 600 SER A CA 1
ATOM 4485 C C . SER A 1 600 ? 3.028 -15.417 -0.213 1.00 95.12 600 SER A C 1
ATOM 4487 O O . SER A 1 600 ? 3.104 -16.599 -0.552 1.00 95.12 600 SER A O 1
ATOM 4489 N N . ARG A 1 601 ? 2.049 -14.627 -0.680 1.00 94.62 601 ARG A N 1
ATOM 4490 C CA . ARG A 1 601 ? 1.040 -15.080 -1.650 1.00 94.62 601 ARG A CA 1
ATOM 4491 C C . ARG A 1 601 ? 1.645 -15.347 -3.021 1.00 94.62 601 ARG A C 1
ATOM 4493 O O . ARG A 1 601 ? 1.212 -16.292 -3.685 1.00 94.62 601 ARG A O 1
ATOM 4500 N N . ILE A 1 602 ? 2.615 -14.528 -3.421 1.00 95.25 602 ILE A N 1
ATOM 4501 C CA . ILE A 1 602 ? 3.358 -14.691 -4.668 1.00 95.25 602 ILE A CA 1
ATOM 4502 C C . ILE A 1 602 ? 4.269 -15.907 -4.540 1.00 95.25 602 ILE A C 1
ATOM 4504 O O . ILE A 1 602 ? 4.098 -16.846 -5.313 1.00 95.25 602 ILE A O 1
ATOM 4508 N N . GLY A 1 603 ? 5.118 -15.953 -3.507 1.00 92.44 603 GLY A N 1
ATOM 4509 C CA . GLY A 1 603 ? 6.049 -17.060 -3.249 1.00 92.44 603 GLY A CA 1
ATOM 4510 C C . GLY A 1 603 ? 5.354 -18.422 -3.150 1.00 92.44 603 GLY A C 1
ATOM 4511 O O . GLY A 1 603 ? 5.809 -19.411 -3.718 1.00 92.44 603 GLY A O 1
ATOM 4512 N N . LYS A 1 604 ? 4.155 -18.484 -2.552 1.00 93.50 604 LYS A N 1
ATOM 4513 C CA . LYS A 1 604 ? 3.351 -19.718 -2.505 1.00 93.50 604 LYS A CA 1
ATOM 4514 C C . LYS A 1 604 ? 2.944 -20.234 -3.891 1.00 93.50 604 LYS A C 1
ATOM 4516 O O . LYS A 1 604 ? 2.771 -21.440 -4.068 1.00 93.50 604 LYS A O 1
ATOM 4521 N N . LYS A 1 605 ? 2.709 -19.341 -4.856 1.00 93.62 605 LYS A N 1
ATOM 4522 C CA . LYS A 1 605 ? 2.301 -19.707 -6.221 1.00 93.62 605 LYS A CA 1
ATOM 4523 C C . LYS A 1 605 ? 3.499 -19.847 -7.163 1.00 93.62 605 LYS A C 1
ATOM 4525 O O . LYS A 1 605 ? 3.453 -20.689 -8.057 1.00 93.62 605 LYS A O 1
ATOM 4530 N N . TYR A 1 606 ? 4.532 -19.043 -6.944 1.00 91.19 606 TYR A N 1
ATOM 4531 C CA . TYR A 1 606 ? 5.767 -18.964 -7.710 1.00 91.19 606 TYR A CA 1
ATOM 4532 C C . TYR A 1 606 ? 6.953 -19.012 -6.729 1.00 91.19 606 TYR A C 1
ATOM 4534 O O . TYR A 1 606 ? 7.454 -17.962 -6.341 1.00 91.19 606 TYR A O 1
ATOM 4542 N N . PRO A 1 607 ? 7.410 -20.210 -6.311 1.00 89.19 607 PRO A N 1
ATOM 4543 C CA . PRO A 1 607 ? 8.484 -20.342 -5.317 1.00 89.19 607 PRO A CA 1
ATOM 4544 C C . PRO A 1 607 ? 9.801 -19.682 -5.736 1.00 89.19 607 PRO A C 1
ATOM 4546 O O . PRO A 1 607 ? 10.510 -19.140 -4.901 1.00 89.19 607 PRO A O 1
ATOM 4549 N N . ASN A 1 608 ? 10.081 -19.656 -7.041 1.00 85.12 608 ASN A N 1
ATOM 4550 C CA . ASN A 1 608 ? 11.273 -19.028 -7.620 1.00 85.12 608 ASN A CA 1
ATOM 4551 C C . ASN A 1 608 ? 11.039 -17.562 -8.027 1.00 85.12 608 ASN A C 1
ATOM 4553 O O . ASN A 1 608 ? 11.702 -17.066 -8.931 1.00 85.12 608 ASN A O 1
ATOM 4557 N N . TYR A 1 609 ? 10.019 -16.908 -7.469 1.00 89.31 609 TYR A N 1
ATOM 4558 C CA . TYR A 1 609 ? 9.781 -15.488 -7.700 1.00 89.31 609 TYR A CA 1
ATOM 4559 C C . TYR A 1 609 ? 10.916 -14.656 -7.096 1.00 89.31 609 TYR A C 1
ATOM 4561 O O . TYR A 1 609 ? 11.484 -15.029 -6.074 1.00 89.31 609 TYR A O 1
ATOM 4569 N N . HIS A 1 610 ? 11.212 -13.521 -7.718 1.00 90.75 610 HIS A N 1
ATOM 4570 C CA . HIS A 1 610 ? 12.183 -12.558 -7.229 1.00 90.75 610 HIS A CA 1
ATOM 4571 C C . HIS A 1 610 ? 11.487 -11.222 -7.054 1.00 90.75 610 HIS A C 1
ATOM 4573 O O . HIS A 1 610 ? 11.036 -10.623 -8.028 1.00 90.75 610 HIS A O 1
ATOM 4579 N N . GLY A 1 611 ? 11.370 -10.760 -5.817 1.00 93.75 611 GLY A N 1
ATOM 4580 C CA . GLY A 1 611 ? 10.886 -9.419 -5.564 1.00 93.75 611 GLY A CA 1
ATOM 4581 C C . GLY A 1 611 ? 10.838 -9.049 -4.098 1.00 93.75 611 GLY A C 1
ATOM 4582 O O . GLY A 1 611 ? 10.804 -9.891 -3.198 1.00 93.75 611 GLY A O 1
ATOM 4583 N N . ALA A 1 612 ? 10.808 -7.746 -3.875 1.00 96.75 612 ALA A N 1
ATOM 4584 C CA . ALA A 1 612 ? 10.773 -7.149 -2.557 1.00 96.75 612 ALA A CA 1
ATOM 4585 C C . ALA A 1 612 ? 9.769 -5.999 -2.522 1.00 96.75 612 ALA A C 1
ATOM 4587 O O . ALA A 1 612 ? 9.436 -5.415 -3.554 1.00 96.75 612 ALA A O 1
ATOM 4588 N N . LEU A 1 613 ? 9.268 -5.698 -1.326 1.00 97.75 613 LEU A N 1
ATOM 4589 C CA . LEU A 1 613 ? 8.398 -4.557 -1.072 1.00 97.75 613 LEU A CA 1
ATOM 4590 C C . LEU A 1 613 ? 8.908 -3.763 0.123 1.00 97.75 613 LEU A C 1
ATOM 4592 O O . LEU A 1 613 ? 9.325 -4.339 1.126 1.00 97.75 613 LEU A O 1
ATOM 4596 N N . VAL A 1 614 ? 8.773 -2.444 0.032 1.00 98.62 614 VAL A N 1
ATOM 4597 C CA . VAL A 1 614 ? 8.839 -1.517 1.162 1.00 98.62 614 VAL A CA 1
ATOM 4598 C C . VAL A 1 614 ? 7.438 -0.983 1.454 1.00 98.62 614 VAL A C 1
ATOM 4600 O O . VAL A 1 614 ? 6.664 -0.709 0.537 1.00 98.62 614 VAL A O 1
ATOM 4603 N N . CYS A 1 615 ? 7.100 -0.846 2.732 1.00 98.56 615 CYS A N 1
ATOM 4604 C CA . CYS A 1 615 ? 5.800 -0.396 3.215 1.00 98.56 615 CYS A CA 1
ATOM 4605 C C . CYS A 1 615 ? 5.994 0.690 4.277 1.00 98.56 615 CYS A C 1
ATOM 4607 O O . CYS A 1 615 ? 6.876 0.583 5.129 1.00 98.56 615 CYS A O 1
ATOM 4609 N N . ALA A 1 616 ? 5.124 1.695 4.286 1.00 97.69 616 ALA A N 1
ATOM 4610 C CA . ALA A 1 616 ? 5.062 2.699 5.343 1.00 97.69 616 ALA A CA 1
ATOM 4611 C C . ALA A 1 616 ? 3.618 3.122 5.614 1.00 97.69 616 ALA A C 1
ATOM 4613 O O . ALA A 1 616 ? 2.819 3.206 4.686 1.00 97.69 616 ALA A O 1
ATOM 4614 N N . ASN A 1 617 ? 3.273 3.413 6.868 1.00 95.75 617 ASN A N 1
ATOM 4615 C CA . ASN A 1 617 ? 1.943 3.906 7.232 1.00 95.75 617 ASN A CA 1
ATOM 4616 C C . ASN A 1 617 ? 1.948 5.389 7.627 1.00 95.75 617 ASN A C 1
ATOM 4618 O O . ASN A 1 617 ? 2.994 5.994 7.856 1.00 95.75 617 ASN A O 1
ATOM 4622 N N . ILE A 1 618 ? 0.759 5.984 7.743 1.00 90.88 618 ILE A N 1
ATOM 4623 C CA . ILE A 1 618 ? 0.582 7.403 8.109 1.00 90.88 618 ILE A CA 1
ATOM 4624 C C . ILE A 1 618 ? 1.059 7.758 9.527 1.00 90.88 618 ILE A C 1
ATOM 4626 O O . ILE A 1 618 ? 1.158 8.937 9.860 1.00 90.88 618 ILE A O 1
ATOM 4630 N N . LYS A 1 619 ? 1.361 6.762 10.370 1.00 88.19 619 LYS A N 1
ATOM 4631 C CA . LYS A 1 619 ? 1.985 6.974 11.687 1.00 88.19 619 LYS A CA 1
ATOM 4632 C C . LYS A 1 619 ? 3.508 7.118 11.579 1.00 88.19 619 LYS A C 1
ATOM 4634 O O . LYS A 1 619 ? 4.151 7.447 12.571 1.00 88.19 619 LYS A O 1
ATOM 4639 N N . GLY A 1 620 ? 4.070 6.887 10.390 1.00 88.50 620 GLY A N 1
ATOM 4640 C CA . GLY A 1 620 ? 5.505 6.855 10.132 1.00 88.50 620 GLY A CA 1
ATOM 4641 C C . GLY A 1 620 ? 6.177 5.572 10.624 1.00 88.50 620 GLY A C 1
ATOM 4642 O O . GLY A 1 620 ? 7.393 5.565 10.814 1.00 88.50 620 GLY A O 1
ATOM 4643 N N . GLU A 1 621 ? 5.408 4.505 10.861 1.00 93.81 621 GLU A N 1
ATOM 4644 C CA . GLU A 1 621 ? 5.956 3.152 10.963 1.00 93.81 621 GLU A CA 1
ATOM 4645 C C . GLU A 1 621 ? 6.270 2.663 9.545 1.00 93.81 621 GLU A C 1
ATOM 4647 O O . GLU A 1 621 ? 5.562 3.004 8.592 1.00 93.81 621 GLU A O 1
ATOM 4652 N N . TYR A 1 622 ? 7.307 1.848 9.398 1.00 95.88 622 TYR A N 1
ATOM 4653 C CA . TYR A 1 622 ? 7.739 1.321 8.109 1.00 95.88 622 TYR A CA 1
ATOM 4654 C C . TYR A 1 622 ? 8.333 -0.077 8.261 1.00 95.88 622 TYR A C 1
ATOM 4656 O O . TYR A 1 622 ? 8.539 -0.559 9.372 1.00 95.88 622 TYR A O 1
ATOM 4664 N N . GLY A 1 623 ? 8.557 -0.741 7.136 1.00 96.38 623 GLY A N 1
ATOM 4665 C CA . GLY A 1 623 ? 9.226 -2.030 7.073 1.00 96.38 623 GLY A CA 1
ATOM 4666 C C . GLY A 1 623 ? 9.328 -2.519 5.639 1.00 96.38 623 GLY A C 1
ATOM 4667 O O . GLY A 1 623 ? 8.771 -1.912 4.723 1.00 96.38 623 GLY A O 1
ATOM 4668 N N . ALA A 1 624 ? 10.021 -3.630 5.449 1.00 98.06 624 ALA A N 1
ATOM 4669 C CA . ALA A 1 624 ? 10.194 -4.247 4.146 1.00 98.06 624 ALA A CA 1
ATOM 4670 C C . ALA A 1 624 ? 10.020 -5.761 4.244 1.00 98.06 624 ALA A C 1
ATOM 4672 O O . ALA A 1 624 ? 10.047 -6.337 5.329 1.00 98.06 624 ALA A O 1
ATOM 4673 N N . ALA A 1 625 ? 9.843 -6.413 3.104 1.00 97.81 625 ALA A N 1
ATOM 4674 C CA . ALA A 1 625 ? 9.954 -7.858 2.994 1.00 97.81 625 ALA A CA 1
ATOM 4675 C C . ALA A 1 625 ? 10.551 -8.224 1.638 1.00 97.81 625 ALA A C 1
ATOM 4677 O O . ALA A 1 625 ? 10.428 -7.467 0.675 1.00 97.81 625 ALA A O 1
ATOM 4678 N N . CYS A 1 626 ? 11.161 -9.401 1.564 1.00 95.81 626 CYS A N 1
ATOM 4679 C CA . CYS A 1 626 ? 11.785 -9.910 0.354 1.00 95.81 626 CYS A CA 1
ATOM 4680 C C . CYS A 1 626 ? 11.484 -11.403 0.178 1.00 95.81 626 CYS A C 1
ATOM 4682 O O . CYS A 1 626 ? 11.547 -12.173 1.138 1.00 95.81 626 CYS A O 1
ATOM 4684 N N . HIS A 1 627 ? 11.155 -11.799 -1.052 1.00 93.69 627 HIS A N 1
ATOM 4685 C CA . HIS A 1 627 ? 11.082 -13.186 -1.511 1.00 93.69 627 HIS A CA 1
ATOM 4686 C C . HIS A 1 627 ? 11.963 -13.276 -2.755 1.00 93.69 627 HIS A C 1
ATOM 4688 O O . HIS A 1 627 ? 11.542 -12.880 -3.842 1.00 93.69 627 HIS A O 1
ATOM 4694 N N . TRP A 1 628 ? 13.209 -13.708 -2.574 1.00 89.38 628 TRP A N 1
ATOM 4695 C CA . TRP A 1 628 ? 14.193 -13.740 -3.652 1.00 89.38 628 TRP A CA 1
ATOM 4696 C C . TRP A 1 628 ? 15.221 -14.851 -3.413 1.00 89.38 628 TRP A C 1
ATOM 4698 O O . TRP A 1 628 ? 16.224 -14.631 -2.730 1.00 89.38 628 TRP A O 1
ATOM 4708 N N . PRO A 1 629 ? 15.008 -16.057 -3.969 1.00 84.75 629 PRO A N 1
ATOM 4709 C CA . PRO A 1 629 ? 15.991 -17.127 -3.870 1.00 84.75 629 PRO A CA 1
ATOM 4710 C C . PRO A 1 629 ? 17.358 -16.711 -4.431 1.00 84.75 629 PRO A C 1
ATOM 4712 O O . PRO A 1 629 ? 17.487 -16.375 -5.603 1.00 84.75 629 PRO A O 1
ATOM 4715 N N . GLY A 1 630 ? 18.389 -16.753 -3.586 1.00 82.44 630 GLY A N 1
ATOM 4716 C CA . GLY A 1 630 ? 19.764 -16.396 -3.956 1.00 82.44 630 GLY A CA 1
ATOM 4717 C C . GLY A 1 630 ? 20.205 -14.984 -3.560 1.00 82.44 630 GLY A C 1
ATOM 4718 O O . GLY A 1 630 ? 21.398 -14.708 -3.642 1.00 82.44 630 GLY A O 1
ATOM 4719 N N . LEU A 1 631 ? 19.295 -14.131 -3.079 1.00 86.69 631 LEU A N 1
ATOM 4720 C CA . LEU A 1 631 ? 19.640 -12.871 -2.420 1.00 86.69 631 LEU A CA 1
ATOM 4721 C C . LEU A 1 631 ? 19.551 -13.073 -0.904 1.00 86.69 631 LEU A C 1
ATOM 4723 O O . LEU A 1 631 ? 18.516 -13.502 -0.405 1.00 86.69 631 LEU A O 1
ATOM 4727 N N . ASP A 1 632 ? 20.619 -12.780 -0.159 1.00 88.38 632 ASP A N 1
ATOM 4728 C CA . ASP A 1 632 ? 20.612 -12.969 1.300 1.00 88.38 632 ASP A CA 1
ATOM 4729 C C . ASP A 1 632 ? 19.751 -11.905 1.995 1.00 88.38 632 ASP A C 1
ATOM 4731 O O . ASP A 1 632 ? 18.919 -12.205 2.856 1.00 88.38 632 ASP A O 1
ATOM 4735 N N . LYS A 1 633 ? 19.960 -10.640 1.617 1.00 93.00 633 LYS A N 1
ATOM 4736 C CA . LYS A 1 633 ? 19.306 -9.483 2.225 1.00 93.00 633 LYS A CA 1
ATOM 4737 C C . LYS A 1 633 ? 18.936 -8.457 1.175 1.00 93.00 633 LYS A C 1
ATOM 4739 O O . LYS A 1 633 ? 19.757 -8.111 0.333 1.00 93.00 633 LYS A O 1
ATOM 4744 N N . PHE A 1 634 ? 17.736 -7.910 1.301 1.00 94.69 634 PHE A N 1
ATOM 4745 C CA . PHE A 1 634 ? 17.266 -6.810 0.475 1.00 94.69 634 PHE A CA 1
ATOM 4746 C C . PHE A 1 634 ? 17.530 -5.467 1.174 1.00 94.69 634 PHE A C 1
ATOM 4748 O O . PHE A 1 634 ? 16.985 -5.246 2.264 1.00 94.69 634 PHE A O 1
ATOM 4755 N N . PRO A 1 635 ? 18.355 -4.575 0.593 1.00 95.81 635 PRO A N 1
ATOM 4756 C CA . PRO A 1 635 ? 18.565 -3.238 1.125 1.00 95.81 635 PRO A CA 1
ATOM 4757 C C . PRO A 1 635 ? 17.429 -2.286 0.733 1.00 95.81 635 PRO A C 1
ATOM 4759 O O . PRO A 1 635 ? 16.893 -2.350 -0.369 1.00 95.81 635 PRO A O 1
ATOM 4762 N N . TYR A 1 636 ? 17.104 -1.343 1.612 1.00 97.12 636 TYR A N 1
ATOM 4763 C CA . TYR A 1 636 ? 16.205 -0.227 1.318 1.00 97.12 636 TYR A CA 1
ATOM 4764 C C . TYR A 1 636 ? 16.657 1.033 2.056 1.00 97.12 636 TYR A C 1
ATOM 4766 O O . TYR A 1 636 ? 17.253 0.960 3.131 1.00 97.12 636 TYR A O 1
ATOM 4774 N N . SER A 1 637 ? 16.395 2.200 1.477 1.00 96.69 637 SER A N 1
ATOM 4775 C CA . SER A 1 637 ? 16.865 3.479 2.014 1.00 96.69 637 SER A CA 1
ATOM 4776 C C . SER A 1 637 ? 15.729 4.232 2.691 1.00 96.69 637 SER A C 1
ATOM 4778 O O . SER A 1 637 ? 14.626 4.308 2.149 1.00 96.69 637 SER A O 1
ATOM 4780 N N . ILE A 1 638 ? 15.996 4.795 3.873 1.00 94.75 638 ILE A N 1
ATOM 4781 C CA . ILE A 1 638 ? 15.022 5.573 4.648 1.00 94.75 638 ILE A CA 1
ATOM 4782 C C . ILE A 1 638 ? 15.624 6.862 5.194 1.00 94.75 638 ILE A C 1
ATOM 4784 O O . ILE A 1 638 ? 16.802 6.919 5.556 1.00 94.75 638 ILE A O 1
ATOM 4788 N N . ARG A 1 639 ? 14.779 7.887 5.322 1.00 90.44 639 ARG A N 1
ATOM 4789 C CA . ARG A 1 639 ? 15.068 9.096 6.096 1.00 90.44 639 ARG A CA 1
ATOM 4790 C C . ARG A 1 639 ? 13.803 9.634 6.760 1.00 90.44 639 ARG A C 1
ATOM 4792 O O . ARG A 1 639 ? 12.748 9.739 6.139 1.00 90.44 639 ARG A O 1
ATOM 4799 N N . ASN A 1 640 ? 13.922 9.967 8.042 1.00 87.12 640 ASN A N 1
ATOM 4800 C CA . ASN A 1 640 ? 12.859 10.536 8.871 1.00 87.12 640 ASN A CA 1
ATOM 4801 C C . ASN A 1 640 ? 13.462 11.474 9.942 1.00 87.12 640 ASN A C 1
ATOM 4803 O O . ASN A 1 640 ? 14.683 11.509 10.084 1.00 87.12 640 ASN A O 1
ATOM 4807 N N . PRO A 1 641 ? 12.678 12.212 10.757 1.00 80.12 641 PRO A N 1
ATOM 4808 C CA . PRO A 1 641 ? 13.232 13.164 11.728 1.00 80.12 641 PRO A CA 1
ATOM 4809 C C . PRO A 1 641 ? 14.052 12.514 12.851 1.00 80.12 641 PRO A C 1
ATOM 4811 O O . PRO A 1 641 ? 14.813 13.191 13.543 1.00 80.12 641 PRO A O 1
ATOM 4814 N N . THR A 1 642 ? 13.873 11.212 13.073 1.00 72.19 642 THR A N 1
ATOM 4815 C CA . THR A 1 642 ? 14.576 10.452 14.113 1.00 72.19 642 THR A CA 1
ATOM 4816 C C . THR A 1 642 ? 15.958 10.006 13.634 1.00 72.19 642 THR A C 1
ATOM 4818 O O . THR A 1 642 ? 16.888 9.932 14.440 1.00 72.19 642 THR A O 1
ATOM 4821 N N . VAL A 1 643 ? 16.106 9.766 12.330 1.00 68.62 643 VAL A N 1
ATOM 4822 C CA . VAL A 1 643 ? 17.345 9.347 11.675 1.00 68.62 643 VAL A CA 1
ATOM 4823 C C . VAL A 1 643 ? 17.959 10.558 10.963 1.00 68.62 643 VAL A C 1
ATOM 4825 O O . VAL A 1 643 ? 17.516 10.975 9.899 1.00 68.62 643 VAL A O 1
ATOM 4828 N N . LYS A 1 644 ? 18.976 11.172 11.583 1.00 63.78 644 LYS A N 1
ATOM 4829 C CA . LYS A 1 644 ? 19.550 12.470 11.158 1.00 63.78 644 LYS A CA 1
ATOM 4830 C C . LYS A 1 644 ? 20.170 12.484 9.748 1.00 63.78 644 LYS A C 1
ATOM 4832 O O . LYS A 1 644 ? 20.416 13.568 9.229 1.00 63.78 644 LYS A O 1
ATOM 4837 N N . SER A 1 645 ? 20.436 11.322 9.157 1.00 81.00 645 SER A N 1
ATOM 4838 C CA . SER A 1 645 ? 20.988 11.131 7.809 1.00 81.00 645 SER A CA 1
ATOM 4839 C C . SER A 1 645 ? 20.263 9.979 7.120 1.00 81.00 645 SER A C 1
ATOM 4841 O O . SER A 1 645 ? 19.717 9.128 7.816 1.00 81.00 645 SER A O 1
ATOM 4843 N N . THR A 1 646 ? 20.280 9.898 5.787 1.00 89.00 646 THR A N 1
ATOM 4844 C CA . THR A 1 646 ? 19.732 8.713 5.110 1.00 89.00 646 THR A CA 1
ATOM 4845 C C . THR A 1 646 ? 20.484 7.469 5.560 1.00 89.00 646 THR A C 1
ATOM 4847 O O . THR A 1 646 ? 21.717 7.456 5.612 1.00 89.00 646 THR A O 1
ATOM 4850 N N . THR A 1 647 ? 19.737 6.425 5.898 1.00 92.12 647 THR A N 1
ATOM 4851 C CA . THR A 1 647 ? 20.280 5.123 6.283 1.00 92.12 647 THR A CA 1
ATOM 4852 C C . THR A 1 647 ? 19.780 4.050 5.341 1.00 92.12 647 THR A C 1
ATOM 4854 O O . THR A 1 647 ? 18.616 4.062 4.943 1.00 92.12 647 THR A O 1
ATOM 4857 N N . VAL A 1 648 ? 20.659 3.103 5.029 1.00 95.88 648 VAL A N 1
ATOM 4858 C CA . VAL A 1 648 ? 20.288 1.867 4.345 1.00 95.88 648 VAL A CA 1
ATOM 4859 C C . VAL A 1 648 ? 19.996 0.822 5.412 1.00 95.88 648 VAL A C 1
ATOM 4861 O O . VAL A 1 648 ? 20.875 0.466 6.197 1.00 95.88 648 VAL A O 1
ATOM 4864 N N . GLU A 1 649 ? 18.758 0.360 5.453 1.00 95.12 649 GLU A N 1
ATOM 4865 C CA . GLU A 1 649 ? 18.335 -0.782 6.252 1.00 95.12 649 GLU A CA 1
ATOM 4866 C C . GLU A 1 649 ? 18.270 -2.037 5.375 1.00 95.12 649 GLU A C 1
ATOM 4868 O O . GLU A 1 649 ? 18.340 -1.960 4.149 1.00 95.12 649 GLU A O 1
ATOM 4873 N N . GLN A 1 650 ? 18.190 -3.210 6.004 1.00 94.94 650 GLN A N 1
ATOM 4874 C CA . GLN A 1 650 ? 18.173 -4.494 5.310 1.00 94.94 650 GLN A CA 1
ATOM 4875 C C . GLN A 1 650 ? 17.163 -5.438 5.953 1.00 94.94 650 GLN A C 1
ATOM 4877 O O . GLN A 1 650 ? 17.075 -5.503 7.179 1.00 94.94 650 GLN A O 1
ATOM 4882 N N . VAL A 1 651 ? 16.461 -6.209 5.124 1.00 95.12 651 VAL A N 1
ATOM 4883 C CA . VAL A 1 651 ? 15.590 -7.309 5.557 1.00 95.12 651 VAL A CA 1
ATOM 4884 C C . VAL A 1 651 ? 16.075 -8.622 4.953 1.00 95.12 651 VAL A C 1
ATOM 4886 O O . VAL A 1 651 ? 16.514 -8.652 3.803 1.00 95.12 651 VAL A O 1
ATOM 4889 N N . ASP A 1 652 ? 16.002 -9.706 5.722 1.00 93.00 652 ASP A N 1
ATOM 4890 C CA . ASP A 1 652 ? 16.349 -11.038 5.229 1.00 93.00 652 ASP A CA 1
ATOM 4891 C C . ASP A 1 652 ? 15.324 -11.494 4.178 1.00 93.00 652 ASP A C 1
ATOM 4893 O O . ASP A 1 652 ? 14.108 -11.364 4.366 1.00 93.00 652 ASP A O 1
ATOM 4897 N N . CYS A 1 653 ? 15.807 -12.039 3.063 1.00 88.38 653 CYS A N 1
ATOM 4898 C CA . CYS A 1 653 ? 14.940 -12.593 2.030 1.00 88.38 653 CYS A CA 1
ATOM 4899 C C . CYS A 1 653 ? 14.479 -14.001 2.420 1.00 88.38 653 CYS A C 1
ATOM 4901 O O . CYS A 1 653 ? 15.279 -14.868 2.774 1.00 88.38 653 CYS A O 1
ATOM 4903 N N . GLN A 1 654 ? 13.168 -14.237 2.365 1.00 74.88 654 GLN A N 1
ATOM 4904 C CA . GLN A 1 654 ? 12.613 -15.569 2.588 1.00 74.88 654 GLN A CA 1
ATOM 4905 C C . GLN A 1 654 ? 12.962 -16.483 1.406 1.00 74.88 654 GLN A C 1
ATOM 4907 O O . GLN A 1 654 ? 12.879 -16.053 0.252 1.00 74.88 654 GLN A O 1
ATOM 4912 N N . GLN A 1 655 ? 13.350 -17.724 1.719 1.00 55.06 655 GLN A N 1
ATOM 4913 C CA . GLN A 1 655 ? 13.579 -18.795 0.742 1.00 55.06 655 GLN A CA 1
ATOM 4914 C C . GLN A 1 655 ? 12.298 -19.575 0.457 1.00 55.06 655 GLN A C 1
ATOM 4916 O O . GLN A 1 655 ? 11.580 -19.911 1.431 1.00 55.06 655 GLN A O 1
#

Foldseek 3Di:
DDWDWDWPPDDDDPPDDPDDDDTWIKTKDQDDDPRVVVVPVQADPVQDDPPPPDDDPDPGPIDIGTHTPVCVVVVCCVVVVVVVVVVVVVVVPDDPDDQWDDDPPDIDGDDDPVRVVVVVVVCVVCVVVQHDPPDPDPPDDRDPCDPLNVVVVLLLLQLLLCLVNDDDPDPVRVVVSVVSNVPSNVVLVVVLVVLLVVLLVVLVVVLVVVCVVCVPDDSVVSSVVSVVVSLVVLCCQQQVVQLVVQCVPVVNDSVVSSVVSCSLLVSVNNNPDDGPDDPVDDDDSVVSVVVSVSSSVSNSSVVNVVVVVVVVCCVVCCVVPVPVQLPQKKWKFFPLQVLSVQLVCQQVPHPDPDDDDDRRDLQNSQLRSLQSCLVVCPLVWFFFAHQAALVLAFFKWKKKAWQAVRFIFIEGRHHQFGSRHVLSVCRRVPHPDHYDYHPVSNVSCVVVPTDRHGRHDPNSNVLSVVCVVVQNPPADDAQWPPPSNHHSDVTDHHDPVPGDPDPPDDPDDDVSFWFKIWMWTQHLQIIMIMIMTSGGRRYHRPDGFQRRPELQAKHHHSQWWIKGKIFGRVLSVVQSLGNQLSVVRVVVDANAVSQVVSVVVSCVVPVQGWMKMKIATNSGGIHMATAHPPDQWTWMWMDGPVRPGIDIDIDGHDD

InterPro domains:
  IPR000246 Peptidase T2, asparaginase 2 [PF01112] (351-628)
  IPR000246 Peptidase T2, asparaginase 2 [PTHR10188] (351-646)
  IPR003280 Two pore domain potassium channel [PR01333] (156-184)
  IPR003280 Two pore domain potassium channel [PR01333] (266-275)
  IPR013099 Potassium channel domain [PF07885] (138-197)
  IPR013099 Potassium channel domain [PF07885] (237-309)
  IPR029055 Nucleophile aminohydrolases, N-terminal [SSF56235] (351-634)

pLDDT: mean 78.58, std 21.4, range [28.75, 98.88]

Sequence (655 aa):
MSLSLKPKESLTPPAGLAGKAPEVFQLQGSVSGEEEEDLQQICTPADAVNLTELEPSDGVLGVTCCVPPEKLDAVETTVTKRVKQRIAELSQRSGENGTCIRLEETPIVVLSGDELDAVIDVVVLAVNRGLDPRSTQENNSPPKWSFSGACSFSLTVVTTIGYGNLAPYTPGGQAFCVMYGSFGIPLTAVLLAKVAQGLSGLAVRIADRIRRSKPQWNPKGIRDVVRAFFVTLGLAVFLILPALTVSLVEGWNFLKSLYFMFVSLSTIGFGDYVAASQRDVNYSAAYQIVISAWILCGLAFLALVFDLITGGIEKVSGKILGQKTSVPLVINTWGFTNATEKGTVSIYGVETWTALRNDGSVLDAVEKGCTECEAQQCDFTVGYGGSPDEHGETTLDALIMDGTTLDVGAVADLRRVKNAISVARSVMEHTTHTMLVGEQASAFALEMGFAESDLHTHRSIEQWIAWNNKKCQPNYRKNVSPDPSKSCGPYKPLNPADWKETPSYSPHSDEFDHDTIGMIVIGANATAGGSSTNGALHKVPGRVGDAPIAGAGVYVDSEVGGAAGTGDGDITMRFLPSYQAVEYMRGGMAPEKACQLALSRIGKKYPNYHGALVCANIKGEYGAACHWPGLDKFPYSIRNPTVKSTTVEQVDCQQ

Radius of gyration: 42.48 Å; chains: 1; bounding box: 87×61×123 Å

Organism: Branchiostoma floridae (NCBI:txid7739)

Secondary structure (DSSP, 8-state):
---EEEE--S-PPPTT-TT-----EEEE----STHHHHHHHHS-TTT---------SS------EEE-GGGHHHHHHHHHHHHHHHHHHHHTT--S--SEEE-SS-EEE---HHHHHHHHHHHHHHHHTT--TT---TT--S----HHHHHHHHHHHHTT---SSS---SHHHHHHHHHHHHHHHHHHHHHHHHHHHHHHHHHHHHHHHHHHH-TTS-HHHHHHHHHHHHHHHHHIIIIIHHHHHHHHHH---HHHHHHHHHHHHTT----SS-TT--TT----HHHHHHHHHHHHHHHHHHHHHHHHHHHHHHHHHHHHS------SEEEEEBT-HHHHHHHHHHHH-SSS--S------HHHHHHHHHHHHHHHTGGGTSSTTS---TTS---EEEEEEETTT--EEEEEEE-S-S-HHHHHHHHHHH-S-SEEEHHHHHHHHHHTTPPP-----HHHHHHHHHHHHTTS-S----SEES-TTT-----EEPPGGG-----S--S---TTSS--EEEEEE-SS-EEEEEEE--STTPPTT---STTSBTTTEEEETTTEEEEEEE-HHHHTTT-HHHHHHHHHHTT--HHHHHHHHHHHHHHH-TT--EEEEEEETTS-EEEEEE-TT-SEEEEEEEETTEEEEEEEEEEEE-